Protein AF-A0A1D2A7A6-F1 (afdb_monomer)

Organism: Auxenochlorella protothecoides (NCBI:txid3075)

InterPro domains:
  IPR023485 Phosphotyrosine protein phosphatase I [PF01451] (83-245)

Structure (mmCIF, N/CA/C/O backbone):
data_AF-A0A1D2A7A6-F1
#
_entry.id   AF-A0A1D2A7A6-F1
#
loop_
_atom_site.group_PDB
_atom_site.id
_atom_site.type_symbol
_atom_site.label_atom_id
_atom_site.label_alt_id
_atom_site.label_comp_id
_atom_site.label_asym_id
_atom_site.label_entity_id
_atom_site.label_seq_id
_atom_site.pdbx_PDB_ins_code
_atom_site.Cartn_x
_atom_site.Cartn_y
_atom_site.Cartn_z
_atom_site.occupancy
_atom_site.B_iso_or_equiv
_atom_site.auth_seq_id
_atom_site.auth_comp_id
_atom_site.auth_asym_id
_atom_site.auth_atom_id
_atom_site.pdbx_PDB_model_num
ATOM 1 N N . MET A 1 1 ? -0.578 -55.576 3.540 1.00 43.22 1 MET A N 1
ATOM 2 C CA . MET A 1 1 ? 0.174 -56.609 2.805 1.00 43.22 1 MET A CA 1
ATOM 3 C C . MET A 1 1 ? -0.663 -57.017 1.601 1.00 43.22 1 MET A C 1
ATOM 5 O O . MET A 1 1 ? -1.584 -57.791 1.779 1.00 43.22 1 MET A O 1
ATOM 9 N N . GLN A 1 2 ? -0.431 -56.389 0.444 1.00 35.28 2 GLN A N 1
ATOM 10 C CA . GLN A 1 2 ? -0.647 -56.912 -0.917 1.00 35.28 2 GLN A CA 1
ATOM 11 C C . GLN A 1 2 ? -0.375 -55.776 -1.914 1.00 35.28 2 GLN A C 1
ATOM 13 O O . GLN A 1 2 ? -0.977 -54.708 -1.838 1.00 35.28 2 GLN A O 1
ATOM 18 N N . MET A 1 3 ? 0.606 -56.014 -2.784 1.00 39.59 3 MET A N 1
ATOM 19 C CA . MET A 1 3 ? 0.919 -55.226 -3.976 1.00 39.59 3 MET A CA 1
ATOM 20 C C . MET A 1 3 ? 0.077 -55.723 -5.160 1.00 39.59 3 MET A C 1
ATOM 22 O O . MET A 1 3 ? -0.233 -56.909 -5.183 1.00 39.59 3 MET A O 1
ATOM 26 N N . CYS A 1 4 ? -0.198 -54.847 -6.134 1.00 34.31 4 CYS A N 1
ATOM 27 C CA . CYS A 1 4 ? -0.398 -55.086 -7.585 1.00 34.31 4 CYS A CA 1
ATOM 28 C C . CYS A 1 4 ? -0.523 -53.676 -8.225 1.00 34.31 4 CYS A C 1
ATOM 30 O O . CYS A 1 4 ? -1.374 -52.916 -7.777 1.00 34.31 4 CYS A O 1
ATOM 32 N N . THR A 1 5 ? 0.372 -53.092 -9.038 1.00 42.06 5 THR A N 1
ATOM 33 C CA . THR A 1 5 ? 0.910 -53.375 -10.395 1.00 42.06 5 THR A CA 1
ATOM 34 C C . THR A 1 5 ? -0.118 -53.502 -11.529 1.00 42.06 5 THR A C 1
ATOM 36 O O . THR A 1 5 ? -0.937 -54.411 -11.504 1.00 42.06 5 THR A O 1
ATOM 39 N N . GLY A 1 6 ? 0.046 -52.660 -12.567 1.00 31.36 6 GLY A N 1
ATOM 40 C CA . GLY A 1 6 ? -0.352 -52.923 -13.967 1.00 31.36 6 GLY A CA 1
ATOM 41 C C . GLY A 1 6 ? -1.488 -52.051 -14.531 1.00 31.36 6 GLY A C 1
ATOM 42 O O . GLY A 1 6 ? -2.649 -52.345 -14.298 1.00 31.36 6 GLY A O 1
ATOM 43 N N . THR A 1 7 ? -1.198 -50.898 -15.155 1.00 34.34 7 THR A N 1
ATOM 44 C CA . THR A 1 7 ? -1.130 -50.658 -16.628 1.00 34.34 7 THR A CA 1
ATOM 45 C C . THR A 1 7 ? -2.443 -50.790 -17.409 1.00 34.34 7 THR A C 1
ATOM 47 O O . THR A 1 7 ? -2.910 -51.905 -17.589 1.00 34.34 7 THR A O 1
ATOM 50 N N . TRP A 1 8 ? -2.925 -49.692 -18.015 1.00 30.20 8 TRP A N 1
ATOM 51 C CA . TRP A 1 8 ? -3.738 -49.717 -19.244 1.00 30.20 8 TRP A CA 1
ATOM 52 C C . TRP A 1 8 ? -3.402 -48.526 -20.158 1.00 30.20 8 TRP A C 1
ATOM 54 O O . TRP A 1 8 ? -3.374 -47.371 -19.736 1.00 30.20 8 TRP A O 1
ATOM 64 N N . GLN A 1 9 ? -3.102 -48.861 -21.412 1.00 32.41 9 GLN A N 1
ATOM 65 C CA . GLN A 1 9 ? -2.752 -47.998 -22.537 1.00 32.41 9 GLN A CA 1
ATOM 66 C C . GLN A 1 9 ? -3.990 -47.623 -23.378 1.00 32.41 9 GLN A C 1
ATOM 68 O O . GLN A 1 9 ? -4.930 -48.397 -23.492 1.00 32.41 9 GLN A O 1
ATOM 73 N N . HIS A 1 10 ? -3.885 -46.460 -24.033 1.00 31.92 10 HIS A N 1
ATOM 74 C CA . HIS A 1 10 ? -4.465 -46.049 -25.324 1.00 31.92 10 HIS A CA 1
ATOM 75 C C . HIS A 1 10 ? -5.975 -46.189 -25.607 1.00 31.92 10 HIS A C 1
ATOM 77 O O . HIS A 1 10 ? -6.448 -47.243 -25.999 1.00 31.92 10 HIS A O 1
ATOM 83 N N . MET A 1 11 ? -6.648 -45.035 -25.731 1.00 26.58 11 MET A N 1
ATOM 84 C CA . MET A 1 11 ? -7.380 -44.676 -26.959 1.00 26.58 11 MET A CA 1
ATOM 85 C C . MET A 1 11 ? -7.316 -43.159 -27.189 1.00 26.58 11 MET A C 1
ATOM 87 O O . MET A 1 11 ? -7.808 -42.363 -26.395 1.00 26.58 11 MET A O 1
ATOM 91 N N . ARG A 1 12 ? -6.684 -42.767 -28.300 1.00 31.78 12 ARG A N 1
ATOM 92 C CA . ARG A 1 12 ? -6.767 -41.431 -28.902 1.00 31.78 12 ARG A CA 1
ATOM 93 C C . ARG A 1 12 ? -7.890 -41.442 -29.943 1.00 31.78 12 ARG A C 1
ATOM 95 O O . ARG A 1 12 ? -7.865 -42.291 -30.828 1.00 31.78 12 ARG A O 1
ATOM 102 N N . ARG A 1 13 ? -8.764 -40.434 -29.927 1.00 29.14 13 ARG A N 1
ATOM 103 C CA . ARG A 1 13 ? -9.334 -39.825 -31.143 1.00 29.14 13 ARG A CA 1
ATOM 104 C C . ARG A 1 13 ? -9.454 -38.308 -30.938 1.00 29.14 13 ARG A C 1
ATOM 106 O O . ARG A 1 13 ? -9.816 -37.895 -29.838 1.00 29.14 13 ARG A O 1
ATOM 113 N N . PRO A 1 14 ? -9.124 -37.490 -31.951 1.00 36.16 14 PRO A N 1
ATOM 114 C CA . PRO A 1 14 ? -9.168 -36.039 -31.856 1.00 36.16 14 PRO A CA 1
ATOM 115 C C . PRO A 1 14 ? -10.567 -35.526 -32.217 1.00 36.16 14 PRO A C 1
ATOM 117 O O . PRO A 1 14 ? -11.169 -35.997 -33.181 1.00 36.16 14 PRO A O 1
ATOM 120 N N . LEU A 1 15 ? -11.062 -34.532 -31.481 1.00 29.39 15 LEU A N 1
ATOM 121 C CA . LEU A 1 15 ? -12.162 -33.686 -31.937 1.00 29.39 15 LEU A CA 1
ATOM 122 C C . LEU A 1 15 ? -11.601 -32.303 -32.242 1.00 29.39 15 LEU A C 1
ATOM 124 O O . LEU A 1 15 ? -11.170 -31.559 -31.366 1.00 29.39 15 LEU A O 1
ATOM 128 N N . ASN A 1 16 ? -11.564 -32.045 -33.540 1.00 31.77 16 ASN A N 1
ATOM 129 C CA . ASN A 1 16 ? -11.259 -30.791 -34.188 1.00 31.77 16 ASN A CA 1
ATOM 130 C C . ASN A 1 16 ? -12.500 -29.894 -34.051 1.00 31.77 16 ASN A C 1
ATOM 132 O O . ASN A 1 16 ? -13.564 -30.269 -34.539 1.00 31.77 16 ASN A O 1
ATOM 136 N N . LEU A 1 17 ? -12.385 -28.751 -33.378 1.00 30.06 17 LEU A N 1
ATOM 137 C CA . LEU A 1 17 ? -13.427 -27.722 -33.336 1.00 30.06 17 LEU A CA 1
ATOM 138 C C . LEU A 1 17 ? -12.755 -26.353 -33.472 1.00 30.06 17 LEU A C 1
ATOM 140 O O . LEU A 1 17 ? -12.379 -25.710 -32.495 1.00 30.06 17 LEU A O 1
ATOM 144 N N . GLN A 1 18 ? -12.591 -25.939 -34.728 1.00 33.34 18 GLN A N 1
ATOM 145 C CA . GLN A 1 18 ? -12.656 -24.532 -35.103 1.00 33.34 18 GLN A CA 1
ATOM 146 C C . GLN A 1 18 ? -14.086 -24.043 -34.839 1.00 33.34 18 GLN A C 1
ATOM 148 O O . GLN A 1 18 ? -15.033 -24.647 -35.337 1.00 33.34 18 GLN A O 1
ATOM 153 N N . ALA A 1 19 ? -14.234 -22.963 -34.075 1.00 30.84 19 ALA A N 1
ATOM 154 C CA . ALA A 1 19 ? -15.444 -22.146 -34.061 1.00 30.84 19 ALA A CA 1
ATOM 155 C C . ALA A 1 19 ? -15.114 -20.736 -33.547 1.00 30.84 19 ALA A C 1
ATOM 157 O O . ALA A 1 19 ? -15.015 -20.485 -32.348 1.00 30.84 19 ALA A O 1
ATOM 158 N N . ASP A 1 20 ? -14.869 -19.858 -34.513 1.00 28.69 20 ASP A N 1
ATOM 159 C CA . ASP A 1 20 ? -15.406 -18.506 -34.647 1.00 28.69 20 ASP A CA 1
ATOM 160 C C . ASP A 1 20 ? -15.605 -17.646 -33.393 1.00 28.69 20 ASP A C 1
ATOM 162 O O . ASP A 1 20 ? -16.622 -17.636 -32.699 1.00 28.69 20 ASP A O 1
ATOM 166 N N . SER A 1 21 ? -14.634 -16.755 -33.231 1.00 33.28 21 SER A N 1
ATOM 167 C CA . SER A 1 21 ? -14.759 -15.462 -32.582 1.00 33.28 21 SER A CA 1
ATOM 168 C C . SER A 1 21 ? -15.718 -14.551 -33.356 1.00 33.28 21 SER A C 1
ATOM 170 O O . SER A 1 21 ? -15.288 -13.849 -34.264 1.00 33.28 21 SER A O 1
ATOM 172 N N . GLN A 1 22 ? -16.997 -14.525 -32.987 1.00 33.28 22 GLN A N 1
ATOM 173 C CA . GLN A 1 22 ? -17.914 -13.405 -33.237 1.00 33.28 22 GLN A CA 1
ATOM 174 C C . GLN A 1 22 ? -19.239 -13.689 -32.529 1.00 33.28 22 GLN A C 1
ATOM 176 O O . GLN A 1 22 ? -20.063 -14.408 -33.066 1.00 33.28 22 GLN A O 1
ATOM 181 N N . THR A 1 23 ? -19.443 -13.153 -31.323 1.00 30.31 23 THR A N 1
ATOM 182 C CA . THR A 1 23 ? -20.735 -12.660 -30.794 1.00 30.31 23 THR A CA 1
ATOM 183 C C . THR A 1 23 ? -20.476 -12.119 -29.387 1.00 30.31 23 THR A C 1
ATOM 185 O O . THR A 1 23 ? -20.159 -12.883 -28.489 1.00 30.31 23 THR A O 1
ATOM 188 N N . ILE A 1 24 ? -20.547 -10.797 -29.221 1.00 28.97 24 ILE A N 1
ATOM 189 C CA . ILE A 1 24 ? -21.134 -10.029 -28.099 1.00 28.97 24 ILE A CA 1
ATOM 190 C C . ILE A 1 24 ? -20.852 -8.554 -28.450 1.00 28.97 24 ILE A C 1
ATOM 192 O O . ILE A 1 24 ? -19.925 -7.901 -27.981 1.00 28.97 24 ILE A O 1
ATOM 196 N N . ARG A 1 25 ? -21.655 -8.036 -29.380 1.00 30.75 25 ARG A N 1
ATOM 197 C CA . ARG A 1 25 ? -21.920 -6.607 -29.575 1.00 30.75 25 ARG A CA 1
ATOM 198 C C . ARG A 1 25 ? -23.366 -6.507 -30.033 1.00 30.75 25 ARG A C 1
ATOM 200 O O . ARG A 1 25 ? -23.621 -6.725 -31.207 1.00 30.75 25 ARG A O 1
ATOM 207 N N . ALA A 1 26 ? -24.277 -6.222 -29.107 1.00 29.44 26 ALA A N 1
ATOM 208 C CA . ALA A 1 26 ? -25.510 -5.463 -29.345 1.00 29.44 26 ALA A CA 1
ATOM 209 C C . ALA A 1 26 ? -26.448 -5.593 -28.140 1.00 29.44 26 ALA A C 1
ATOM 211 O O . ALA A 1 26 ? -27.242 -6.521 -28.078 1.00 29.44 26 ALA A O 1
ATOM 212 N N . ILE A 1 27 ? -26.420 -4.623 -27.225 1.00 33.56 27 ILE A N 1
ATOM 213 C CA . ILE A 1 27 ? -27.647 -4.157 -26.569 1.00 33.56 27 ILE A CA 1
ATOM 214 C C . ILE A 1 27 ? -27.534 -2.636 -26.480 1.00 33.56 27 ILE A C 1
ATOM 216 O O . ILE A 1 27 ? -26.624 -2.122 -25.837 1.00 33.56 27 ILE A O 1
ATOM 220 N N . GLY A 1 28 ? -28.449 -1.930 -27.150 1.00 31.89 28 GLY A N 1
ATOM 221 C CA . GLY A 1 28 ? -28.668 -0.500 -26.925 1.00 31.89 28 GLY A CA 1
ATOM 222 C C . GLY A 1 28 ? -28.623 0.404 -28.156 1.00 31.89 28 GLY A C 1
ATOM 223 O O . GLY A 1 28 ? -27.900 1.394 -28.145 1.00 31.89 28 GLY A O 1
ATOM 224 N N . ARG A 1 29 ? -29.421 0.129 -29.194 1.00 35.25 29 ARG A N 1
ATOM 225 C CA . ARG A 1 29 ? -29.909 1.186 -30.100 1.00 35.25 29 ARG A CA 1
ATOM 226 C C . ARG A 1 29 ? -31.375 0.944 -30.438 1.00 35.25 29 ARG A C 1
ATOM 228 O O . ARG A 1 29 ? -31.692 0.174 -31.335 1.00 35.25 29 ARG A O 1
ATOM 235 N N . GLY A 1 30 ? -32.258 1.611 -29.699 1.00 34.78 30 GLY A N 1
ATOM 236 C CA . GLY A 1 30 ? -33.612 1.882 -30.163 1.00 34.78 30 GLY A CA 1
ATOM 237 C C . GLY A 1 30 ? -33.548 3.032 -31.161 1.00 34.78 30 GLY A C 1
ATOM 238 O O . GLY A 1 30 ? -33.259 4.159 -30.771 1.00 34.78 30 GLY A O 1
ATOM 239 N N . HIS A 1 31 ? -33.790 2.744 -32.438 1.00 32.25 31 HIS A N 1
ATOM 240 C CA . HIS A 1 31 ? -34.139 3.763 -33.418 1.00 32.25 31 HIS A CA 1
ATOM 241 C C . HIS A 1 31 ? -35.600 3.573 -33.808 1.00 32.25 31 HIS A C 1
ATOM 243 O O . HIS A 1 31 ? -35.998 2.534 -34.328 1.00 32.25 31 HIS A O 1
ATOM 249 N N . VAL A 1 32 ? -36.378 4.608 -33.508 1.00 32.41 32 VAL A N 1
ATOM 250 C CA . VAL A 1 32 ? -37.727 4.842 -34.011 1.00 32.41 32 VAL A CA 1
ATOM 251 C C . VAL A 1 32 ? -37.641 4.986 -35.528 1.00 32.41 32 VAL A C 1
ATOM 253 O O . VAL A 1 32 ? -36.897 5.824 -36.039 1.00 32.41 32 VAL A O 1
ATOM 256 N N . VAL A 1 33 ? -38.390 4.148 -36.237 1.00 35.66 33 VAL A N 1
ATOM 257 C CA . VAL A 1 33 ? -38.621 4.262 -37.676 1.00 35.66 33 VAL A CA 1
ATOM 258 C C . VAL A 1 33 ? -39.615 5.399 -37.895 1.00 35.66 33 VAL A C 1
ATOM 260 O O . VAL A 1 33 ? -40.754 5.318 -37.445 1.00 35.66 33 VAL A O 1
ATOM 263 N N . ALA A 1 34 ? -39.193 6.448 -38.595 1.00 32.41 34 ALA A N 1
ATOM 264 C CA . ALA A 1 34 ? -40.095 7.397 -39.233 1.00 32.41 34 ALA A CA 1
ATOM 265 C C . ALA A 1 34 ? -39.743 7.435 -40.722 1.00 32.41 34 ALA A C 1
ATOM 267 O O . ALA A 1 34 ? -38.692 7.943 -41.111 1.00 32.41 34 ALA A O 1
ATOM 268 N N . SER A 1 35 ? -40.606 6.838 -41.544 1.00 36.75 35 SER A N 1
ATOM 269 C CA . SER A 1 35 ? -40.555 6.973 -42.995 1.00 36.75 35 SER A CA 1
ATOM 270 C C . SER A 1 35 ? -41.123 8.334 -43.382 1.00 36.75 35 SER A C 1
ATOM 272 O O . SER A 1 35 ? -42.262 8.633 -43.023 1.00 36.75 35 SER A O 1
ATOM 274 N N . VAL A 1 36 ? -40.385 9.130 -44.151 1.00 34.62 36 VAL A N 1
ATOM 275 C CA . VAL A 1 36 ? -40.962 10.245 -44.910 1.00 34.62 36 VAL A CA 1
ATOM 276 C C . VAL A 1 36 ? -40.374 10.221 -46.315 1.00 34.62 36 VAL A C 1
ATOM 278 O O . VAL A 1 36 ? -39.173 10.041 -46.507 1.00 34.62 36 VAL A O 1
ATOM 281 N N . ALA A 1 37 ? -41.288 10.317 -47.275 1.00 35.94 37 ALA A N 1
ATOM 282 C CA . ALA A 1 37 ? -41.105 10.142 -48.701 1.00 35.94 37 ALA A CA 1
ATOM 283 C C . ALA A 1 37 ? -40.150 11.160 -49.345 1.00 35.94 37 ALA A C 1
ATOM 285 O O . ALA A 1 37 ? -39.983 12.289 -48.887 1.00 35.94 37 ALA A O 1
ATOM 286 N N . GLN A 1 38 ? -39.556 10.721 -50.454 1.00 41.91 38 GLN A N 1
ATOM 287 C CA . GLN A 1 38 ? -38.705 11.500 -51.345 1.00 41.91 38 GLN A CA 1
ATOM 288 C C . GLN A 1 38 ? -39.504 12.584 -52.087 1.00 41.91 38 GLN A C 1
ATOM 290 O O . GLN A 1 38 ? -40.564 12.311 -52.644 1.00 41.91 38 GLN A O 1
ATOM 295 N N . GLY A 1 39 ? -38.932 13.784 -52.174 1.00 38.34 39 GLY A N 1
ATOM 296 C CA . GLY A 1 39 ? -39.284 14.812 -53.154 1.00 38.34 39 GLY A CA 1
ATOM 297 C C . GLY A 1 39 ? -37.999 15.479 -53.665 1.00 38.34 39 GLY A C 1
ATOM 298 O O . GLY A 1 39 ? -37.083 15.686 -52.861 1.00 38.34 39 GLY A O 1
ATOM 299 N N . PRO A 1 40 ? -37.864 15.782 -54.970 1.00 54.84 40 PRO A N 1
ATOM 300 C CA . PRO A 1 40 ? -36.627 16.311 -55.520 1.00 54.84 40 PRO A CA 1
ATOM 301 C C . PRO A 1 40 ? -36.620 17.844 -55.491 1.00 54.84 40 PRO A C 1
ATOM 303 O O . PRO A 1 40 ? -37.589 18.496 -55.870 1.00 54.84 40 PRO A O 1
ATOM 306 N N . GLY A 1 41 ? -35.478 18.420 -55.117 1.00 50.16 41 GLY A N 1
ATOM 307 C CA . GLY A 1 41 ? -35.142 19.804 -55.450 1.00 50.16 41 GLY A CA 1
ATOM 308 C C . GLY A 1 41 ? -35.113 20.777 -54.275 1.00 50.16 41 GLY A C 1
ATOM 309 O O . GLY A 1 41 ? -36.128 21.357 -53.908 1.00 50.16 41 GLY A O 1
ATOM 310 N N . ARG A 1 42 ? -33.902 21.025 -53.763 1.00 43.84 42 ARG A N 1
ATOM 311 C CA . ARG A 1 42 ? -33.272 22.345 -53.517 1.00 43.84 42 ARG A CA 1
ATOM 312 C C . ARG A 1 42 ? -32.079 22.157 -52.577 1.00 43.84 42 ARG A C 1
ATOM 314 O O . ARG A 1 42 ? -32.129 21.354 -51.652 1.00 43.84 42 ARG A O 1
ATOM 321 N N . GLY A 1 43 ? -30.987 22.863 -52.872 1.00 54.19 43 GLY A N 1
ATOM 322 C CA . GLY A 1 43 ? -29.666 22.672 -52.271 1.00 54.19 43 GLY A CA 1
ATOM 323 C C . GLY A 1 43 ? -29.676 22.628 -50.743 1.00 54.19 43 GLY A C 1
ATOM 324 O O . GLY A 1 43 ? -29.938 23.629 -50.078 1.00 54.19 43 GLY A O 1
ATOM 325 N N . ALA A 1 44 ? -29.342 21.462 -50.191 1.00 38.91 44 ALA A N 1
ATOM 326 C CA . ALA A 1 44 ? -29.156 21.278 -48.763 1.00 38.91 44 ALA A CA 1
ATOM 327 C C . ALA A 1 44 ? -27.753 21.760 -48.375 1.00 38.91 44 ALA A C 1
ATOM 329 O O . ALA A 1 44 ? -26.747 21.084 -48.593 1.00 38.91 44 ALA A O 1
ATOM 330 N N . ARG A 1 45 ? -27.692 22.959 -47.794 1.00 47.06 45 ARG A N 1
ATOM 331 C CA . ARG A 1 45 ? -26.521 23.464 -47.076 1.00 47.06 45 ARG A CA 1
ATOM 332 C C . ARG A 1 45 ? -26.226 22.473 -45.945 1.00 47.06 45 ARG A C 1
ATOM 334 O O . ARG A 1 45 ? -27.030 22.322 -45.028 1.00 47.06 45 ARG A O 1
ATOM 341 N N . GLN A 1 46 ? -25.113 21.752 -46.052 1.00 38.34 46 GLN A N 1
ATOM 342 C CA . GLN A 1 46 ? -24.721 20.699 -45.120 1.00 38.34 46 GLN A CA 1
ATOM 343 C C . GLN A 1 46 ? -24.334 21.333 -43.774 1.00 38.34 46 GLN A C 1
ATOM 345 O O . GLN A 1 46 ? -23.182 21.688 -43.534 1.00 38.34 46 GLN A O 1
ATOM 350 N N . VAL A 1 47 ? -25.314 21.531 -42.892 1.00 43.53 47 VAL A N 1
ATOM 351 C CA . VAL A 1 47 ? -25.059 21.916 -41.503 1.00 43.53 47 VAL A CA 1
ATOM 352 C C . VAL A 1 47 ? -24.458 20.691 -40.820 1.00 43.53 47 VAL A C 1
ATOM 354 O O . VAL A 1 47 ? -25.163 19.747 -40.467 1.00 43.53 47 VAL A O 1
ATOM 357 N N . ARG A 1 48 ? -23.127 20.680 -40.677 1.00 42.03 48 ARG A N 1
ATOM 358 C CA . ARG A 1 48 ? -22.430 19.759 -39.775 1.00 42.03 48 ARG A CA 1
ATOM 359 C C . ARG A 1 48 ? -22.923 20.053 -38.362 1.00 42.03 48 ARG A C 1
ATOM 361 O O . ARG A 1 48 ? -22.422 20.962 -37.707 1.00 42.03 48 ARG A O 1
ATOM 368 N N . TYR A 1 49 ? -23.899 19.286 -37.891 1.00 40.03 49 TYR A N 1
ATOM 369 C CA . TYR A 1 49 ? -24.153 19.183 -36.464 1.00 40.03 49 TYR A CA 1
ATOM 370 C C . TYR A 1 49 ? -22.881 18.611 -35.838 1.00 40.03 49 TYR A C 1
ATOM 372 O O . TYR A 1 49 ? -22.568 17.434 -36.026 1.00 40.03 49 TYR A O 1
ATOM 380 N N . MET A 1 50 ? -22.110 19.460 -35.150 1.00 40.97 50 MET A N 1
ATOM 381 C CA . MET A 1 50 ? -21.101 18.986 -34.211 1.00 40.97 50 MET A CA 1
ATOM 382 C C . MET A 1 50 ? -21.835 18.047 -33.259 1.00 40.97 50 MET A C 1
ATOM 384 O O . MET A 1 50 ? -22.743 18.479 -32.547 1.00 40.97 50 MET A O 1
ATOM 388 N N . GLN A 1 51 ? -21.517 16.753 -33.313 1.00 41.75 51 GLN A N 1
ATOM 389 C CA . GLN A 1 51 ? -22.029 15.807 -32.335 1.00 41.75 51 GLN A CA 1
ATOM 390 C C . GLN A 1 51 ? -21.634 16.347 -30.966 1.00 41.75 51 GLN A C 1
ATOM 392 O O . GLN A 1 51 ? -20.445 16.469 -30.668 1.00 41.75 51 GLN A O 1
ATOM 397 N N . ALA A 1 52 ? -22.630 16.728 -30.164 1.00 42.66 52 ALA A N 1
ATOM 398 C CA . ALA A 1 52 ? -22.394 17.088 -28.780 1.00 42.66 52 ALA A CA 1
ATOM 399 C C . ALA A 1 52 ? -21.617 15.925 -28.138 1.00 42.66 52 ALA A C 1
ATOM 401 O O . ALA A 1 52 ? -22.032 14.773 -28.325 1.00 42.66 52 ALA A O 1
ATOM 402 N N . PRO A 1 53 ? -20.486 16.187 -27.455 1.00 44.12 53 PRO A N 1
ATOM 403 C CA . PRO A 1 53 ? -19.691 15.134 -26.848 1.00 44.12 53 PRO A CA 1
ATOM 404 C C . PRO A 1 53 ? -20.607 14.341 -25.926 1.00 44.12 53 PRO A C 1
ATOM 406 O O . PRO A 1 53 ? -21.127 14.870 -24.942 1.00 44.12 53 PRO A O 1
ATOM 409 N N . GLN A 1 54 ? -20.867 13.084 -26.283 1.00 35.66 54 GLN A N 1
ATOM 410 C CA . GLN A 1 54 ? -21.609 12.213 -25.393 1.00 35.66 54 GLN A CA 1
ATOM 411 C C . GLN A 1 54 ? -20.750 12.048 -24.141 1.00 35.66 54 GLN A C 1
ATOM 413 O O . GLN A 1 54 ? -19.584 11.663 -24.272 1.00 35.66 54 GLN A O 1
ATOM 418 N N . PRO A 1 55 ? -21.266 12.365 -22.941 1.00 42.25 55 PRO A N 1
ATOM 419 C CA . PRO A 1 55 ? -20.517 12.124 -21.725 1.00 42.25 55 PRO A CA 1
ATOM 420 C C . PRO A 1 55 ? -20.223 10.627 -21.663 1.00 42.25 55 PRO A C 1
ATOM 422 O O . PRO A 1 55 ? -21.125 9.806 -21.496 1.00 42.25 55 PRO A O 1
ATOM 425 N N . VAL A 1 56 ? -18.951 10.266 -21.838 1.00 45.81 56 VAL A N 1
ATOM 426 C CA . VAL A 1 56 ? -18.478 8.916 -21.557 1.00 45.81 56 VAL A CA 1
ATOM 427 C C . VAL A 1 56 ? -18.571 8.775 -20.047 1.00 45.81 56 VAL A C 1
ATOM 429 O O . VAL A 1 56 ? -17.671 9.172 -19.307 1.00 45.81 56 VAL A O 1
ATOM 432 N N . PHE A 1 57 ? -19.707 8.270 -19.573 1.00 45.19 57 PHE A N 1
ATOM 433 C CA . PHE A 1 57 ? -19.843 7.825 -18.200 1.00 45.19 57 PHE A CA 1
ATOM 434 C C . PHE A 1 57 ? -18.865 6.664 -18.029 1.00 45.19 57 PHE A C 1
ATOM 436 O O . PHE A 1 57 ? -19.192 5.520 -18.347 1.00 45.19 57 PHE A O 1
ATOM 443 N N . ARG A 1 58 ? -17.634 6.973 -17.589 1.00 54.19 58 ARG A N 1
ATOM 444 C CA . ARG A 1 58 ? -16.648 5.973 -17.170 1.00 54.19 58 ARG A CA 1
ATOM 445 C C . ARG A 1 58 ? -17.396 5.012 -16.249 1.00 54.19 58 ARG A C 1
ATOM 447 O O . ARG A 1 58 ? -18.007 5.466 -15.278 1.00 54.19 58 ARG A O 1
ATOM 454 N N . ALA A 1 59 ? -17.428 3.725 -16.597 1.00 57.81 59 ALA A N 1
ATOM 455 C CA . ALA A 1 59 ? -18.087 2.718 -15.778 1.00 57.81 59 ALA A CA 1
ATOM 456 C C . ALA A 1 59 ? -17.582 2.895 -14.345 1.00 57.81 59 ALA A C 1
ATOM 458 O O . ALA A 1 59 ? -16.379 2.854 -14.096 1.00 57.81 59 ALA A O 1
ATOM 459 N N . ALA A 1 60 ? -18.485 3.224 -13.423 1.00 66.94 60 ALA A N 1
ATOM 460 C CA . ALA A 1 60 ? -18.042 3.667 -12.116 1.00 66.94 60 ALA A CA 1
ATOM 461 C C . ALA A 1 60 ? -17.260 2.522 -11.440 1.00 66.94 60 ALA A C 1
ATOM 463 O O . ALA A 1 60 ? -17.721 1.373 -11.489 1.00 66.94 60 ALA A O 1
ATOM 464 N N . PRO A 1 61 ? -16.121 2.806 -10.777 1.00 74.62 61 PRO A N 1
ATOM 465 C CA . PRO A 1 61 ? -15.245 1.789 -10.182 1.00 74.62 61 PRO A CA 1
ATOM 466 C C . PRO A 1 61 ? -15.991 0.850 -9.221 1.00 74.62 61 PRO A C 1
ATOM 468 O O . PRO A 1 61 ? -15.565 -0.276 -8.992 1.00 74.62 61 PRO A O 1
ATOM 471 N N . TYR A 1 62 ? -17.154 1.273 -8.715 1.00 74.19 62 TYR A N 1
ATOM 472 C CA . TYR A 1 62 ? -18.091 0.461 -7.945 1.00 74.19 62 TYR A CA 1
ATOM 473 C C . TYR A 1 62 ? -18.477 -0.867 -8.599 1.00 74.19 62 TYR A C 1
ATOM 475 O O . TYR A 1 62 ? -18.469 -1.884 -7.914 1.00 74.19 62 TYR A O 1
ATOM 483 N N . LEU A 1 63 ? -18.836 -0.883 -9.888 1.00 77.44 63 LEU A N 1
ATOM 484 C CA . LEU A 1 63 ? -19.298 -2.115 -10.541 1.00 77.44 63 LEU A CA 1
ATOM 485 C C . LEU A 1 63 ? -18.154 -3.116 -10.694 1.00 77.44 63 LEU A C 1
ATOM 487 O O . LEU A 1 63 ? -18.340 -4.309 -10.455 1.00 77.44 63 LEU A O 1
ATOM 491 N N . MET A 1 64 ? -16.965 -2.619 -11.031 1.00 76.88 64 MET A N 1
ATOM 492 C CA . MET A 1 64 ? -15.766 -3.440 -11.167 1.00 76.88 64 MET A CA 1
ATOM 493 C C . MET A 1 64 ? -15.280 -3.950 -9.809 1.00 76.88 64 MET A C 1
ATOM 495 O O . MET A 1 64 ? -14.969 -5.130 -9.683 1.00 76.88 64 MET A O 1
ATOM 499 N N . GLU A 1 65 ? -15.282 -3.112 -8.770 1.00 78.94 65 GLU A N 1
ATOM 500 C CA . GLU A 1 65 ? -14.896 -3.523 -7.416 1.00 78.94 65 GLU A CA 1
ATOM 501 C C . GLU A 1 65 ? -15.913 -4.518 -6.836 1.00 78.94 65 GLU A C 1
ATOM 503 O O . GLU A 1 65 ? -15.526 -5.514 -6.232 1.00 78.94 65 GLU A O 1
ATOM 508 N N . LEU A 1 66 ? -17.213 -4.333 -7.090 1.00 75.00 66 LEU A N 1
ATOM 509 C CA . LEU A 1 66 ? -18.244 -5.308 -6.725 1.00 75.00 66 LEU A CA 1
ATOM 510 C C . LEU A 1 66 ? -18.035 -6.640 -7.458 1.00 75.00 66 LEU A C 1
ATOM 512 O O . LEU A 1 66 ? -18.166 -7.702 -6.852 1.00 75.00 66 LEU A O 1
ATOM 516 N N . HIS A 1 67 ? -17.699 -6.600 -8.749 1.00 76.75 67 HIS A N 1
ATOM 517 C CA . HIS A 1 67 ? -17.381 -7.800 -9.519 1.00 76.75 67 HIS A CA 1
ATOM 518 C C . HIS A 1 67 ? -16.148 -8.511 -8.952 1.00 76.75 67 HIS A C 1
ATOM 520 O O . HIS A 1 67 ? -16.192 -9.710 -8.694 1.00 76.75 67 HIS A O 1
ATOM 526 N N . ARG A 1 68 ? -15.091 -7.759 -8.645 1.00 78.62 68 ARG A N 1
ATOM 527 C CA . ARG A 1 68 ? -13.874 -8.249 -7.994 1.00 78.62 68 ARG A CA 1
ATOM 528 C C . ARG A 1 68 ? -14.127 -8.836 -6.601 1.00 78.62 68 ARG A C 1
ATOM 530 O O . ARG A 1 68 ? -13.454 -9.786 -6.219 1.00 78.62 68 ARG A O 1
ATOM 537 N N . GLN A 1 69 ? -15.047 -8.269 -5.823 1.00 74.12 69 GLN A N 1
ATOM 538 C CA . GLN A 1 69 ? -15.433 -8.799 -4.509 1.00 74.12 69 GLN A CA 1
ATOM 539 C C . GLN A 1 69 ? -16.262 -10.083 -4.627 1.00 74.12 69 GLN A C 1
ATOM 541 O O . GLN A 1 69 ? -16.230 -10.921 -3.730 1.00 74.12 69 GLN A O 1
ATOM 546 N N . ARG A 1 70 ? -17.013 -10.236 -5.725 1.00 74.94 70 ARG A N 1
ATOM 547 C CA . ARG A 1 70 ? -17.774 -11.454 -6.041 1.00 74.94 70 ARG A CA 1
ATOM 548 C C . ARG A 1 70 ? -16.891 -12.564 -6.594 1.00 74.94 70 ARG A C 1
ATOM 550 O O . ARG A 1 70 ? -17.164 -13.729 -6.326 1.00 74.94 70 ARG A O 1
ATOM 557 N N . GLN A 1 71 ? -15.851 -12.216 -7.349 1.00 68.62 71 GLN A N 1
ATOM 558 C CA . GLN A 1 71 ? -14.813 -13.153 -7.755 1.00 68.62 71 GLN A CA 1
ATOM 559 C C . GLN A 1 71 ? -14.017 -13.555 -6.505 1.00 68.62 71 GLN A C 1
ATOM 561 O O . GLN A 1 71 ? -13.145 -12.827 -6.033 1.00 68.62 71 GLN A O 1
ATOM 566 N N . GLN A 1 72 ? -14.363 -14.712 -5.941 1.00 59.59 72 GLN A N 1
ATOM 567 C CA . GLN A 1 72 ? -13.761 -15.311 -4.743 1.00 59.59 72 GLN A CA 1
ATOM 568 C C . GLN A 1 72 ? -12.314 -15.794 -4.978 1.00 59.59 72 GLN A C 1
ATOM 570 O O . GLN A 1 72 ? -11.921 -16.843 -4.477 1.00 59.59 72 GLN A O 1
ATOM 575 N N . SER A 1 73 ? -11.509 -15.082 -5.769 1.00 70.94 73 SER A N 1
ATOM 576 C CA . SER A 1 73 ? -10.105 -15.436 -5.940 1.00 70.94 73 SER A CA 1
ATOM 577 C C . SER A 1 73 ? -9.346 -15.169 -4.638 1.00 70.94 73 SER A C 1
ATOM 579 O O . SER A 1 73 ? -9.274 -14.032 -4.156 1.00 70.94 73 SER A O 1
ATOM 581 N N . SER A 1 74 ? -8.772 -16.229 -4.068 1.00 73.19 74 SER A N 1
ATOM 582 C CA . SER A 1 74 ? -7.836 -16.151 -2.940 1.00 73.19 74 SER A CA 1
ATOM 583 C C . SER A 1 74 ? -6.513 -15.490 -3.331 1.00 73.19 74 SER A C 1
ATOM 585 O O . SER A 1 74 ? -5.843 -14.911 -2.470 1.00 73.19 74 SER A O 1
ATOM 587 N N . GLY A 1 75 ? -6.177 -15.566 -4.622 1.00 89.44 75 GLY A N 1
ATOM 588 C CA . GLY A 1 75 ? -4.912 -15.112 -5.175 1.00 89.44 75 GLY A CA 1
ATOM 589 C C . GLY A 1 75 ? -4.724 -13.607 -5.064 1.00 89.44 75 GLY A C 1
ATOM 590 O O . GLY A 1 75 ? -5.614 -12.824 -5.399 1.00 89.44 75 GLY A O 1
ATOM 591 N N . CYS A 1 76 ? -3.547 -13.216 -4.589 1.00 94.25 76 CYS A N 1
ATOM 592 C CA . CYS A 1 76 ? -3.087 -11.838 -4.535 1.00 94.25 76 CYS A CA 1
ATOM 593 C C . CYS A 1 76 ? -2.484 -11.450 -5.890 1.00 94.25 76 CYS A C 1
ATOM 595 O O . CYS A 1 76 ? -1.638 -12.170 -6.410 1.00 94.25 76 CYS A O 1
ATOM 597 N N . VAL A 1 77 ? -2.867 -10.307 -6.454 1.00 95.88 77 VAL A N 1
ATOM 598 C CA . VAL A 1 77 ? -2.321 -9.827 -7.734 1.00 95.88 77 VAL A CA 1
ATOM 599 C C . VAL A 1 77 ? -1.432 -8.610 -7.507 1.00 95.88 77 VAL A C 1
ATOM 601 O O . VAL A 1 77 ? -1.888 -7.590 -6.984 1.00 95.88 77 VAL A O 1
ATOM 604 N N . ILE A 1 78 ? -0.171 -8.712 -7.920 1.00 97.50 78 ILE A N 1
ATOM 605 C CA . ILE A 1 78 ? 0.815 -7.630 -7.880 1.00 97.50 78 ILE A CA 1
ATOM 606 C C . ILE A 1 78 ? 1.110 -7.180 -9.309 1.00 97.50 78 ILE A C 1
ATOM 608 O O . ILE A 1 78 ? 1.417 -8.004 -10.167 1.00 97.50 78 ILE A O 1
ATOM 612 N N . MET A 1 79 ? 1.034 -5.878 -9.560 1.00 97.75 79 MET A N 1
ATOM 613 C CA . MET A 1 79 ? 1.422 -5.278 -10.834 1.00 97.75 79 MET A CA 1
ATOM 614 C C . MET A 1 79 ? 2.700 -4.466 -10.672 1.00 97.75 79 MET A C 1
ATOM 616 O O . MET A 1 79 ? 2.814 -3.704 -9.716 1.00 97.75 79 MET A O 1
ATOM 620 N N . CYS A 1 80 ? 3.638 -4.625 -11.599 1.00 97.81 80 CYS A N 1
ATOM 621 C CA . CYS A 1 80 ? 4.859 -3.830 -11.677 1.00 97.81 80 CYS A CA 1
ATOM 622 C C . CYS A 1 80 ? 4.731 -2.835 -12.832 1.00 97.81 80 CYS A C 1
ATOM 624 O O . CYS A 1 80 ? 4.400 -3.243 -13.942 1.00 97.81 80 CYS A O 1
ATOM 626 N N . LEU A 1 81 ? 4.990 -1.560 -12.563 1.00 96.81 81 LEU A N 1
ATOM 627 C CA . LEU A 1 81 ? 4.861 -0.457 -13.508 1.00 96.81 81 LEU A CA 1
ATOM 628 C C . LEU A 1 81 ? 6.202 0.246 -13.686 1.00 96.81 81 LEU A C 1
ATOM 630 O O . LEU A 1 81 ? 6.877 0.529 -12.697 1.00 96.81 81 LEU A O 1
ATOM 634 N N . ASP A 1 82 ? 6.544 0.546 -14.931 1.00 94.19 82 ASP A N 1
ATOM 635 C CA . ASP A 1 82 ? 7.593 1.486 -15.326 1.00 94.19 82 ASP A CA 1
ATOM 636 C C . ASP A 1 82 ? 7.179 2.222 -16.612 1.00 94.19 82 ASP A C 1
ATOM 638 O O . ASP A 1 82 ? 6.179 1.887 -17.263 1.00 94.19 82 ASP A O 1
ATOM 642 N N . GLU A 1 83 ? 7.940 3.248 -16.979 1.00 91.19 83 GLU A N 1
ATOM 643 C CA . GLU A 1 83 ? 7.806 3.899 -18.280 1.00 91.19 83 GLU A CA 1
ATOM 644 C C . GLU A 1 83 ? 8.186 2.907 -19.401 1.00 91.19 83 GLU A C 1
ATOM 646 O O . GLU A 1 83 ? 9.231 2.260 -19.361 1.00 91.19 83 GLU A O 1
ATOM 651 N N . GLY A 1 84 ? 7.313 2.739 -20.397 1.00 85.25 84 GLY A N 1
ATOM 652 C CA . GLY A 1 84 ? 7.570 1.916 -21.586 1.00 85.25 84 GLY A CA 1
ATOM 653 C C . GLY A 1 84 ? 7.419 0.391 -21.446 1.00 85.25 84 GLY A C 1
ATOM 654 O O . GLY A 1 84 ? 7.425 -0.280 -22.476 1.00 85.25 84 GLY A O 1
ATOM 655 N N . GLU A 1 85 ? 7.257 -0.172 -20.236 1.00 84.50 85 GLU A N 1
ATOM 656 C CA . GLU A 1 85 ? 7.227 -1.640 -20.008 1.00 84.50 85 GLU A CA 1
ATOM 657 C C . GLU A 1 85 ? 8.416 -2.367 -20.664 1.00 84.50 85 GLU A C 1
ATOM 659 O O . GLU A 1 85 ? 8.316 -3.478 -21.188 1.00 84.50 85 GLU A O 1
ATOM 664 N N . SER A 1 86 ? 9.570 -1.702 -20.674 1.00 87.31 86 SER A N 1
ATOM 665 C CA . SER A 1 86 ? 10.715 -2.094 -21.495 1.00 87.31 86 SER A CA 1
ATOM 666 C C . SER A 1 86 ? 11.905 -2.597 -20.694 1.00 87.31 86 SER A C 1
ATOM 668 O O . SER A 1 86 ? 12.845 -3.097 -21.306 1.00 87.31 86 SER A O 1
ATOM 670 N N . CYS A 1 87 ? 11.912 -2.466 -19.360 1.00 91.00 87 CYS A N 1
ATOM 671 C CA . CYS A 1 87 ? 13.088 -2.817 -18.557 1.00 91.00 87 CYS A CA 1
ATOM 672 C C . CYS A 1 87 ? 12.792 -3.182 -17.093 1.00 91.00 87 CYS A C 1
ATOM 674 O O . CYS A 1 87 ? 12.828 -4.359 -16.726 1.00 91.00 87 CYS A O 1
ATOM 676 N N . ARG A 1 88 ? 12.547 -2.193 -16.228 1.00 94.69 88 ARG A N 1
ATOM 677 C CA . ARG A 1 88 ? 12.532 -2.346 -14.762 1.00 94.69 88 ARG A CA 1
ATOM 678 C C . ARG A 1 88 ? 11.334 -3.165 -14.285 1.00 94.69 88 ARG A C 1
ATOM 680 O O . ARG A 1 88 ? 11.492 -4.026 -13.414 1.00 94.69 88 ARG A O 1
ATOM 687 N N . SER A 1 89 ? 10.154 -2.948 -14.867 1.00 95.38 89 SER A N 1
ATOM 688 C CA . SER A 1 89 ? 8.936 -3.700 -14.531 1.00 95.38 89 SER A CA 1
ATOM 689 C C . SER A 1 89 ? 9.048 -5.178 -14.905 1.00 95.38 89 SER A C 1
ATOM 691 O O . SER A 1 89 ? 8.712 -6.037 -14.087 1.00 95.38 89 SER A O 1
ATOM 693 N N . LEU A 1 90 ? 9.605 -5.486 -16.082 1.00 95.00 90 LEU A N 1
ATOM 694 C CA . LEU A 1 90 ? 9.835 -6.853 -16.559 1.00 95.00 90 LEU A CA 1
ATOM 695 C C . LEU A 1 90 ? 10.848 -7.604 -15.685 1.00 95.00 90 LEU A C 1
ATOM 697 O O . LEU A 1 90 ? 10.574 -8.734 -15.277 1.00 95.00 90 LEU A O 1
ATOM 701 N N . LEU A 1 91 ? 11.979 -6.971 -15.341 1.00 96.31 91 LEU A N 1
ATOM 702 C CA . LEU A 1 91 ? 12.973 -7.551 -14.424 1.00 96.31 91 LEU A CA 1
ATOM 703 C C . LEU A 1 91 ? 12.378 -7.800 -13.042 1.00 96.31 91 LEU A C 1
ATOM 705 O O . LEU A 1 91 ? 12.569 -8.870 -12.466 1.00 96.31 91 LEU A O 1
ATOM 709 N N . THR A 1 92 ? 11.627 -6.828 -12.522 1.00 97.69 92 THR A N 1
ATOM 710 C CA . THR A 1 92 ? 10.935 -6.955 -11.236 1.00 97.69 92 THR A CA 1
ATOM 711 C C . THR A 1 92 ? 9.959 -8.124 -11.260 1.00 97.69 92 THR A C 1
ATOM 713 O O . THR A 1 92 ? 9.961 -8.944 -10.342 1.00 97.69 92 THR A O 1
ATOM 716 N N . ALA A 1 93 ? 9.153 -8.245 -12.316 1.00 97.44 93 ALA A N 1
ATOM 717 C CA . ALA A 1 93 ? 8.185 -9.322 -12.440 1.00 97.44 93 ALA A CA 1
ATOM 718 C C . ALA A 1 93 ? 8.852 -10.698 -12.525 1.00 97.44 93 ALA A C 1
ATOM 720 O O . ALA A 1 93 ? 8.461 -11.593 -11.777 1.00 97.44 93 ALA A O 1
ATOM 721 N N . ALA A 1 94 ? 9.887 -10.853 -13.357 1.00 97.44 94 ALA A N 1
ATOM 722 C CA . ALA A 1 94 ? 10.652 -12.095 -13.460 1.00 97.44 94 ALA A CA 1
ATOM 723 C C . ALA A 1 94 ? 11.278 -12.486 -12.108 1.00 97.44 94 ALA A C 1
ATOM 725 O O . ALA A 1 94 ? 11.124 -13.613 -11.636 1.00 97.44 94 ALA A O 1
ATOM 726 N N . MET A 1 95 ? 11.911 -11.525 -11.429 1.00 97.62 95 MET A N 1
ATOM 727 C CA . MET A 1 95 ? 12.537 -11.729 -10.122 1.00 97.62 95 MET A CA 1
ATOM 728 C C . MET A 1 95 ? 11.516 -12.147 -9.055 1.00 97.62 95 MET A C 1
ATOM 730 O O . MET A 1 95 ? 11.742 -13.098 -8.301 1.00 97.62 95 MET A O 1
ATOM 734 N N . LEU A 1 96 ? 10.369 -11.462 -8.995 1.00 97.81 96 LEU A N 1
ATOM 735 C CA . LEU A 1 96 ? 9.290 -11.810 -8.075 1.00 97.81 96 LEU A CA 1
ATOM 736 C C . LEU A 1 96 ? 8.726 -13.195 -8.379 1.00 97.81 96 LEU A C 1
ATOM 738 O O . LEU A 1 96 ? 8.522 -13.959 -7.442 1.00 97.81 96 LEU A O 1
ATOM 742 N N . GLN A 1 97 ? 8.512 -13.546 -9.648 1.00 97.06 97 GLN A N 1
ATOM 743 C CA . GLN A 1 97 ? 8.018 -14.869 -10.036 1.00 97.06 97 GLN A CA 1
ATOM 744 C C . GLN A 1 97 ? 8.961 -15.983 -9.564 1.00 97.06 97 GLN A C 1
ATOM 746 O O . GLN A 1 97 ? 8.498 -16.932 -8.931 1.00 97.06 97 GLN A O 1
ATOM 751 N N . VAL A 1 98 ? 10.277 -15.837 -9.763 1.00 97.50 98 VAL A N 1
ATOM 752 C CA . VAL A 1 98 ? 11.281 -16.805 -9.280 1.00 97.50 98 VAL A CA 1
ATOM 753 C C . VAL A 1 98 ? 11.241 -16.943 -7.755 1.00 97.50 98 VAL A C 1
ATOM 755 O O . VAL A 1 98 ? 11.259 -18.056 -7.222 1.00 97.50 98 VAL A O 1
ATOM 758 N N . MET A 1 99 ? 11.164 -15.828 -7.022 1.00 97.75 99 MET A N 1
ATOM 759 C CA . MET A 1 99 ? 11.115 -15.855 -5.556 1.00 97.75 99 MET A CA 1
ATOM 760 C C . MET A 1 99 ? 9.801 -16.442 -5.023 1.00 97.75 99 MET A C 1
ATOM 762 O O . MET A 1 99 ? 9.814 -17.221 -4.069 1.00 97.75 99 MET A O 1
ATOM 766 N N . LEU A 1 100 ? 8.669 -16.091 -5.634 1.00 97.06 100 LEU A N 1
ATOM 767 C CA . LEU A 1 100 ? 7.334 -16.536 -5.233 1.00 97.06 100 LEU A CA 1
ATOM 768 C C . LEU A 1 100 ? 7.071 -18.000 -5.595 1.00 97.06 100 LEU A C 1
ATOM 770 O O . LEU A 1 100 ? 6.370 -18.678 -4.848 1.00 97.06 100 LEU A O 1
ATOM 774 N N . ALA A 1 101 ? 7.688 -18.528 -6.657 1.00 96.75 101 ALA A N 1
ATOM 775 C CA . ALA A 1 101 ? 7.623 -19.950 -6.997 1.00 96.75 101 ALA A CA 1
ATOM 776 C C . ALA A 1 101 ? 8.154 -20.850 -5.865 1.00 96.75 101 ALA A C 1
ATOM 778 O O . ALA A 1 101 ? 7.689 -21.975 -5.686 1.00 96.75 101 ALA A O 1
ATOM 779 N N . ARG A 1 102 ? 9.077 -20.338 -5.038 1.00 97.38 102 ARG A N 1
ATOM 780 C CA . ARG A 1 102 ? 9.588 -21.032 -3.840 1.00 97.38 102 ARG A CA 1
ATOM 781 C C . ARG A 1 102 ? 8.629 -20.964 -2.647 1.00 97.38 102 ARG A C 1
ATOM 783 O O . ARG A 1 102 ? 8.831 -21.658 -1.654 1.00 97.38 102 ARG A O 1
ATOM 790 N N . LEU A 1 103 ? 7.595 -20.126 -2.719 1.00 96.12 103 LEU A N 1
ATOM 791 C CA . LEU A 1 103 ? 6.621 -19.875 -1.658 1.00 96.12 103 LEU A CA 1
ATOM 792 C C . LEU A 1 103 ? 5.182 -19.990 -2.205 1.00 96.12 103 LEU A C 1
ATOM 794 O O . LEU A 1 103 ? 4.403 -19.040 -2.093 1.00 96.12 103 LEU A O 1
ATOM 798 N N . PRO A 1 104 ? 4.778 -21.158 -2.749 1.00 93.88 104 PRO A N 1
ATOM 799 C CA . PRO A 1 104 ? 3.485 -21.320 -3.428 1.00 93.88 104 PRO A CA 1
ATOM 800 C C . PRO A 1 104 ? 2.280 -21.058 -2.511 1.00 93.88 104 PRO A C 1
ATOM 802 O O . PRO A 1 104 ? 1.210 -20.675 -2.967 1.00 93.88 104 PRO A O 1
ATOM 805 N N . HIS A 1 105 ? 2.461 -21.193 -1.195 1.00 90.94 105 HIS A N 1
ATOM 806 C CA . HIS A 1 105 ? 1.442 -20.899 -0.188 1.00 90.94 105 HIS A CA 1
ATOM 807 C C . HIS A 1 105 ? 1.061 -19.409 -0.083 1.00 90.94 105 HIS A C 1
ATOM 809 O O . HIS A 1 105 ? 0.107 -19.081 0.627 1.00 90.94 105 HIS A O 1
ATOM 815 N N . LEU A 1 106 ? 1.816 -18.503 -0.719 1.00 93.56 106 LEU A N 1
ATOM 816 C CA . LEU A 1 106 ? 1.455 -17.087 -0.794 1.00 93.56 106 LEU A CA 1
ATOM 817 C C . LEU A 1 106 ? 0.375 -16.811 -1.844 1.00 93.56 106 LEU A C 1
ATOM 819 O O . L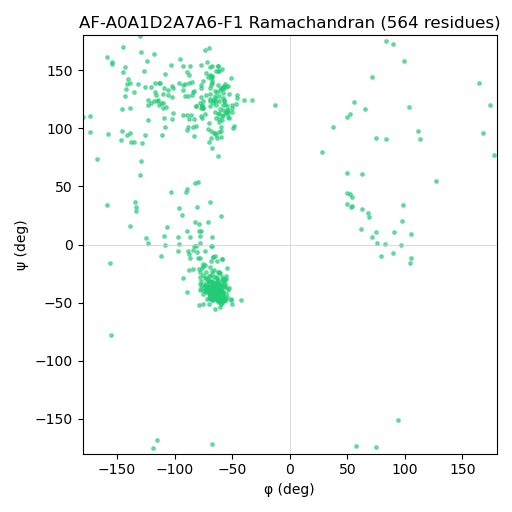EU A 1 106 ? -0.332 -15.820 -1.674 1.00 93.56 106 LEU A O 1
ATOM 823 N N . ASP A 1 107 ? 0.224 -17.679 -2.854 1.00 94.38 107 ASP A N 1
ATOM 824 C CA . ASP A 1 107 ? -0.773 -17.552 -3.930 1.00 94.38 107 ASP A CA 1
ATOM 825 C C . ASP A 1 107 ? -0.754 -16.143 -4.555 1.00 94.38 107 ASP A C 1
ATOM 827 O O . ASP A 1 107 ? -1.698 -15.362 -4.430 1.00 94.38 107 ASP A O 1
ATOM 831 N N . VAL A 1 108 ? 0.393 -15.766 -5.135 1.00 96.50 108 VAL A N 1
ATOM 832 C CA . VAL A 1 108 ? 0.619 -14.431 -5.709 1.00 96.50 108 VAL A CA 1
ATOM 833 C C . VAL A 1 108 ? 0.832 -14.535 -7.214 1.00 96.50 108 VAL A C 1
ATOM 835 O O . VAL A 1 108 ? 1.768 -15.191 -7.666 1.00 96.50 108 VAL A O 1
ATOM 838 N N . ALA A 1 109 ? 0.009 -13.827 -7.982 1.00 95.75 109 ALA A N 1
ATOM 839 C CA . ALA A 1 109 ? 0.209 -13.601 -9.405 1.00 95.75 109 ALA A CA 1
ATOM 840 C C . ALA A 1 109 ? 0.906 -12.254 -9.633 1.00 95.75 109 ALA A C 1
ATOM 842 O O . ALA A 1 109 ? 0.563 -11.255 -8.997 1.00 95.75 109 ALA A O 1
ATOM 843 N N . VAL A 1 110 ? 1.860 -12.224 -10.563 1.00 96.69 110 VAL A N 1
ATOM 844 C CA . VAL A 1 110 ? 2.611 -11.014 -10.919 1.00 96.69 110 VAL A CA 1
ATOM 845 C C . VAL A 1 110 ? 2.344 -10.659 -12.375 1.00 96.69 110 VAL A C 1
ATOM 847 O O . VAL A 1 110 ? 2.442 -11.522 -13.246 1.00 96.69 110 VAL A O 1
ATOM 850 N N . THR A 1 111 ? 2.012 -9.398 -12.626 1.00 96.00 111 THR A N 1
ATOM 851 C CA . THR A 1 111 ? 1.782 -8.827 -13.958 1.00 96.00 111 THR A CA 1
ATOM 852 C C . THR A 1 111 ? 2.598 -7.549 -14.131 1.00 96.00 111 THR A C 1
ATOM 854 O O . THR A 1 111 ? 3.088 -6.979 -13.153 1.00 96.00 111 THR A O 1
ATOM 857 N N . THR A 1 112 ? 2.728 -7.093 -15.367 1.00 96.19 112 THR A N 1
ATOM 858 C CA . THR A 1 112 ? 3.382 -5.836 -15.748 1.00 96.19 112 THR A CA 1
ATOM 859 C C . THR A 1 112 ? 2.422 -4.976 -16.561 1.00 96.19 112 THR A C 1
ATOM 861 O O . THR A 1 112 ? 1.434 -5.511 -17.066 1.00 96.19 112 THR A O 1
ATOM 864 N N . ALA A 1 113 ? 2.668 -3.669 -16.606 1.00 95.62 113 ALA A N 1
ATOM 865 C CA . ALA A 1 113 ? 2.041 -2.727 -17.532 1.00 95.62 113 ALA A CA 1
ATOM 866 C C . ALA A 1 113 ? 2.929 -1.476 -17.663 1.00 95.62 113 ALA A C 1
ATOM 868 O O . ALA A 1 113 ? 3.773 -1.216 -16.799 1.00 95.62 113 ALA A O 1
ATOM 869 N N . SER A 1 114 ? 2.728 -0.703 -18.726 1.00 94.69 114 SER A N 1
ATOM 870 C CA . SER A 1 114 ? 3.432 0.559 -18.963 1.00 94.69 114 SER A CA 1
ATOM 871 C C . SER A 1 114 ? 2.648 1.748 -18.416 1.00 94.69 114 SER A C 1
ATOM 873 O O . SER A 1 114 ? 1.444 1.821 -18.625 1.00 94.69 114 SER A O 1
ATOM 875 N N . ILE A 1 115 ? 3.304 2.709 -17.763 1.00 94.19 115 ILE A N 1
ATOM 876 C CA . ILE A 1 115 ? 2.642 3.965 -17.347 1.00 94.19 115 ILE A CA 1
ATOM 877 C C . ILE A 1 115 ? 2.254 4.818 -18.565 1.00 94.19 115 ILE A C 1
ATOM 879 O O . ILE A 1 115 ? 1.253 5.526 -18.526 1.00 94.19 115 ILE A O 1
ATOM 883 N N . GLY A 1 116 ? 3.034 4.724 -19.642 1.00 89.56 116 GLY A N 1
ATOM 884 C CA . GLY A 1 116 ? 2.804 5.439 -20.892 1.00 89.56 116 GLY A CA 1
ATOM 885 C C . GLY A 1 116 ? 2.496 4.497 -22.059 1.00 89.56 116 GLY A C 1
ATOM 886 O O . GLY A 1 116 ? 2.280 3.298 -21.867 1.00 89.56 116 GLY A O 1
ATOM 887 N N . PRO A 1 117 ? 2.511 5.012 -23.299 1.00 86.38 117 PRO A N 1
ATOM 888 C CA . PRO A 1 117 ? 2.279 4.190 -24.474 1.00 86.38 117 PRO A CA 1
ATOM 889 C C . PRO A 1 117 ? 3.363 3.115 -24.583 1.00 86.38 117 PRO A C 1
ATOM 891 O O . PRO A 1 117 ? 4.535 3.402 -24.838 1.00 86.38 117 PRO A O 1
ATOM 894 N N . ALA A 1 118 ? 2.956 1.858 -24.422 1.00 77.81 118 ALA A N 1
ATOM 895 C CA . ALA A 1 118 ? 3.833 0.726 -24.652 1.00 77.81 118 ALA A CA 1
ATOM 896 C C . ALA A 1 118 ? 4.191 0.666 -26.141 1.00 77.81 118 ALA A C 1
ATOM 898 O O . ALA A 1 118 ? 3.307 0.589 -26.996 1.00 77.81 118 ALA A O 1
ATOM 899 N N . ILE A 1 119 ? 5.484 0.685 -26.464 1.00 77.81 119 ILE A N 1
ATOM 900 C CA . ILE A 1 119 ? 5.946 0.558 -27.848 1.00 77.81 119 ILE A CA 1
ATOM 901 C C . ILE A 1 119 ? 6.219 -0.930 -28.120 1.00 77.81 119 ILE A C 1
ATOM 903 O O . ILE A 1 119 ? 7.161 -1.494 -27.554 1.00 77.81 119 ILE A O 1
ATOM 907 N N . PRO A 1 120 ? 5.428 -1.605 -28.976 1.00 75.25 120 PRO A N 1
ATOM 908 C CA . PRO A 1 120 ? 5.646 -3.014 -29.277 1.00 75.25 120 PRO A CA 1
ATOM 909 C C . PRO A 1 120 ? 7.045 -3.253 -29.855 1.00 75.25 120 PRO A C 1
ATOM 911 O O . PRO A 1 120 ? 7.486 -2.533 -30.747 1.00 75.25 120 PRO A O 1
ATOM 914 N N . GLY A 1 121 ? 7.740 -4.281 -29.362 1.00 73.12 121 GLY A N 1
ATOM 915 C CA . GLY A 1 121 ? 9.065 -4.668 -29.863 1.00 73.12 121 GLY A CA 1
ATOM 916 C C . GLY A 1 121 ? 10.249 -3.878 -29.292 1.00 73.12 121 GLY A C 1
ATOM 917 O O . GLY A 1 121 ? 11.384 -4.197 -29.622 1.00 73.12 121 GLY A O 1
ATOM 918 N N . MET A 1 122 ? 10.027 -2.914 -28.392 1.00 71.75 122 MET A N 1
ATOM 919 C CA . MET A 1 122 ? 11.087 -2.121 -27.742 1.00 71.75 122 MET A CA 1
ATOM 920 C C . MET A 1 122 ? 11.770 -2.833 -26.558 1.00 71.75 122 MET A C 1
ATOM 922 O O . MET A 1 122 ? 12.191 -2.193 -25.595 1.00 71.75 122 MET A O 1
ATOM 926 N N . ARG A 1 123 ? 11.900 -4.164 -26.595 1.00 84.19 123 ARG A N 1
ATOM 927 C CA . ARG A 1 123 ? 12.733 -4.859 -25.602 1.00 84.19 123 ARG A CA 1
ATOM 928 C C . ARG A 1 123 ? 14.194 -4.640 -25.975 1.00 84.19 123 ARG A C 1
ATOM 930 O O . ARG A 1 123 ? 14.616 -5.019 -27.064 1.00 84.19 123 ARG A O 1
ATOM 937 N N . SER A 1 124 ? 14.958 -4.012 -25.084 1.00 82.56 124 SER A N 1
ATOM 938 C CA . SER A 1 124 ? 16.394 -3.828 -25.306 1.00 82.56 124 SER A CA 1
ATOM 939 C C . SER A 1 124 ? 17.086 -5.199 -25.372 1.00 82.56 124 SER A C 1
ATOM 941 O O . SER A 1 124 ? 16.900 -6.004 -24.459 1.00 82.56 124 SER A O 1
ATOM 943 N N . PRO A 1 125 ? 17.931 -5.486 -26.378 1.00 88.19 125 PRO A N 1
ATOM 944 C CA . PRO A 1 125 ? 18.741 -6.708 -26.395 1.00 88.19 125 PRO A CA 1
ATOM 945 C C . PRO A 1 125 ? 19.619 -6.852 -25.142 1.00 88.19 125 PRO A C 1
ATOM 947 O O . PRO A 1 125 ? 19.885 -7.960 -24.681 1.00 88.19 125 PRO A O 1
ATOM 950 N N . ASN A 1 126 ? 20.029 -5.726 -24.546 1.00 91.12 126 ASN A N 1
ATOM 951 C CA . ASN A 1 126 ? 20.787 -5.718 -23.298 1.00 91.12 126 ASN A CA 1
ATOM 952 C C . ASN A 1 126 ? 19.951 -6.211 -22.109 1.00 91.12 126 ASN A C 1
ATOM 954 O O . ASN A 1 126 ? 20.499 -6.848 -21.211 1.00 91.12 126 ASN A O 1
ATOM 958 N N . LEU A 1 127 ? 18.636 -5.966 -22.106 1.00 92.50 127 LEU A N 1
ATOM 959 C CA . LEU A 1 127 ? 17.731 -6.512 -21.095 1.00 92.50 127 LEU A CA 1
ATOM 960 C C . LEU A 1 127 ? 17.712 -8.040 -21.157 1.00 92.50 127 LEU A C 1
ATOM 962 O O . LEU A 1 127 ? 17.818 -8.689 -20.121 1.00 92.50 127 LEU A O 1
ATOM 966 N N . GLU A 1 128 ? 17.570 -8.607 -22.357 1.00 92.75 128 GLU A N 1
ATOM 967 C CA . GLU A 1 128 ? 17.537 -10.060 -22.545 1.00 92.75 128 GLU A CA 1
ATOM 968 C C . GLU A 1 128 ? 18.869 -10.702 -22.155 1.00 92.75 128 GLU A C 1
ATOM 970 O O . GLU A 1 128 ? 18.874 -11.712 -21.455 1.00 92.75 128 GLU A O 1
ATOM 975 N N . ALA A 1 129 ? 19.990 -10.074 -22.524 1.00 94.50 129 ALA A N 1
ATOM 976 C CA . ALA A 1 129 ? 21.318 -10.519 -22.118 1.00 94.50 129 ALA A CA 1
ATOM 977 C C . ALA A 1 129 ? 21.471 -10.533 -20.588 1.00 94.50 129 ALA A C 1
ATOM 979 O O . ALA A 1 129 ? 21.841 -11.557 -20.019 1.00 94.50 129 ALA A O 1
ATOM 980 N N . VAL A 1 130 ? 21.125 -9.436 -19.904 1.00 95.50 130 VAL A N 1
ATOM 981 C CA . VAL A 1 130 ? 21.208 -9.357 -18.435 1.00 95.50 130 VAL A CA 1
ATOM 982 C C . VAL A 1 130 ? 20.226 -10.322 -17.761 1.00 95.50 130 VAL A C 1
ATOM 984 O O . VAL A 1 130 ? 20.560 -10.924 -16.743 1.00 95.50 130 VAL A O 1
ATOM 987 N N . ALA A 1 131 ? 19.025 -10.515 -18.311 1.00 95.81 131 ALA A N 1
ATOM 988 C CA . ALA A 1 131 ? 18.077 -11.495 -17.790 1.00 95.81 131 ALA A CA 1
ATOM 989 C C . ALA A 1 131 ? 18.629 -12.924 -17.906 1.00 95.81 131 ALA A C 1
ATOM 991 O O . ALA A 1 131 ? 18.576 -13.671 -16.931 1.00 95.81 131 ALA A O 1
ATOM 992 N N . ALA A 1 132 ? 19.225 -13.275 -19.049 1.00 96.25 132 ALA A N 1
ATOM 993 C CA . ALA A 1 132 ? 19.858 -14.573 -19.265 1.00 96.25 132 ALA A CA 1
ATOM 994 C C . ALA A 1 132 ? 21.056 -14.800 -18.329 1.00 96.25 132 ALA A C 1
ATOM 996 O O . ALA A 1 132 ? 21.177 -15.872 -17.742 1.00 96.25 132 ALA A O 1
ATOM 997 N N . GLU A 1 133 ? 21.903 -13.787 -18.119 1.00 96.31 133 GLU A N 1
ATOM 998 C CA . GLU A 1 133 ? 23.018 -13.847 -17.159 1.00 96.31 133 GLU A CA 1
ATOM 999 C C . GLU A 1 133 ? 22.562 -14.144 -15.725 1.00 96.31 133 GLU A C 1
ATOM 1001 O O . GLU A 1 133 ? 23.295 -14.753 -14.947 1.00 96.31 133 GLU A O 1
ATOM 1006 N N . MET A 1 134 ? 21.355 -13.700 -15.375 1.00 95.44 134 MET A N 1
ATOM 1007 C CA . MET A 1 134 ? 20.768 -13.842 -14.044 1.00 95.44 134 MET A CA 1
ATOM 1008 C C . MET A 1 134 ? 19.819 -15.044 -13.939 1.00 95.44 134 MET A C 1
ATOM 1010 O O . MET A 1 134 ? 19.165 -15.200 -12.907 1.00 95.44 134 MET A O 1
ATOM 1014 N N . ASP A 1 135 ? 19.738 -15.872 -14.987 1.00 96.38 135 ASP A N 1
ATOM 1015 C CA . ASP A 1 135 ? 18.822 -17.015 -15.101 1.00 96.38 135 ASP A CA 1
ATOM 1016 C C . ASP A 1 135 ? 17.347 -16.620 -14.866 1.00 96.38 135 ASP A C 1
ATOM 1018 O O . ASP A 1 135 ? 16.572 -17.288 -14.176 1.00 96.38 135 ASP A O 1
ATOM 1022 N N . LEU A 1 136 ? 16.958 -15.459 -15.405 1.00 96.38 136 LEU A N 1
ATOM 1023 C CA . LEU A 1 136 ? 15.609 -14.910 -15.310 1.00 96.38 136 LEU A CA 1
ATOM 1024 C C . LEU A 1 136 ? 14.849 -15.121 -16.617 1.00 96.38 136 LEU A C 1
ATOM 1026 O O . LEU A 1 136 ? 15.267 -14.679 -17.686 1.00 96.38 136 LEU A O 1
ATOM 1030 N N . VAL A 1 137 ? 13.659 -15.710 -16.511 1.00 96.00 137 VAL A N 1
ATOM 1031 C CA . VAL A 1 137 ? 12.712 -15.797 -17.626 1.00 96.00 137 VAL A CA 1
ATOM 1032 C C . VAL A 1 137 ? 11.823 -14.558 -17.612 1.00 96.00 137 VAL A C 1
ATOM 1034 O O . VAL A 1 137 ? 11.004 -14.379 -16.711 1.00 96.00 137 VAL A O 1
ATOM 1037 N N . LEU A 1 138 ? 11.986 -13.689 -18.611 1.00 94.12 138 LEU A N 1
ATOM 1038 C CA . LEU A 1 138 ? 11.155 -12.494 -18.749 1.00 94.12 138 LEU A CA 1
ATOM 1039 C C . LEU A 1 138 ? 9.706 -12.870 -19.118 1.00 94.12 138 LEU A C 1
ATOM 1041 O O . LEU A 1 138 ? 9.498 -13.783 -19.923 1.00 94.12 138 LEU A O 1
ATOM 1045 N N . PRO A 1 139 ? 8.685 -12.159 -18.600 1.00 91.19 139 PRO A N 1
ATOM 1046 C CA . PRO A 1 139 ? 7.290 -12.445 -18.925 1.00 91.19 139 PRO A CA 1
ATOM 1047 C C . PRO A 1 139 ? 7.014 -12.349 -20.434 1.00 91.19 139 PRO A C 1
ATOM 1049 O O . PRO A 1 139 ? 7.326 -11.345 -21.078 1.00 91.19 139 PRO A O 1
ATOM 1052 N N . ALA A 1 140 ? 6.365 -13.364 -21.008 1.00 82.56 140 ALA A N 1
ATOM 1053 C CA . ALA A 1 140 ? 5.971 -13.397 -22.424 1.00 82.56 140 ALA A CA 1
ATOM 1054 C C . ALA A 1 140 ? 4.657 -12.631 -22.721 1.00 82.56 140 ALA A C 1
ATOM 1056 O O . ALA A 1 140 ? 3.995 -12.887 -23.723 1.00 82.56 140 ALA A O 1
ATOM 1057 N N . GLY A 1 141 ? 4.243 -11.728 -21.827 1.00 75.62 141 GLY A N 1
ATOM 1058 C CA . GLY A 1 141 ? 2.970 -11.012 -21.918 1.00 75.62 141 GLY A CA 1
ATOM 1059 C C . GLY A 1 141 ? 2.920 -9.997 -23.060 1.00 75.62 141 GLY A C 1
ATOM 1060 O O . GLY A 1 141 ? 3.940 -9.441 -23.470 1.00 75.62 141 GLY A O 1
ATOM 1061 N N . THR A 1 142 ? 1.708 -9.746 -23.558 1.00 80.62 142 THR A N 1
ATOM 1062 C CA . THR A 1 142 ? 1.437 -8.618 -24.452 1.00 80.62 142 THR A CA 1
ATOM 1063 C C . THR A 1 142 ? 1.635 -7.329 -23.667 1.00 80.62 142 THR A C 1
ATOM 1065 O O . THR A 1 142 ? 0.982 -7.136 -22.638 1.00 80.62 142 THR A O 1
ATOM 1068 N N . LEU A 1 143 ? 2.536 -6.474 -24.152 1.00 84.69 143 LEU A N 1
ATOM 1069 C CA . LEU A 1 143 ? 2.740 -5.153 -23.572 1.00 84.69 143 LEU A CA 1
ATOM 1070 C C . LEU A 1 143 ? 1.418 -4.384 -23.619 1.00 84.69 143 LEU A C 1
ATOM 1072 O O . LEU A 1 143 ? 0.725 -4.411 -24.644 1.00 84.69 143 LEU A O 1
ATOM 1076 N N . HIS A 1 144 ? 1.055 -3.736 -22.520 1.00 90.50 144 HIS A N 1
ATOM 1077 C CA . HIS A 1 144 ? -0.137 -2.898 -22.476 1.00 90.50 144 HIS A CA 1
ATOM 1078 C C . HIS A 1 144 ? 0.074 -1.686 -21.583 1.00 90.50 144 HIS A C 1
ATOM 1080 O O . HIS A 1 144 ? 0.803 -1.721 -20.596 1.00 90.50 144 HIS A O 1
ATOM 1086 N N . GLU A 1 145 ? -0.592 -0.605 -21.958 1.00 94.75 145 GLU A N 1
ATOM 1087 C CA . GLU A 1 145 ? -0.665 0.605 -21.155 1.00 94.75 145 GLU A CA 1
ATOM 1088 C C . GLU A 1 145 ? -1.536 0.361 -19.918 1.00 94.75 145 GLU A C 1
ATOM 1090 O O . GLU A 1 145 ? -2.518 -0.389 -19.962 1.00 94.75 145 GLU A O 1
ATOM 1095 N N . PHE A 1 146 ? -1.144 0.983 -18.813 1.00 95.94 146 PHE A N 1
ATOM 1096 C CA . PHE A 1 146 ? -1.829 0.942 -17.537 1.00 95.94 146 PHE A CA 1
ATOM 1097 C C . PHE A 1 146 ? -3.198 1.608 -17.668 1.00 95.94 146 PHE A C 1
ATOM 1099 O O . PHE A 1 146 ? -3.307 2.813 -17.873 1.00 95.94 146 PHE A O 1
ATOM 1106 N N . ASP A 1 147 ? -4.261 0.821 -17.515 1.00 94.62 147 ASP A N 1
ATOM 1107 C CA . ASP A 1 147 ? -5.624 1.332 -17.438 1.00 94.62 147 ASP A CA 1
ATOM 1108 C C . ASP A 1 147 ? -5.917 1.650 -15.972 1.00 94.62 147 ASP A C 1
ATOM 1110 O O . ASP A 1 147 ? -6.222 0.754 -15.171 1.00 94.62 147 ASP A O 1
ATOM 1114 N N . GLU A 1 148 ? -5.843 2.935 -15.601 1.00 93.00 148 GLU A N 1
ATOM 1115 C CA . GLU A 1 148 ? -5.965 3.333 -14.200 1.00 93.00 148 GLU A CA 1
ATOM 1116 C C . GLU A 1 148 ? -7.253 2.828 -13.538 1.00 93.00 148 GLU A C 1
ATOM 1118 O O . GLU A 1 148 ? -7.253 2.548 -12.339 1.00 93.00 148 GLU A O 1
ATOM 1123 N N . LEU A 1 149 ? -8.348 2.660 -14.285 1.00 89.88 149 LEU A N 1
ATOM 1124 C CA . LEU A 1 149 ? -9.603 2.150 -13.745 1.00 89.88 149 LEU A CA 1
ATOM 1125 C C . LEU A 1 149 ? -9.554 0.628 -13.591 1.00 89.88 149 LEU A C 1
ATOM 1127 O O . LEU A 1 149 ? -9.883 0.098 -12.523 1.00 89.88 149 LEU A O 1
ATOM 1131 N N . ARG A 1 150 ? -9.184 -0.084 -14.656 1.00 91.00 150 ARG A N 1
ATOM 1132 C CA . ARG A 1 150 ? -9.242 -1.546 -14.692 1.00 91.00 150 ARG A CA 1
ATOM 1133 C C . ARG A 1 150 ? -8.176 -2.181 -13.820 1.00 91.00 150 ARG A C 1
ATOM 1135 O O . ARG A 1 150 ? -8.494 -3.085 -13.041 1.00 91.00 150 ARG A O 1
ATOM 1142 N N . ASP A 1 151 ? -6.947 -1.707 -13.922 1.00 94.38 151 ASP A N 1
ATOM 1143 C CA . ASP A 1 151 ? -5.799 -2.342 -13.292 1.00 94.38 151 ASP A CA 1
ATOM 1144 C C . ASP A 1 151 ? -5.736 -2.023 -11.805 1.00 94.38 151 ASP A C 1
ATOM 1146 O O . ASP A 1 151 ? -5.543 -2.923 -10.987 1.00 94.38 151 ASP A O 1
ATOM 1150 N N . THR A 1 152 ? -6.061 -0.791 -11.414 1.00 93.06 152 THR A N 1
ATOM 1151 C CA . THR A 1 152 ? -6.155 -0.425 -9.994 1.00 93.06 152 THR A CA 1
ATOM 1152 C C . THR A 1 152 ? -7.220 -1.213 -9.254 1.00 93.06 152 THR A C 1
ATOM 1154 O O . THR A 1 152 ? -7.005 -1.638 -8.114 1.00 93.06 152 THR A O 1
ATOM 1157 N N . VAL A 1 153 ? -8.375 -1.433 -9.889 1.00 89.62 153 VAL A N 1
ATOM 1158 C CA . VAL A 1 153 ? -9.408 -2.282 -9.302 1.00 89.62 153 VAL A CA 1
ATOM 1159 C C . VAL A 1 153 ? -8.919 -3.721 -9.263 1.00 89.62 153 VAL A C 1
ATOM 1161 O O . VAL A 1 153 ? -9.033 -4.343 -8.214 1.00 89.62 153 VAL A O 1
ATOM 1164 N N . ARG A 1 154 ? -8.346 -4.259 -10.342 1.00 90.75 154 ARG A N 1
ATOM 1165 C CA . ARG A 1 154 ? -7.917 -5.664 -10.426 1.00 90.75 154 ARG A CA 1
ATOM 1166 C C . ARG A 1 154 ? -6.787 -6.015 -9.456 1.00 90.75 154 ARG A C 1
ATOM 1168 O O . ARG A 1 154 ? -6.833 -7.092 -8.867 1.00 90.75 154 ARG A O 1
ATOM 1175 N N . CYS A 1 155 ? -5.821 -5.127 -9.255 1.00 93.44 155 CYS A N 1
ATOM 1176 C CA . CYS A 1 155 ? -4.607 -5.411 -8.498 1.00 93.44 155 CYS A CA 1
ATOM 1177 C C . CYS A 1 155 ? -4.750 -5.122 -7.000 1.00 93.44 155 CYS A C 1
ATOM 1179 O O . CYS A 1 155 ? -5.509 -4.253 -6.563 1.00 93.44 155 CYS A O 1
ATOM 1181 N N . ASP A 1 156 ? -4.035 -5.896 -6.186 1.00 93.69 156 ASP A N 1
ATOM 1182 C CA . ASP A 1 156 ? -3.974 -5.734 -4.729 1.00 93.69 156 ASP A CA 1
ATOM 1183 C C . ASP A 1 156 ? -2.797 -4.852 -4.302 1.00 93.69 156 ASP A C 1
ATOM 1185 O O . ASP A 1 156 ? -2.877 -4.163 -3.283 1.00 93.69 156 ASP A O 1
ATOM 1189 N N . LEU A 1 157 ? -1.731 -4.851 -5.104 1.00 95.81 157 LEU A N 1
ATOM 1190 C CA . LEU A 1 157 ? -0.554 -4.008 -4.948 1.00 95.81 157 LEU A CA 1
ATOM 1191 C C . LEU A 1 157 ? -0.055 -3.573 -6.325 1.00 95.81 157 LEU A C 1
ATOM 1193 O O . LEU A 1 157 ? 0.066 -4.395 -7.232 1.00 95.81 157 LEU A O 1
ATOM 1197 N N . ILE A 1 158 ? 0.249 -2.289 -6.455 1.00 97.25 158 ILE A N 1
ATOM 1198 C CA . ILE A 1 158 ? 0.870 -1.692 -7.633 1.00 97.25 158 ILE A CA 1
ATOM 1199 C C . ILE A 1 158 ? 2.246 -1.190 -7.213 1.00 97.25 158 ILE A C 1
ATOM 1201 O O . ILE A 1 158 ? 2.366 -0.429 -6.250 1.00 97.25 158 ILE A O 1
ATOM 1205 N N . LEU A 1 159 ? 3.271 -1.647 -7.920 1.00 97.69 159 LEU A N 1
ATOM 1206 C CA . LEU A 1 159 ? 4.671 -1.358 -7.667 1.00 97.69 159 LEU A CA 1
ATOM 1207 C C . LEU A 1 159 ? 5.203 -0.405 -8.729 1.00 97.69 159 LEU A C 1
ATOM 1209 O O . LEU A 1 159 ? 5.230 -0.765 -9.899 1.00 97.69 159 LEU A O 1
ATOM 1213 N N . THR A 1 160 ? 5.651 0.771 -8.310 1.00 97.44 160 THR A N 1
ATOM 1214 C CA . THR A 1 160 ? 6.354 1.743 -9.162 1.00 97.44 160 THR A CA 1
ATOM 1215 C C . THR A 1 160 ? 7.853 1.710 -8.867 1.00 97.44 160 THR A C 1
ATOM 1217 O O . THR A 1 160 ? 8.252 1.319 -7.763 1.00 97.44 160 THR A O 1
ATOM 1220 N N . MET A 1 161 ? 8.702 2.088 -9.821 1.00 96.50 161 MET A N 1
ATOM 1221 C CA . MET A 1 161 ? 10.155 1.906 -9.680 1.00 96.50 161 MET A CA 1
ATOM 1222 C C . MET A 1 161 ? 10.823 3.098 -9.005 1.00 96.50 161 MET A C 1
ATOM 1224 O O . MET A 1 161 ? 11.661 2.930 -8.112 1.00 96.50 161 MET A O 1
ATOM 1228 N N . ASP A 1 162 ? 10.392 4.300 -9.368 1.00 95.38 162 ASP A N 1
ATOM 1229 C CA . ASP A 1 162 ? 10.891 5.546 -8.806 1.00 95.38 162 ASP A CA 1
ATOM 1230 C C . ASP A 1 162 ? 9.761 6.483 -8.348 1.00 95.38 162 ASP A C 1
ATOM 1232 O O . ASP A 1 162 ? 8.564 6.167 -8.402 1.00 95.38 162 ASP A O 1
ATOM 1236 N N . ARG A 1 163 ? 10.161 7.637 -7.815 1.00 95.00 163 ARG A N 1
ATOM 1237 C CA . ARG A 1 163 ? 9.261 8.690 -7.345 1.00 95.00 163 ARG A CA 1
ATOM 1238 C C . ARG A 1 163 ? 8.444 9.363 -8.453 1.00 95.00 163 ARG A C 1
ATOM 1240 O O . ARG A 1 163 ? 7.382 9.899 -8.140 1.00 95.00 163 ARG A O 1
ATOM 1247 N N . PHE A 1 164 ? 8.938 9.401 -9.691 1.00 94.81 164 PHE A N 1
ATOM 1248 C CA . PHE A 1 164 ? 8.246 10.035 -10.813 1.00 94.81 164 PHE A CA 1
ATOM 1249 C C . PHE A 1 164 ? 7.104 9.136 -11.273 1.00 94.81 164 PHE A C 1
ATOM 1251 O O . PHE A 1 164 ? 5.954 9.575 -11.231 1.00 94.81 164 PHE A O 1
ATOM 1258 N N . ASP A 1 165 ? 7.407 7.859 -11.518 1.00 95.38 165 ASP A N 1
ATOM 1259 C CA . ASP A 1 165 ? 6.422 6.807 -11.777 1.00 95.38 165 ASP A CA 1
ATOM 1260 C C . ASP A 1 165 ? 5.343 6.800 -10.682 1.00 95.38 165 ASP A C 1
ATOM 1262 O O . ASP A 1 165 ? 4.138 6.764 -10.939 1.00 95.38 165 ASP A O 1
ATOM 1266 N N . HIS A 1 166 ? 5.778 6.869 -9.417 1.00 95.56 166 HIS A N 1
ATOM 1267 C CA . HIS A 1 166 ? 4.872 6.891 -8.274 1.00 95.56 166 HIS A CA 1
ATOM 1268 C C . HIS A 1 166 ? 3.921 8.085 -8.311 1.00 95.56 166 HIS A C 1
ATOM 1270 O O . HIS A 1 166 ? 2.719 7.915 -8.111 1.00 95.56 166 HIS A O 1
ATOM 1276 N N . ALA A 1 167 ? 4.450 9.289 -8.533 1.00 95.06 167 ALA A N 1
ATOM 1277 C CA . ALA A 1 167 ? 3.665 10.515 -8.532 1.00 95.06 167 ALA A CA 1
ATOM 1278 C C . ALA A 1 167 ? 2.646 10.541 -9.679 1.00 95.06 167 ALA A C 1
ATOM 1280 O O . ALA A 1 167 ? 1.509 10.968 -9.464 1.00 95.06 167 ALA A O 1
ATOM 1281 N N . GLU A 1 168 ? 3.030 10.060 -10.861 1.00 95.31 168 GLU A N 1
ATOM 1282 C CA . GLU A 1 168 ? 2.161 9.981 -12.033 1.00 95.31 168 GLU A CA 1
ATOM 1283 C C . GLU A 1 168 ? 1.000 9.008 -11.807 1.00 95.31 168 GLU A C 1
ATOM 1285 O O . GLU A 1 168 ? -0.164 9.415 -11.823 1.00 95.31 168 GLU A O 1
ATOM 1290 N N . VAL A 1 169 ? 1.299 7.758 -11.444 1.00 95.94 169 VAL A N 1
ATOM 1291 C CA . VAL A 1 169 ? 0.269 6.744 -11.164 1.00 95.94 169 VAL A CA 1
ATOM 1292 C C . VAL A 1 169 ? -0.618 7.181 -9.994 1.00 95.94 169 VAL A C 1
ATOM 1294 O O . VAL A 1 169 ? -1.843 7.039 -10.031 1.00 95.94 169 VAL A O 1
ATOM 1297 N N . GLN A 1 170 ? -0.033 7.763 -8.943 1.00 95.19 170 GLN A N 1
ATOM 1298 C CA . GLN A 1 170 ? -0.791 8.249 -7.792 1.00 95.19 170 GLN A CA 1
ATOM 1299 C C . GLN A 1 170 ? -1.745 9.385 -8.165 1.00 95.19 170 GLN A C 1
ATOM 1301 O O . GLN A 1 170 ? -2.866 9.421 -7.647 1.00 95.19 170 GLN A O 1
ATOM 1306 N N . LYS A 1 171 ? -1.331 10.306 -9.040 1.00 94.50 171 LYS A N 1
ATOM 1307 C CA . LYS A 1 171 ? -2.174 11.404 -9.523 1.00 94.50 171 LYS A CA 1
ATOM 1308 C C . LYS A 1 171 ? -3.413 10.856 -10.228 1.00 94.50 171 LYS A C 1
ATOM 1310 O O . LYS A 1 171 ? -4.520 11.229 -9.829 1.00 94.50 171 LYS A O 1
ATOM 1315 N N . GLU A 1 172 ? -3.244 9.943 -11.180 1.00 92.50 172 GLU A N 1
ATOM 1316 C CA . GLU A 1 172 ? -4.357 9.385 -11.960 1.00 92.50 172 GLU A CA 1
ATOM 1317 C C . GLU A 1 172 ? -5.302 8.543 -11.081 1.00 92.50 172 GLU A C 1
ATOM 1319 O O . GLU A 1 172 ? -6.521 8.743 -11.064 1.00 92.50 172 GLU A O 1
ATOM 1324 N N . VAL A 1 173 ? -4.750 7.700 -10.204 1.00 93.69 173 VAL A N 1
ATOM 1325 C CA . VAL A 1 173 ? -5.543 6.862 -9.289 1.00 93.69 173 VAL A CA 1
ATOM 1326 C C . VAL A 1 173 ? -6.243 7.668 -8.188 1.00 93.69 173 VAL A C 1
ATOM 1328 O O . VAL A 1 173 ? -7.307 7.268 -7.705 1.00 93.69 173 VAL A O 1
ATOM 1331 N N . SER A 1 174 ? -5.718 8.831 -7.792 1.00 92.06 174 SER A N 1
ATOM 1332 C CA . SER A 1 174 ? -6.347 9.671 -6.758 1.00 92.06 174 SER A CA 1
ATOM 1333 C C . SER A 1 174 ? -7.758 10.137 -7.129 1.00 92.06 174 SER A C 1
ATOM 1335 O O . SER A 1 174 ? -8.585 10.394 -6.246 1.00 92.06 174 SER A O 1
ATOM 1337 N N . VAL A 1 175 ? -8.071 10.203 -8.427 1.00 88.94 175 VAL A N 1
ATOM 1338 C CA . VAL A 1 175 ? -9.416 10.512 -8.922 1.00 88.94 175 VAL A CA 1
ATOM 1339 C C . VAL A 1 175 ? -10.402 9.416 -8.510 1.00 88.94 175 VAL A C 1
ATOM 1341 O O . VAL A 1 175 ? -11.526 9.718 -8.101 1.00 88.94 175 VAL A O 1
ATOM 1344 N N . LEU A 1 176 ? -9.975 8.150 -8.515 1.00 86.31 176 LEU A N 1
ATOM 1345 C CA . LEU A 1 176 ? -10.810 7.014 -8.122 1.00 86.31 176 LEU A CA 1
ATOM 1346 C C . LEU A 1 176 ? -11.169 7.042 -6.637 1.00 86.31 176 LEU A C 1
ATOM 1348 O O . LEU A 1 176 ? -12.281 6.656 -6.285 1.00 86.31 176 LEU A O 1
ATOM 1352 N N . ASP A 1 177 ? -10.287 7.547 -5.773 1.00 85.00 177 ASP A N 1
ATOM 1353 C CA . ASP A 1 177 ? -10.587 7.731 -4.346 1.00 85.00 177 ASP A CA 1
ATOM 1354 C C . ASP A 1 177 ? -11.614 8.844 -4.107 1.00 85.00 177 ASP A C 1
ATOM 1356 O O . ASP A 1 177 ? -12.371 8.800 -3.136 1.00 85.00 177 ASP A O 1
ATOM 1360 N N . ARG A 1 178 ? -11.697 9.841 -4.997 1.00 83.12 178 ARG A N 1
ATOM 1361 C CA . ARG A 1 178 ? -12.774 10.843 -4.937 1.00 83.12 178 ARG A CA 1
ATOM 1362 C C . ARG A 1 178 ? -14.109 10.248 -5.364 1.00 83.12 178 ARG A C 1
ATOM 1364 O O . ARG A 1 178 ? -15.127 10.574 -4.760 1.00 83.12 178 ARG A O 1
ATOM 1371 N N . ILE A 1 179 ? -14.094 9.374 -6.373 1.00 80.44 179 ILE A N 1
ATOM 1372 C CA . ILE A 1 179 ? -15.295 8.688 -6.859 1.00 80.44 179 ILE A CA 1
ATOM 1373 C C . ILE A 1 179 ? -15.767 7.662 -5.825 1.00 80.44 179 ILE A C 1
ATOM 1375 O O . ILE A 1 179 ? -16.920 7.706 -5.424 1.00 80.44 179 ILE A O 1
ATOM 1379 N N . ASN A 1 180 ? -14.884 6.782 -5.344 1.00 79.38 180 ASN A N 1
ATOM 1380 C CA . ASN A 1 180 ? -15.161 5.790 -4.308 1.00 79.38 180 ASN A CA 1
ATOM 1381 C C . ASN A 1 180 ? -14.117 5.852 -3.181 1.00 79.38 180 ASN A C 1
ATOM 1383 O O . ASN A 1 180 ? -13.165 5.073 -3.137 1.00 79.38 180 ASN A O 1
ATOM 1387 N N . SER A 1 181 ? -14.374 6.712 -2.197 1.00 75.75 181 SER A N 1
ATOM 1388 C CA . SER A 1 181 ? -13.494 6.922 -1.035 1.00 75.75 181 SER A CA 1
ATOM 1389 C C . SER A 1 181 ? -13.313 5.707 -0.125 1.00 75.75 181 SER A C 1
ATOM 1391 O O . SER A 1 181 ? -12.401 5.688 0.699 1.00 75.75 181 SER A O 1
ATOM 1393 N N . SER A 1 182 ? -14.156 4.680 -0.266 1.00 73.44 182 SER A N 1
ATOM 1394 C CA . SER A 1 182 ? -14.023 3.423 0.478 1.00 73.44 182 SER A CA 1
ATOM 1395 C C . SER A 1 182 ? -13.093 2.404 -0.189 1.00 73.44 182 SER A C 1
ATOM 1397 O O . SER A 1 182 ? -12.745 1.407 0.441 1.00 73.44 182 SER A O 1
ATOM 1399 N N . GLY A 1 183 ? -12.696 2.637 -1.447 1.00 74.06 183 GLY A N 1
ATOM 1400 C CA . GLY A 1 183 ? -11.827 1.735 -2.208 1.00 74.06 183 GLY A CA 1
ATOM 1401 C C . GLY A 1 183 ? -10.355 1.795 -1.793 1.00 74.06 183 GLY A C 1
ATOM 1402 O O . GLY A 1 183 ? -9.653 0.787 -1.916 1.00 74.06 183 GLY A O 1
ATOM 1403 N N . PHE A 1 184 ? -9.919 2.941 -1.249 1.00 83.62 184 PHE A N 1
ATOM 1404 C CA . PHE A 1 184 ? -8.543 3.214 -0.815 1.00 83.62 184 PHE A CA 1
ATOM 1405 C C . PHE A 1 184 ? -7.498 2.860 -1.886 1.00 83.62 184 PHE A C 1
ATOM 1407 O O . PHE A 1 184 ? -6.481 2.224 -1.607 1.00 83.62 184 PHE A O 1
ATOM 1414 N N . TYR A 1 185 ? -7.763 3.239 -3.129 1.00 90.19 185 TYR A N 1
ATOM 1415 C CA . TYR A 1 185 ? -6.995 2.823 -4.293 1.00 90.19 185 TYR A CA 1
ATOM 1416 C C . TYR A 1 185 ? -5.566 3.359 -4.270 1.00 90.19 185 TYR A C 1
ATOM 1418 O O . TYR A 1 185 ? -4.630 2.599 -4.505 1.00 90.19 185 TYR A O 1
ATOM 1426 N N . THR A 1 186 ? -5.365 4.619 -3.870 1.00 92.19 186 THR A N 1
ATOM 1427 C CA . THR A 1 186 ? -4.011 5.193 -3.757 1.00 92.19 186 THR A CA 1
ATOM 1428 C C . THR A 1 186 ? -3.136 4.464 -2.741 1.00 92.19 186 THR A C 1
ATOM 1430 O O . THR A 1 186 ? -1.913 4.466 -2.852 1.00 92.19 186 THR A O 1
ATOM 1433 N N . GLN A 1 187 ? -3.732 3.786 -1.756 1.00 90.81 187 GLN A N 1
ATOM 1434 C CA . GLN A 1 187 ? -2.972 3.019 -0.771 1.00 90.81 187 GLN A CA 1
ATOM 1435 C C . GLN A 1 187 ? -2.401 1.720 -1.344 1.00 90.81 187 GLN A C 1
ATOM 1437 O O . GLN A 1 187 ? -1.480 1.175 -0.739 1.00 90.81 187 GLN A O 1
ATOM 1442 N N . ARG A 1 188 ? -2.913 1.246 -2.488 1.00 92.56 188 ARG A N 1
ATOM 1443 C CA . ARG A 1 188 ? -2.390 0.081 -3.218 1.00 92.56 188 ARG A CA 1
ATOM 1444 C C . ARG A 1 188 ? -1.106 0.395 -3.976 1.00 92.56 188 ARG A C 1
ATOM 1446 O O . ARG A 1 188 ? -0.393 -0.533 -4.330 1.00 92.56 188 ARG A O 1
ATOM 1453 N N . ILE A 1 189 ? -0.794 1.670 -4.191 1.00 94.94 189 ILE A N 1
ATOM 1454 C CA . ILE A 1 189 ? 0.400 2.089 -4.921 1.00 94.94 189 ILE A CA 1
ATOM 1455 C C . ILE A 1 189 ? 1.562 2.220 -3.938 1.00 94.94 189 ILE A C 1
ATOM 1457 O O . ILE A 1 189 ? 1.467 2.894 -2.902 1.00 94.94 189 ILE A O 1
ATOM 1461 N N . ARG A 1 190 ? 2.676 1.564 -4.250 1.00 94.31 190 ARG A N 1
ATOM 1462 C CA . ARG A 1 190 ? 3.916 1.612 -3.477 1.00 94.31 190 ARG A CA 1
ATOM 1463 C C . ARG A 1 190 ? 5.103 1.654 -4.417 1.00 94.31 190 ARG A C 1
ATOM 1465 O O . ARG A 1 190 ? 5.124 0.965 -5.424 1.00 94.31 190 ARG A O 1
ATOM 1472 N N . GLN A 1 191 ? 6.117 2.415 -4.041 1.00 94.88 191 GLN A N 1
ATOM 1473 C CA . GLN A 1 191 ? 7.399 2.342 -4.719 1.00 94.88 191 GLN A CA 1
ATOM 1474 C C . GLN A 1 191 ? 8.147 1.087 -4.257 1.00 94.88 191 GLN A C 1
ATOM 1476 O O . GLN A 1 191 ? 8.196 0.807 -3.056 1.00 94.88 191 GLN A O 1
ATOM 1481 N N . LEU A 1 192 ? 8.737 0.331 -5.181 1.00 95.19 192 LEU A N 1
ATOM 1482 C CA . LEU A 1 192 ? 9.431 -0.925 -4.890 1.00 95.19 192 LEU A CA 1
ATOM 1483 C C . LEU A 1 192 ? 10.579 -0.714 -3.889 1.00 95.19 192 LEU A C 1
ATOM 1485 O O . LEU A 1 192 ? 10.673 -1.429 -2.891 1.00 95.19 192 LEU A O 1
ATOM 1489 N N . GLY A 1 193 ? 11.380 0.338 -4.066 1.00 92.19 193 GLY A N 1
ATOM 1490 C CA . GLY A 1 193 ? 12.465 0.681 -3.140 1.00 92.19 193 GLY A CA 1
ATOM 1491 C C . GLY A 1 193 ? 12.019 1.153 -1.749 1.00 92.19 193 GLY A C 1
ATOM 1492 O O . GLY A 1 193 ? 12.864 1.425 -0.899 1.00 92.19 193 GLY A O 1
ATOM 1493 N N . SER A 1 194 ? 10.712 1.244 -1.470 1.00 90.12 194 SER A N 1
ATOM 1494 C CA . SER A 1 194 ? 10.213 1.477 -0.105 1.00 90.12 194 SER A CA 1
ATOM 1495 C C . SER A 1 194 ? 10.292 0.232 0.790 1.00 90.12 194 SER A C 1
ATOM 1497 O O . SER A 1 194 ? 10.284 0.359 2.017 1.00 90.12 194 SER A O 1
ATOM 1499 N N . PHE A 1 195 ? 10.419 -0.966 0.204 1.00 88.31 195 PHE A N 1
ATOM 1500 C CA . PHE A 1 195 ? 10.511 -2.222 0.949 1.00 88.31 195 PHE A CA 1
ATOM 1501 C C . PHE A 1 195 ? 11.945 -2.483 1.413 1.00 88.31 195 PHE A C 1
ATOM 1503 O O . PHE A 1 195 ? 12.836 -2.828 0.638 1.00 88.31 195 PHE A O 1
ATOM 1510 N N . GLY A 1 196 ? 12.163 -2.335 2.720 1.00 80.56 196 GLY A N 1
ATOM 1511 C CA . GLY A 1 196 ? 13.444 -2.606 3.369 1.00 80.56 196 GLY A CA 1
ATOM 1512 C C . GLY A 1 196 ? 13.349 -3.706 4.430 1.00 80.56 196 GLY A C 1
ATOM 1513 O O . GLY A 1 196 ? 12.270 -4.244 4.678 1.00 80.56 196 GLY A O 1
ATOM 1514 N N . PRO A 1 197 ? 14.442 -3.978 5.164 1.00 70.62 197 PRO A N 1
ATOM 1515 C CA . PRO A 1 197 ? 14.454 -4.947 6.268 1.00 70.62 197 PRO A CA 1
ATOM 1516 C C . PRO A 1 197 ? 13.457 -4.631 7.402 1.00 70.62 197 PRO A C 1
ATOM 1518 O O . PRO A 1 197 ? 13.191 -5.482 8.243 1.00 70.62 197 PRO A O 1
ATOM 1521 N N . GLY A 1 198 ? 12.882 -3.420 7.427 1.00 63.59 198 GLY A N 1
ATOM 1522 C CA . GLY A 1 198 ? 11.810 -3.020 8.346 1.00 63.59 198 GLY A CA 1
ATOM 1523 C C . GLY A 1 198 ? 10.396 -3.459 7.937 1.00 63.59 198 GLY A C 1
ATOM 1524 O O . GLY A 1 198 ? 9.457 -3.188 8.681 1.00 63.59 198 GLY A O 1
ATOM 1525 N N . GLY A 1 199 ? 10.227 -4.126 6.791 1.00 67.56 199 GLY A N 1
ATOM 1526 C CA . GLY A 1 199 ? 8.937 -4.612 6.303 1.00 67.56 199 GLY A CA 1
ATOM 1527 C C . GLY A 1 199 ? 8.224 -3.643 5.348 1.00 67.56 199 GLY A C 1
ATOM 1528 O O . GLY A 1 199 ? 8.857 -2.841 4.667 1.00 67.56 199 GLY A O 1
ATOM 1529 N N . LEU A 1 200 ? 6.886 -3.700 5.332 1.00 65.50 200 LEU A N 1
ATOM 1530 C CA . LEU A 1 200 ? 5.983 -2.850 4.524 1.00 65.50 200 LEU A CA 1
ATOM 1531 C C . LEU A 1 200 ? 5.817 -1.418 5.098 1.00 65.50 200 LEU A C 1
ATOM 1533 O O . LEU A 1 200 ? 4.914 -0.686 4.686 1.00 65.50 200 LEU A O 1
ATOM 1537 N N . ALA A 1 201 ? 6.653 -1.036 6.070 1.00 57.59 201 ALA A N 1
ATOM 1538 C CA . ALA A 1 201 ? 6.643 0.270 6.719 1.00 57.59 201 ALA A CA 1
ATOM 1539 C C . ALA A 1 201 ? 7.112 1.371 5.763 1.00 57.59 201 ALA A C 1
ATOM 1541 O O . ALA A 1 201 ? 8.026 1.166 4.967 1.00 57.59 201 ALA A O 1
ATOM 1542 N N . ALA A 1 202 ? 6.544 2.572 5.899 1.00 54.66 202 ALA A N 1
ATOM 1543 C CA . ALA A 1 202 ? 6.965 3.744 5.138 1.00 54.66 202 ALA A CA 1
ATOM 1544 C C . ALA A 1 202 ? 8.407 4.141 5.505 1.00 54.66 202 ALA A C 1
ATOM 1546 O O . ALA A 1 202 ? 8.645 4.838 6.493 1.00 54.66 202 ALA A O 1
ATOM 1547 N N . ARG A 1 203 ? 9.373 3.683 4.708 1.00 65.44 203 ARG A N 1
ATOM 1548 C CA . ARG A 1 203 ? 10.733 4.228 4.664 1.00 65.44 203 ARG A CA 1
ATOM 1549 C C . ARG A 1 203 ? 10.817 5.257 3.534 1.00 65.44 203 ARG A C 1
ATOM 1551 O O . ARG A 1 203 ? 9.975 5.218 2.634 1.00 65.44 203 ARG A O 1
ATOM 1558 N N . PRO A 1 204 ? 11.805 6.169 3.562 1.00 67.38 204 PRO A N 1
ATOM 1559 C CA . PRO A 1 204 ? 12.161 6.923 2.369 1.00 67.38 204 PRO A CA 1
ATOM 1560 C C . PRO A 1 204 ? 12.427 5.904 1.264 1.00 67.38 204 PRO A C 1
ATOM 1562 O O . PRO A 1 204 ? 13.284 5.034 1.428 1.00 67.38 204 PRO A O 1
ATOM 1565 N N . ALA A 1 205 ? 11.608 5.938 0.222 1.00 75.62 205 ALA A N 1
ATOM 1566 C CA . ALA A 1 205 ? 11.745 5.011 -0.878 1.00 75.62 205 ALA A CA 1
ATOM 1567 C C . ALA A 1 205 ? 13.027 5.343 -1.642 1.00 75.62 205 ALA A C 1
ATOM 1569 O O . ALA A 1 205 ? 13.325 6.515 -1.877 1.00 75.62 205 ALA A O 1
ATOM 1570 N N . LEU A 1 206 ? 13.801 4.312 -1.964 1.00 86.25 206 LEU A N 1
ATOM 1571 C CA . LEU A 1 206 ? 14.948 4.451 -2.849 1.00 86.25 206 LEU A CA 1
ATOM 1572 C C . LEU A 1 206 ? 14.459 4.354 -4.294 1.00 86.25 206 LEU A C 1
ATOM 1574 O O . LEU A 1 206 ? 13.730 3.424 -4.644 1.00 86.25 206 LEU A O 1
ATOM 1578 N N . ASP A 1 207 ? 14.841 5.329 -5.113 1.00 93.81 207 ASP A N 1
ATOM 1579 C CA . ASP A 1 207 ? 14.574 5.299 -6.547 1.00 93.81 207 ASP A CA 1
ATOM 1580 C C . ASP A 1 207 ? 15.426 4.208 -7.194 1.00 93.81 207 ASP A C 1
ATOM 1582 O O . ASP A 1 207 ? 16.639 4.153 -6.989 1.00 93.81 207 ASP A O 1
ATOM 1586 N N . ILE A 1 208 ? 14.784 3.343 -7.978 1.00 93.88 208 ILE A N 1
ATOM 1587 C CA . ILE A 1 208 ? 15.487 2.410 -8.854 1.00 93.88 208 ILE A CA 1
ATOM 1588 C C . ILE A 1 208 ? 15.726 3.150 -10.163 1.00 93.88 208 ILE A C 1
ATOM 1590 O O . ILE A 1 208 ? 14.783 3.411 -10.918 1.00 93.88 208 ILE A O 1
ATOM 1594 N N . ALA A 1 209 ? 16.987 3.514 -10.392 1.00 92.81 209 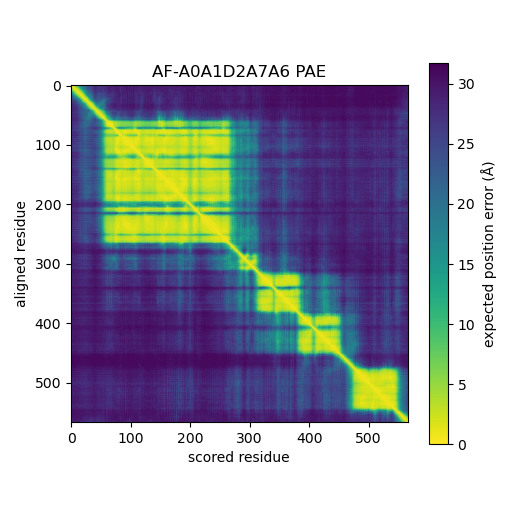ALA A N 1
ATOM 1595 C CA . ALA A 1 209 ? 17.391 4.304 -11.544 1.00 92.81 209 ALA A CA 1
ATOM 1596 C C . ALA A 1 209 ? 16.957 3.637 -12.854 1.00 92.81 209 ALA A C 1
ATOM 1598 O O . ALA A 1 209 ? 17.077 2.421 -13.019 1.00 92.81 209 ALA A O 1
ATOM 1599 N N . ASP A 1 210 ? 16.456 4.446 -13.782 1.00 91.25 210 ASP A N 1
ATOM 1600 C CA . ASP A 1 210 ? 16.077 3.969 -15.100 1.00 91.25 210 ASP A CA 1
ATOM 1601 C C . ASP A 1 210 ? 17.328 3.725 -15.968 1.00 91.25 210 ASP A C 1
ATOM 1603 O O . ASP A 1 210 ? 18.073 4.670 -16.260 1.00 91.25 210 ASP A O 1
ATOM 1607 N N . PRO A 1 211 ? 17.577 2.474 -16.394 1.00 90.19 211 PRO A N 1
ATOM 1608 C CA . PRO A 1 211 ? 18.749 2.140 -17.191 1.00 90.19 211 PRO A CA 1
ATOM 1609 C C . PRO A 1 211 ? 18.724 2.746 -18.604 1.00 90.19 211 PRO A C 1
ATOM 1611 O O . PRO A 1 211 ? 19.790 2.938 -19.189 1.00 90.19 211 PRO A O 1
ATOM 1614 N N . LEU A 1 212 ? 17.554 3.094 -19.154 1.00 82.62 212 LEU A N 1
ATOM 1615 C CA . LEU A 1 212 ? 17.428 3.644 -20.509 1.00 82.62 212 LEU A CA 1
ATOM 1616 C C . LEU A 1 212 ? 17.920 5.087 -20.617 1.00 82.62 212 LEU A C 1
ATOM 1618 O O . LEU A 1 212 ? 18.311 5.526 -21.701 1.00 82.62 212 LEU A O 1
ATOM 1622 N N . TYR A 1 213 ? 17.940 5.829 -19.508 1.00 80.88 213 TYR A N 1
ATOM 1623 C CA . TYR A 1 213 ? 18.455 7.199 -19.482 1.00 80.88 213 TYR A CA 1
ATOM 1624 C C . TYR A 1 213 ? 19.978 7.265 -19.320 1.00 80.88 213 TYR A C 1
ATOM 1626 O O . TYR A 1 213 ? 20.553 8.339 -19.485 1.00 80.88 213 TYR A O 1
ATOM 1634 N N . ALA A 1 214 ? 20.668 6.135 -19.120 1.00 70.62 214 ALA A N 1
ATOM 1635 C CA . ALA A 1 214 ? 22.133 6.062 -19.094 1.00 70.62 214 ALA A CA 1
ATOM 1636 C C . ALA A 1 214 ? 22.793 6.259 -20.483 1.00 70.62 214 ALA A C 1
ATOM 1638 O O . ALA A 1 214 ? 23.949 5.878 -20.683 1.00 70.62 214 ALA A O 1
ATOM 1639 N N . LYS A 1 215 ? 22.068 6.844 -21.452 1.00 59.75 215 LYS A N 1
ATOM 1640 C CA . LYS A 1 215 ? 22.494 7.102 -22.834 1.00 59.75 215 LYS A CA 1
ATOM 1641 C C . LYS A 1 215 ? 23.868 7.762 -22.867 1.00 59.75 215 LYS A C 1
ATOM 1643 O O . LYS A 1 215 ? 23.933 8.971 -22.701 1.00 59.75 215 LYS A O 1
ATOM 1648 N N . MET A 1 216 ? 24.915 6.984 -23.159 1.00 58.06 216 MET A N 1
ATOM 1649 C CA . MET A 1 216 ? 26.034 7.392 -24.027 1.00 58.06 216 MET A CA 1
ATOM 1650 C C . MET A 1 216 ? 26.781 6.208 -24.679 1.00 58.06 216 MET A C 1
ATOM 1652 O O . MET A 1 216 ? 27.449 6.433 -25.680 1.00 58.06 216 MET A O 1
ATOM 1656 N N . THR A 1 217 ? 26.645 4.949 -24.224 1.00 73.00 217 THR A N 1
ATOM 1657 C CA . THR A 1 217 ? 27.201 3.759 -24.923 1.00 73.00 217 THR A CA 1
ATOM 1658 C C . THR A 1 217 ? 26.428 2.468 -24.588 1.00 73.00 217 THR A C 1
ATOM 1660 O O . THR A 1 217 ? 25.858 2.368 -23.503 1.00 73.00 217 THR A O 1
ATOM 1663 N N . HIS A 1 218 ? 26.452 1.449 -25.465 1.00 72.06 218 HIS A N 1
ATOM 1664 C CA . HIS A 1 218 ? 25.860 0.121 -25.187 1.00 72.06 218 HIS A CA 1
ATOM 1665 C C . HIS A 1 218 ? 26.403 -0.523 -23.896 1.00 72.06 218 HIS A C 1
ATOM 1667 O O . HIS A 1 218 ? 25.653 -1.153 -23.154 1.00 72.06 218 HIS A O 1
ATOM 1673 N N . GLY A 1 219 ? 27.696 -0.341 -23.601 1.00 77.75 219 GLY A N 1
ATOM 1674 C CA . GLY A 1 219 ? 28.307 -0.854 -22.371 1.00 77.75 219 GLY A CA 1
ATOM 1675 C C . GLY A 1 219 ? 27.780 -0.170 -21.106 1.00 77.75 219 GLY A C 1
ATOM 1676 O O . GLY A 1 219 ? 27.609 -0.828 -20.081 1.00 77.75 219 GLY A O 1
ATOM 1677 N N . ALA A 1 220 ? 27.468 1.128 -21.181 1.00 85.88 220 ALA A N 1
ATOM 1678 C CA . ALA A 1 220 ? 26.894 1.868 -20.061 1.00 85.88 220 ALA A CA 1
ATOM 1679 C C . ALA A 1 220 ? 25.463 1.409 -19.738 1.00 85.88 220 ALA A C 1
ATOM 1681 O O . ALA A 1 220 ? 25.140 1.239 -18.565 1.00 85.88 220 ALA A O 1
ATOM 1682 N N . GLU A 1 221 ? 24.635 1.144 -20.754 1.00 88.94 221 GLU A N 1
ATOM 1683 C CA . GLU A 1 221 ? 23.276 0.614 -20.562 1.00 88.94 221 GLU A CA 1
ATOM 1684 C C . GLU A 1 221 ? 23.305 -0.766 -19.891 1.00 88.94 221 GLU A C 1
ATOM 1686 O O . GLU A 1 221 ? 22.613 -0.988 -18.901 1.00 88.94 221 GLU A O 1
ATOM 1691 N N . HIS A 1 222 ? 24.147 -1.683 -20.377 1.00 90.69 222 HIS A N 1
ATOM 1692 C CA . HIS A 1 222 ? 24.279 -3.019 -19.792 1.00 90.69 222 HIS A CA 1
ATOM 1693 C C . HIS A 1 222 ? 24.748 -2.955 -18.325 1.00 90.69 222 HIS A C 1
ATOM 1695 O O . HIS A 1 222 ? 24.204 -3.642 -17.457 1.00 90.69 222 HIS A O 1
ATOM 1701 N N . ALA A 1 223 ? 25.730 -2.101 -18.017 1.00 91.00 223 ALA A N 1
ATOM 1702 C CA . ALA A 1 223 ? 26.185 -1.889 -16.644 1.00 91.00 223 ALA A CA 1
ATOM 1703 C C . ALA A 1 223 ? 25.083 -1.288 -15.750 1.00 91.00 223 ALA A C 1
ATOM 1705 O O . ALA A 1 223 ? 24.904 -1.735 -14.615 1.00 91.00 223 ALA A O 1
ATOM 1706 N N . ALA A 1 224 ? 24.315 -0.323 -16.265 1.00 92.19 224 ALA A N 1
ATOM 1707 C CA . ALA A 1 224 ? 23.181 0.271 -15.560 1.00 92.19 224 ALA A CA 1
ATOM 1708 C C . ALA A 1 224 ? 22.061 -0.752 -15.308 1.00 92.19 224 ALA A C 1
ATOM 1710 O O . ALA A 1 224 ? 21.518 -0.800 -14.206 1.00 92.19 224 ALA A O 1
ATOM 1711 N N . LEU A 1 225 ? 21.765 -1.622 -16.280 1.00 93.44 225 LEU A N 1
ATOM 1712 C CA . LEU A 1 225 ? 20.825 -2.734 -16.120 1.00 93.44 225 LEU A CA 1
ATOM 1713 C C . LEU A 1 225 ? 21.275 -3.691 -15.014 1.00 93.44 225 LEU A C 1
ATOM 1715 O O . LEU A 1 225 ? 20.471 -4.029 -14.149 1.00 93.44 225 LEU A O 1
ATOM 1719 N N . ARG A 1 226 ? 22.555 -4.089 -14.982 1.00 94.06 226 ARG A N 1
ATOM 1720 C CA . ARG A 1 226 ? 23.087 -4.931 -13.895 1.00 94.06 226 ARG A CA 1
ATOM 1721 C C . ARG A 1 226 ? 22.953 -4.260 -12.528 1.00 94.06 226 ARG A C 1
ATOM 1723 O O . ARG A 1 226 ? 22.533 -4.911 -11.572 1.00 94.06 226 ARG A O 1
ATOM 1730 N N . ALA A 1 227 ? 23.265 -2.968 -12.429 1.00 93.31 227 ALA A N 1
ATOM 1731 C CA . ALA A 1 227 ? 23.078 -2.214 -11.191 1.00 93.31 227 ALA A CA 1
ATOM 1732 C C . ALA A 1 227 ? 21.600 -2.207 -10.756 1.00 93.31 227 ALA A C 1
ATOM 1734 O O . ALA A 1 227 ? 21.291 -2.585 -9.625 1.00 93.31 227 ALA A O 1
ATOM 1735 N N . ALA A 1 228 ? 20.684 -1.900 -11.680 1.00 94.25 228 ALA A N 1
ATOM 1736 C CA . ALA A 1 228 ? 19.247 -1.921 -11.421 1.00 94.25 228 ALA A CA 1
ATOM 1737 C C . ALA A 1 228 ? 18.755 -3.311 -10.986 1.00 94.25 228 ALA A C 1
ATOM 1739 O O . ALA A 1 228 ? 17.943 -3.409 -10.068 1.00 94.25 228 ALA A O 1
ATOM 1740 N N . VAL A 1 229 ? 19.271 -4.400 -11.571 1.00 95.69 229 VAL A N 1
ATOM 1741 C CA . VAL A 1 229 ? 18.944 -5.772 -11.145 1.00 95.69 229 VAL A CA 1
ATOM 1742 C C . VAL A 1 229 ? 19.319 -6.013 -9.686 1.00 95.69 229 VAL A C 1
ATOM 1744 O O . VAL A 1 229 ? 18.538 -6.631 -8.962 1.00 95.69 229 VAL A O 1
ATOM 1747 N N . HIS A 1 230 ? 20.474 -5.533 -9.220 1.00 94.50 230 HIS A N 1
ATOM 1748 C CA . HIS A 1 230 ? 20.866 -5.696 -7.819 1.00 94.50 230 HIS A CA 1
ATOM 1749 C C . HIS A 1 230 ? 19.908 -4.974 -6.864 1.00 94.50 230 HIS A C 1
ATOM 1751 O O . HIS A 1 230 ? 19.485 -5.569 -5.862 1.00 94.50 230 HIS A O 1
ATOM 1757 N N . ASP A 1 231 ? 19.516 -3.746 -7.202 1.00 94.38 231 ASP A N 1
ATOM 1758 C CA . ASP A 1 231 ? 18.568 -2.953 -6.415 1.00 94.38 231 ASP A CA 1
ATOM 1759 C C . ASP A 1 231 ? 17.165 -3.578 -6.422 1.00 94.38 231 ASP A C 1
ATOM 1761 O O . ASP A 1 231 ? 16.563 -3.785 -5.361 1.00 94.38 231 ASP A O 1
ATOM 1765 N N . ILE A 1 232 ? 16.680 -3.988 -7.600 1.00 96.31 232 ILE A N 1
ATOM 1766 C CA . ILE A 1 232 ? 15.416 -4.717 -7.776 1.00 96.31 232 ILE A CA 1
ATOM 1767 C C . ILE A 1 232 ? 15.437 -6.006 -6.956 1.00 96.31 232 ILE A C 1
ATOM 1769 O O . ILE A 1 232 ? 14.492 -6.279 -6.217 1.00 96.31 232 ILE A O 1
ATOM 1773 N N . ALA A 1 233 ? 16.510 -6.796 -7.029 1.00 95.69 233 ALA A N 1
ATOM 1774 C CA . ALA A 1 233 ? 16.625 -8.050 -6.294 1.00 95.69 233 ALA A CA 1
ATOM 1775 C C . ALA A 1 233 ? 16.593 -7.818 -4.778 1.00 95.69 233 ALA A C 1
ATOM 1777 O O . ALA A 1 233 ? 15.937 -8.569 -4.051 1.00 95.69 233 ALA A O 1
ATOM 1778 N N . ALA A 1 234 ? 17.277 -6.781 -4.286 1.00 93.44 234 ALA A N 1
ATOM 1779 C CA . ALA A 1 234 ? 17.247 -6.414 -2.875 1.00 93.44 234 ALA A CA 1
ATOM 1780 C C . ALA A 1 234 ? 15.835 -6.018 -2.422 1.00 93.44 234 ALA A C 1
ATOM 1782 O O . ALA A 1 234 ? 15.345 -6.546 -1.419 1.00 93.44 234 ALA A O 1
ATOM 1783 N N . ALA A 1 235 ? 15.155 -5.157 -3.178 1.00 94.69 235 ALA A N 1
ATOM 1784 C CA . ALA A 1 235 ? 13.798 -4.723 -2.869 1.00 94.69 235 ALA A CA 1
ATOM 1785 C C . ALA A 1 235 ? 12.777 -5.874 -2.957 1.00 94.69 235 ALA A C 1
ATOM 1787 O O . ALA A 1 235 ? 11.957 -6.043 -2.052 1.00 94.69 235 ALA A O 1
ATOM 1788 N N . CYS A 1 236 ? 12.876 -6.734 -3.977 1.00 96.69 236 CYS A N 1
ATOM 1789 C CA . CYS A 1 236 ? 12.027 -7.917 -4.139 1.00 96.69 236 CYS A CA 1
ATOM 1790 C C . CYS A 1 236 ? 12.183 -8.893 -2.969 1.00 96.69 236 CYS A C 1
ATOM 1792 O O . CYS A 1 236 ? 11.179 -9.362 -2.434 1.00 96.69 236 CYS A O 1
ATOM 1794 N N . ARG A 1 237 ? 13.416 -9.152 -2.501 1.00 95.88 237 ARG A N 1
ATOM 1795 C CA . ARG A 1 237 ? 13.650 -9.994 -1.313 1.00 95.88 237 ARG A CA 1
ATOM 1796 C C . ARG A 1 237 ? 12.939 -9.440 -0.081 1.00 95.88 237 ARG A C 1
ATOM 1798 O O . ARG A 1 237 ? 12.300 -10.199 0.649 1.00 95.88 237 ARG A O 1
ATOM 1805 N N . HIS A 1 238 ? 13.017 -8.129 0.147 1.00 93.88 238 HIS A N 1
ATOM 1806 C CA . HIS A 1 238 ? 12.331 -7.497 1.275 1.00 93.88 238 HIS A CA 1
ATOM 1807 C C . HIS A 1 238 ? 10.808 -7.536 1.126 1.00 93.88 238 HIS A C 1
ATOM 1809 O O . HIS A 1 238 ? 10.112 -7.831 2.101 1.00 93.88 238 HIS A O 1
ATOM 1815 N N . LEU A 1 239 ? 10.282 -7.289 -0.076 1.00 94.88 239 LEU A N 1
ATOM 1816 C CA . LEU A 1 239 ? 8.852 -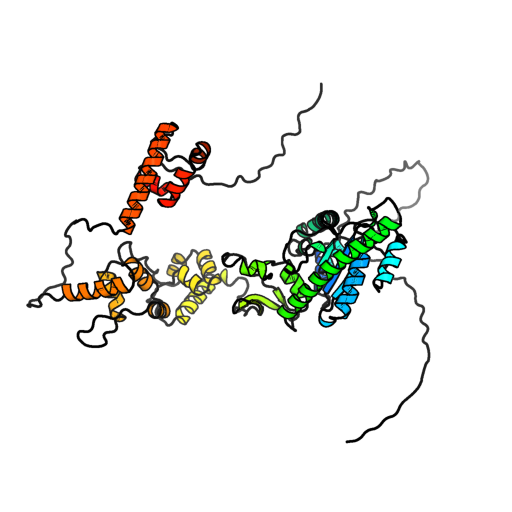7.386 -0.354 1.00 94.88 239 LEU A CA 1
ATOM 1817 C C . LEU A 1 239 ? 8.342 -8.808 -0.095 1.00 94.88 239 LEU A C 1
ATOM 1819 O O . LEU A 1 239 ? 7.429 -8.988 0.709 1.00 94.88 239 LEU A O 1
ATOM 1823 N N . VAL A 1 240 ? 8.963 -9.823 -0.700 1.00 96.25 240 VAL A N 1
ATOM 1824 C CA . VAL A 1 240 ? 8.575 -11.234 -0.538 1.00 96.25 240 VAL A CA 1
ATOM 1825 C C . VAL A 1 240 ? 8.676 -11.666 0.924 1.00 96.25 240 VAL A C 1
ATOM 1827 O O . VAL A 1 240 ? 7.735 -12.260 1.453 1.00 96.25 240 VAL A O 1
ATOM 1830 N N . GLY A 1 241 ? 9.759 -11.299 1.617 1.00 94.19 241 GLY A N 1
ATOM 1831 C CA . GLY A 1 241 ? 9.899 -11.544 3.052 1.00 94.19 241 GLY A CA 1
ATOM 1832 C C . GLY A 1 241 ? 8.767 -10.908 3.864 1.00 94.19 241 GLY A C 1
ATOM 1833 O O . GLY A 1 241 ? 8.202 -11.541 4.758 1.00 94.19 241 GLY A O 1
ATOM 1834 N N . SER A 1 242 ? 8.363 -9.689 3.511 1.00 91.56 242 SER A N 1
ATOM 1835 C CA . SER A 1 242 ? 7.259 -8.998 4.177 1.00 91.56 242 SER A CA 1
ATOM 1836 C C . SER A 1 242 ? 5.899 -9.640 3.904 1.00 91.56 242 SER A C 1
ATOM 1838 O O . SER A 1 242 ? 5.079 -9.742 4.820 1.00 91.56 242 SER A O 1
ATOM 1840 N N . LEU A 1 243 ? 5.654 -10.099 2.673 1.00 93.50 243 LEU A N 1
ATOM 1841 C CA . LEU A 1 243 ? 4.437 -10.825 2.301 1.00 93.50 243 LEU A CA 1
ATOM 1842 C C . LEU A 1 243 ? 4.353 -12.166 3.037 1.00 93.50 243 LEU A C 1
ATOM 1844 O O . LEU A 1 243 ? 3.304 -12.488 3.596 1.00 93.50 243 LEU A O 1
ATOM 1848 N N . ALA A 1 244 ? 5.463 -12.902 3.132 1.00 93.31 244 ALA A N 1
ATOM 1849 C CA . ALA A 1 244 ? 5.536 -14.149 3.889 1.00 93.31 244 ALA A CA 1
ATOM 1850 C C . ALA A 1 244 ? 5.250 -13.932 5.381 1.00 93.31 244 ALA A C 1
ATOM 1852 O O . ALA A 1 244 ? 4.411 -14.617 5.969 1.00 93.31 244 ALA A O 1
ATOM 1853 N N . GLN A 1 245 ? 5.866 -12.915 5.988 1.00 90.06 245 GLN A N 1
ATOM 1854 C CA . GLN A 1 245 ? 5.586 -12.537 7.375 1.00 90.06 245 GLN A CA 1
ATOM 1855 C C . GLN A 1 245 ? 4.136 -12.083 7.574 1.00 90.06 245 GLN A C 1
ATOM 1857 O O . GLN A 1 245 ? 3.532 -12.341 8.617 1.00 90.06 245 GLN A O 1
ATOM 1862 N N . LEU A 1 246 ? 3.557 -11.370 6.607 1.00 89.44 246 LEU A N 1
ATOM 1863 C CA . LEU A 1 246 ? 2.157 -10.964 6.653 1.00 89.44 246 LEU A CA 1
ATOM 1864 C C . LEU A 1 246 ? 1.225 -12.182 6.589 1.00 89.44 246 LEU A C 1
ATOM 1866 O O . LEU A 1 246 ? 0.336 -12.294 7.434 1.00 89.44 246 LEU A O 1
ATOM 1870 N N . LYS A 1 247 ? 1.465 -13.120 5.664 1.00 90.75 247 LYS A N 1
ATOM 1871 C CA . LYS A 1 247 ? 0.690 -14.363 5.543 1.00 90.75 247 LYS A CA 1
ATOM 1872 C C . LYS A 1 247 ? 0.793 -15.219 6.805 1.00 90.75 247 LYS A C 1
ATOM 1874 O O . LYS A 1 247 ? -0.234 -15.652 7.325 1.00 90.75 247 LYS A O 1
ATOM 1879 N N . ALA A 1 248 ? 1.998 -15.397 7.345 1.00 88.50 248 ALA A N 1
ATOM 1880 C CA . ALA A 1 248 ? 2.215 -16.147 8.581 1.00 88.50 248 ALA A CA 1
ATOM 1881 C C . ALA A 1 248 ? 1.423 -15.553 9.762 1.00 88.50 248 ALA A C 1
ATOM 1883 O O . ALA A 1 248 ? 0.782 -16.285 10.515 1.00 88.50 248 ALA A O 1
ATOM 1884 N N . ARG A 1 249 ? 1.391 -14.218 9.889 1.00 82.31 249 ARG A N 1
ATOM 1885 C CA . ARG A 1 249 ? 0.634 -13.515 10.943 1.00 82.31 249 ARG A CA 1
ATOM 1886 C C . ARG A 1 249 ? -0.879 -13.566 10.751 1.00 82.31 249 ARG A C 1
ATOM 1888 O O . ARG A 1 249 ? -1.615 -13.622 11.735 1.00 82.31 249 ARG A O 1
ATOM 1895 N N . ALA A 1 250 ? -1.349 -13.513 9.507 1.00 84.62 250 ALA A N 1
ATOM 1896 C CA . ALA A 1 250 ? -2.774 -13.573 9.186 1.00 84.62 250 ALA A CA 1
ATOM 1897 C C . ALA A 1 250 ? -3.385 -14.962 9.461 1.00 84.62 250 ALA A C 1
ATOM 1899 O O . ALA A 1 250 ? -4.603 -15.084 9.627 1.00 84.62 250 ALA A O 1
ATOM 1900 N N . GLY A 1 251 ? -2.537 -15.991 9.553 1.00 81.31 251 GLY A N 1
ATOM 1901 C CA . GLY A 1 251 ? -2.921 -17.372 9.815 1.00 81.31 251 GLY A CA 1
ATOM 1902 C C . GLY A 1 251 ? -3.365 -18.124 8.558 1.00 81.31 251 GLY A C 1
ATOM 1903 O O . GLY A 1 251 ? -3.463 -17.575 7.456 1.00 81.31 251 GLY A O 1
ATOM 1904 N N . ALA A 1 252 ? -3.638 -19.420 8.722 1.00 81.31 252 ALA A N 1
ATOM 1905 C CA . ALA A 1 252 ? -4.001 -20.301 7.612 1.00 81.31 252 ALA A CA 1
ATOM 1906 C C . ALA A 1 252 ? -5.322 -19.888 6.935 1.00 81.31 252 ALA A C 1
ATOM 1908 O O . ALA A 1 252 ? -5.411 -19.917 5.713 1.00 81.31 252 ALA A O 1
ATOM 1909 N N . SER A 1 253 ? -6.304 -19.427 7.716 1.00 82.69 253 SER A N 1
ATOM 1910 C CA . SER A 1 253 ? -7.667 -19.121 7.259 1.00 82.69 253 SER A CA 1
ATOM 1911 C C . SER A 1 253 ? -7.846 -17.768 6.564 1.00 82.69 253 SER A C 1
ATOM 1913 O O . SER A 1 253 ? -8.942 -17.485 6.087 1.00 82.69 253 SER A O 1
ATOM 1915 N N . THR A 1 254 ? -6.817 -16.918 6.528 1.00 85.38 254 THR A N 1
ATOM 1916 C CA . THR A 1 254 ? -6.889 -15.597 5.886 1.00 85.38 254 THR A CA 1
ATOM 1917 C C . THR A 1 254 ? -6.006 -15.590 4.643 1.00 85.38 254 THR A C 1
ATOM 1919 O O . THR A 1 254 ? -4.802 -15.837 4.747 1.00 85.38 254 THR A O 1
ATOM 1922 N N . SER A 1 255 ? -6.569 -15.302 3.470 1.00 89.88 255 SER A N 1
ATOM 1923 C CA . SER A 1 255 ? -5.796 -15.143 2.232 1.00 89.88 255 SER A CA 1
ATOM 1924 C C . SER A 1 255 ? -4.835 -13.949 2.323 1.00 89.88 255 SER A C 1
ATOM 1926 O O . SER A 1 255 ? -5.097 -12.966 3.027 1.00 89.88 255 SER A O 1
ATOM 1928 N N . LEU A 1 256 ? -3.694 -14.031 1.626 1.00 91.25 256 LEU A N 1
ATOM 1929 C CA . LEU A 1 256 ? -2.706 -12.945 1.612 1.00 91.25 256 LEU A CA 1
ATOM 1930 C C . LEU A 1 256 ? -3.325 -11.654 1.065 1.00 91.25 256 LEU A C 1
ATOM 1932 O O . LEU A 1 256 ? -3.096 -10.588 1.629 1.00 91.25 256 LEU A O 1
ATOM 1936 N N . ARG A 1 257 ? -4.185 -11.767 0.048 1.00 89.88 257 ARG A N 1
ATOM 1937 C CA . ARG A 1 257 ? -4.980 -10.669 -0.509 1.00 89.88 257 ARG A CA 1
ATOM 1938 C C . ARG A 1 257 ? -5.732 -9.877 0.565 1.00 89.88 257 ARG A C 1
ATOM 1940 O O . ARG A 1 257 ? -5.601 -8.656 0.650 1.00 89.88 257 ARG A O 1
ATOM 1947 N N . ILE A 1 258 ? -6.476 -10.565 1.437 1.00 85.81 258 ILE A N 1
ATOM 1948 C CA . ILE A 1 258 ? -7.222 -9.924 2.532 1.00 85.81 258 ILE A CA 1
ATOM 1949 C C . ILE A 1 258 ? -6.263 -9.314 3.555 1.00 85.81 258 ILE A C 1
ATOM 1951 O O . ILE A 1 258 ? -6.488 -8.193 4.016 1.00 85.81 258 ILE A O 1
ATOM 1955 N N . ALA A 1 259 ? -5.189 -10.023 3.908 1.00 87.56 259 ALA A N 1
ATOM 1956 C CA . ALA A 1 259 ? -4.204 -9.531 4.867 1.00 87.56 259 ALA A CA 1
ATOM 1957 C C . ALA A 1 259 ? -3.511 -8.248 4.373 1.00 87.56 259 ALA A C 1
ATOM 1959 O O . ALA A 1 259 ? -3.326 -7.305 5.146 1.00 87.56 259 ALA A O 1
ATOM 1960 N N . LEU A 1 260 ? -3.179 -8.194 3.082 1.00 89.00 260 LEU A N 1
ATOM 1961 C CA . LEU A 1 260 ? -2.561 -7.049 2.426 1.00 89.00 260 LEU A CA 1
ATOM 1962 C C . LEU A 1 260 ? -3.518 -5.862 2.353 1.00 89.00 260 LEU A C 1
ATOM 1964 O O . LEU A 1 260 ? -3.160 -4.773 2.799 1.00 89.00 260 LEU A O 1
ATOM 1968 N N . ALA A 1 261 ? -4.760 -6.079 1.913 1.00 84.56 261 ALA A N 1
ATOM 1969 C CA . ALA A 1 261 ? -5.787 -5.039 1.918 1.00 84.56 261 ALA A CA 1
ATOM 1970 C C . ALA A 1 261 ? -5.981 -4.437 3.323 1.00 84.56 261 ALA A C 1
ATOM 1972 O O . ALA A 1 261 ? -6.040 -3.216 3.478 1.00 84.56 261 ALA A O 1
ATOM 1973 N N . CYS A 1 262 ? -6.006 -5.281 4.363 1.00 77.81 262 CYS A N 1
ATOM 1974 C CA . CYS A 1 262 ? -6.095 -4.825 5.752 1.00 77.81 262 CYS A CA 1
ATOM 1975 C C . CYS A 1 262 ? -4.915 -3.925 6.143 1.00 77.81 262 CYS A C 1
ATOM 1977 O O . CYS A 1 262 ? -5.119 -2.874 6.755 1.00 77.81 262 CYS A O 1
ATOM 1979 N N . LEU A 1 263 ? -3.689 -4.336 5.811 1.00 82.69 263 LEU A N 1
ATOM 1980 C CA . LEU A 1 263 ? -2.479 -3.592 6.150 1.00 82.69 263 LEU A CA 1
ATOM 1981 C C . LEU A 1 263 ? -2.439 -2.225 5.462 1.00 82.69 263 LEU A C 1
ATOM 1983 O O . LEU A 1 263 ? -2.130 -1.225 6.110 1.00 82.69 263 LEU A O 1
ATOM 1987 N N . LEU A 1 264 ? -2.770 -2.177 4.171 1.00 81.50 264 LEU A N 1
ATOM 1988 C CA . LEU A 1 264 ? -2.739 -0.942 3.390 1.00 81.50 264 LEU A CA 1
ATOM 1989 C C . LEU A 1 264 ? -3.780 0.071 3.896 1.00 81.50 264 LEU A C 1
ATOM 1991 O O . LEU A 1 264 ? -3.447 1.246 4.049 1.00 81.50 264 LEU A O 1
ATOM 1995 N N . GLN A 1 265 ? -4.979 -0.401 4.269 1.00 73.62 265 GLN A N 1
ATOM 1996 C CA . GLN A 1 265 ? -6.062 0.407 4.856 1.00 73.62 265 GLN A CA 1
ATOM 1997 C C . GLN A 1 265 ? -5.792 0.884 6.281 1.00 73.62 265 GLN A C 1
ATOM 1999 O O . GLN A 1 265 ? -6.285 1.931 6.710 1.00 73.62 265 GLN A O 1
ATOM 2004 N N . CYS A 1 266 ? -5.034 0.110 7.050 1.00 58.22 266 CYS A N 1
ATOM 2005 C CA . CYS A 1 266 ? -4.719 0.431 8.428 1.00 58.22 266 CYS A CA 1
ATOM 2006 C C . CYS A 1 266 ? -3.230 0.188 8.692 1.00 58.22 266 CYS A C 1
ATOM 2008 O O . CYS A 1 266 ? -2.872 -0.865 9.216 1.00 58.22 266 CYS A O 1
ATOM 2010 N N . PRO A 1 267 ? -2.358 1.191 8.462 1.00 53.34 267 PRO A N 1
ATOM 2011 C CA . PRO A 1 267 ? -0.923 1.071 8.733 1.00 53.34 267 PRO A CA 1
ATOM 2012 C C . PRO A 1 267 ? -0.597 0.752 10.201 1.00 53.34 267 PRO A C 1
ATOM 2014 O O . PRO A 1 267 ? 0.518 0.375 10.525 1.00 53.34 267 PRO A O 1
ATOM 2017 N N . ALA A 1 268 ? -1.566 0.871 11.119 1.00 40.16 268 ALA A N 1
ATOM 2018 C CA . ALA A 1 268 ? -1.442 0.394 12.496 1.00 40.16 268 ALA A CA 1
ATOM 2019 C C . ALA A 1 268 ? -1.384 -1.145 12.621 1.00 40.16 268 ALA A C 1
ATOM 2021 O O . ALA A 1 268 ? -1.292 -1.648 13.730 1.00 40.16 268 ALA A O 1
ATOM 2022 N N . LEU A 1 269 ? -1.467 -1.901 11.526 1.00 41.94 269 LEU A N 1
ATOM 2023 C CA . LEU A 1 269 ? -1.116 -3.324 11.458 1.00 41.94 269 LEU A CA 1
ATOM 2024 C C . LEU A 1 269 ? 0.398 -3.566 11.348 1.00 41.94 269 LEU A C 1
ATOM 2026 O O . LEU A 1 269 ? 0.865 -4.697 11.512 1.00 41.94 269 LEU A O 1
ATOM 2030 N N . ASP A 1 270 ? 1.161 -2.509 11.086 1.00 47.53 270 ASP A N 1
ATOM 2031 C CA . ASP A 1 270 ? 2.611 -2.535 11.072 1.00 47.53 270 ASP A CA 1
ATOM 2032 C C . ASP A 1 270 ? 3.165 -2.583 12.514 1.00 47.53 270 ASP A C 1
ATOM 2034 O O . ASP A 1 270 ? 2.857 -1.697 13.325 1.00 47.53 270 ASP A O 1
ATOM 2038 N N . PRO A 1 271 ? 3.983 -3.592 12.872 1.00 43.25 271 PRO A N 1
ATOM 2039 C CA . PRO A 1 271 ? 4.592 -3.703 14.194 1.00 43.25 271 PRO A CA 1
ATOM 2040 C C . PRO A 1 271 ? 5.423 -2.479 14.590 1.00 43.25 271 PRO A C 1
ATOM 2042 O O . PRO A 1 271 ? 5.407 -2.114 15.764 1.00 43.25 271 PRO A O 1
ATOM 2045 N N . GLN A 1 272 ? 6.102 -1.815 13.647 1.00 48.94 272 GLN A N 1
ATOM 2046 C CA . GLN A 1 272 ? 6.905 -0.621 13.933 1.00 48.94 272 GLN A CA 1
ATOM 2047 C C . GLN A 1 272 ? 6.023 0.587 14.277 1.00 48.94 272 GLN A C 1
ATOM 2049 O O . GLN A 1 272 ? 6.366 1.418 15.120 1.00 48.94 272 GLN A O 1
ATOM 2054 N N . VAL A 1 273 ? 4.826 0.654 13.688 1.00 44.34 273 VAL A N 1
ATOM 2055 C CA . VAL A 1 273 ? 3.821 1.672 14.019 1.00 44.34 273 VAL A CA 1
ATOM 2056 C C . VAL A 1 273 ? 3.126 1.342 15.346 1.00 44.34 273 VAL A C 1
ATOM 2058 O O . VAL A 1 273 ? 2.817 2.253 16.117 1.00 44.34 273 VAL A O 1
ATOM 2061 N N . LEU A 1 274 ? 2.909 0.058 15.660 1.00 39.53 274 LEU A N 1
ATOM 2062 C CA . LEU A 1 274 ? 2.313 -0.397 16.925 1.00 39.53 274 LEU A CA 1
ATOM 2063 C C . LEU A 1 274 ? 3.235 -0.218 18.135 1.00 39.53 274 LEU A C 1
ATOM 2065 O O . LEU A 1 274 ? 2.751 0.128 19.216 1.00 39.53 274 LEU A O 1
ATOM 2069 N N . THR A 1 275 ? 4.546 -0.407 17.976 1.00 43.69 275 THR A N 1
ATOM 2070 C CA . THR A 1 275 ? 5.523 -0.104 19.033 1.00 43.69 275 THR A CA 1
ATO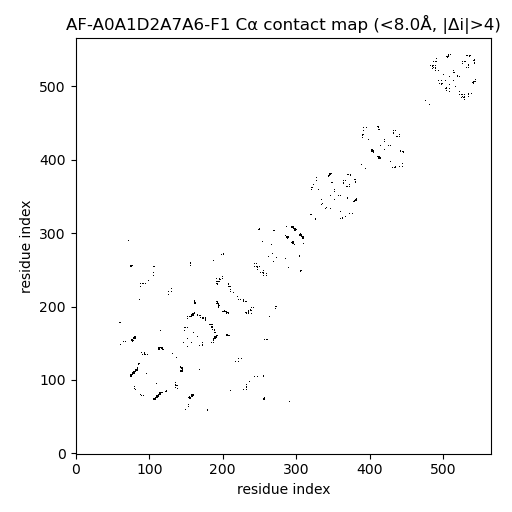M 2071 C C . THR A 1 275 ? 5.608 1.402 19.294 1.00 43.69 275 THR A C 1
ATOM 2073 O O . THR A 1 275 ? 5.666 1.808 20.455 1.00 43.69 275 THR A O 1
ATOM 2076 N N . ALA A 1 276 ? 5.486 2.238 18.256 1.00 40.91 276 ALA A N 1
ATOM 2077 C CA . ALA A 1 276 ? 5.487 3.697 18.381 1.00 40.91 276 ALA A CA 1
ATOM 2078 C C . ALA A 1 276 ? 4.156 4.297 18.903 1.00 40.91 276 ALA A C 1
ATOM 2080 O O . ALA A 1 276 ? 4.161 5.313 19.602 1.00 40.91 276 ALA A O 1
ATOM 2081 N N . ARG A 1 277 ? 2.991 3.693 18.613 1.00 40.38 277 ARG A N 1
ATOM 2082 C CA . ARG A 1 277 ? 1.653 4.262 18.911 1.00 40.38 277 ARG A CA 1
ATOM 2083 C C . ARG A 1 277 ? 0.928 3.654 20.119 1.00 40.38 277 ARG A C 1
ATOM 2085 O O . ARG A 1 277 ? -0.290 3.488 20.099 1.00 40.38 277 ARG A O 1
ATOM 2092 N N . ARG A 1 278 ? 1.604 3.458 21.254 1.00 38.81 278 ARG A N 1
ATOM 2093 C CA . ARG A 1 278 ? 0.926 3.110 22.530 1.00 38.81 278 ARG A CA 1
ATOM 2094 C C . ARG A 1 278 ? 0.030 4.220 23.133 1.00 38.81 278 ARG A C 1
ATOM 2096 O O . ARG A 1 278 ? -0.458 4.048 24.246 1.00 38.81 278 ARG A O 1
ATOM 2103 N N . ARG A 1 279 ? -0.214 5.358 22.459 1.00 35.03 279 ARG A N 1
ATOM 2104 C CA . ARG A 1 279 ? -0.889 6.536 23.064 1.00 35.03 279 ARG A CA 1
ATOM 2105 C C . ARG A 1 279 ? -2.164 7.070 22.390 1.00 35.03 279 ARG A C 1
ATOM 2107 O O . ARG A 1 279 ? -2.733 8.020 22.916 1.00 35.03 279 ARG A O 1
ATOM 2114 N N . ALA A 1 280 ? -2.677 6.494 21.301 1.00 36.44 280 ALA A N 1
ATOM 2115 C CA . ALA A 1 280 ? -3.867 7.048 20.631 1.00 36.44 280 ALA A CA 1
ATOM 2116 C C . ALA A 1 280 ? -5.107 6.146 20.774 1.00 36.44 280 ALA A C 1
ATOM 2118 O O . ALA A 1 280 ? -5.337 5.240 19.980 1.00 36.44 280 ALA A O 1
ATOM 2119 N N . ALA A 1 281 ? -5.935 6.422 21.785 1.00 34.38 281 ALA A N 1
ATOM 2120 C CA . ALA A 1 281 ? -7.155 5.675 22.111 1.00 34.38 281 ALA A CA 1
ATOM 2121 C C . ALA A 1 281 ? -8.385 5.998 21.225 1.00 34.38 281 ALA A C 1
ATOM 2123 O O . ALA A 1 281 ? -9.499 5.613 21.574 1.00 34.38 281 ALA A O 1
ATOM 2124 N N . SER A 1 282 ? -8.230 6.714 20.104 1.00 37.00 282 SER A N 1
ATOM 2125 C CA . SER A 1 282 ? -9.363 7.312 19.371 1.00 37.00 282 SER A CA 1
ATOM 2126 C C . SER A 1 282 ? -9.493 6.940 17.890 1.00 37.00 282 SER A C 1
ATOM 2128 O O . SER A 1 282 ? -10.389 7.453 17.221 1.00 37.00 282 SER A O 1
ATOM 2130 N N . LEU A 1 283 ? -8.673 6.032 17.353 1.00 40.34 283 LEU A N 1
ATOM 2131 C CA . LEU A 1 283 ? -8.892 5.540 15.990 1.00 40.34 283 LEU A CA 1
ATOM 2132 C C . LEU A 1 283 ? -10.034 4.517 16.000 1.00 40.34 283 LEU A C 1
ATOM 2134 O O . LEU A 1 283 ? -9.983 3.519 16.724 1.00 40.34 283 LEU A O 1
ATOM 2138 N N . ARG A 1 284 ? -11.091 4.790 15.221 1.00 41.84 284 ARG A N 1
ATOM 2139 C CA . ARG A 1 284 ? -12.196 3.849 14.993 1.00 41.84 284 ARG A CA 1
ATOM 2140 C C . ARG A 1 284 ? -11.588 2.507 14.588 1.00 41.84 284 ARG A C 1
ATOM 2142 O O . ARG A 1 284 ? -10.856 2.437 13.606 1.00 41.84 284 ARG A O 1
ATOM 2149 N N . ARG A 1 285 ? -11.854 1.466 15.379 1.00 50.75 285 ARG A N 1
ATOM 2150 C CA . ARG A 1 285 ? -11.357 0.116 15.100 1.00 50.75 285 ARG A CA 1
ATOM 2151 C C . ARG A 1 285 ? -11.989 -0.340 13.790 1.00 50.75 285 ARG A C 1
ATOM 2153 O O . ARG A 1 285 ? -13.221 -0.376 13.738 1.00 50.75 285 ARG A O 1
ATOM 2160 N N . PRO A 1 286 ? -11.206 -0.655 12.753 1.00 45.88 286 PRO A N 1
ATOM 2161 C CA . PRO A 1 286 ? -11.809 -1.110 11.523 1.00 45.88 286 PRO A CA 1
ATOM 2162 C C . PRO A 1 286 ? -12.447 -2.490 11.754 1.00 45.88 286 PRO A C 1
ATOM 2164 O O . PRO A 1 286 ? -11.991 -3.290 12.583 1.00 45.88 286 PRO A O 1
ATOM 2167 N N . LEU A 1 287 ? -13.569 -2.708 11.073 1.00 44.69 287 LEU A N 1
ATOM 2168 C CA . LEU A 1 287 ? -14.351 -3.938 11.080 1.00 44.69 287 LEU A CA 1
ATOM 2169 C C . LEU A 1 287 ? -14.402 -4.433 9.635 1.00 44.69 287 LEU A C 1
ATOM 2171 O O . LEU A 1 287 ? -14.870 -3.705 8.764 1.00 44.69 287 LEU A O 1
ATOM 2175 N N . TRP A 1 288 ? -13.934 -5.652 9.387 1.00 52.84 288 TRP A N 1
ATOM 2176 C CA . TRP A 1 288 ? -1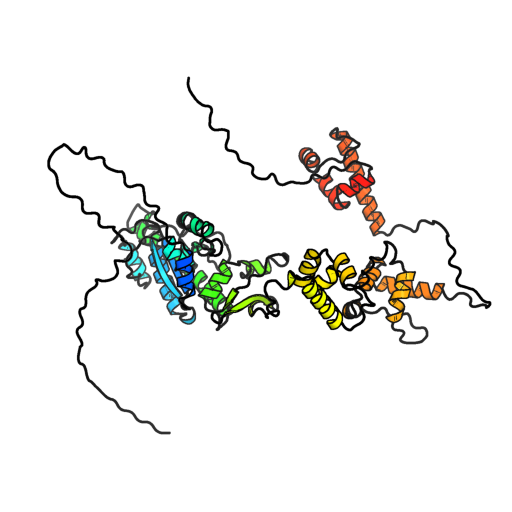3.868 -6.250 8.044 1.00 52.84 288 TRP A CA 1
ATOM 2177 C C . TRP A 1 288 ? -14.727 -7.498 7.966 1.00 52.84 288 TRP A C 1
ATOM 2179 O O . TRP A 1 288 ? -15.062 -8.033 9.009 1.00 52.84 288 TRP A O 1
ATOM 2189 N N . ARG A 1 289 ? -15.061 -8.003 6.776 1.00 50.62 289 ARG A N 1
ATOM 2190 C CA . ARG A 1 289 ? -15.701 -9.321 6.618 1.00 50.62 289 ARG A CA 1
ATOM 2191 C C . ARG A 1 289 ? -14.698 -10.344 6.082 1.00 50.62 289 ARG A C 1
ATOM 2193 O O . ARG A 1 289 ? -13.986 -10.051 5.134 1.00 50.62 289 ARG A O 1
ATOM 2200 N N . SER A 1 290 ? -14.650 -11.528 6.689 1.00 58.62 290 SER A N 1
ATOM 2201 C CA . SER A 1 290 ? -13.948 -12.705 6.161 1.00 58.62 290 SER A CA 1
ATOM 2202 C C . SER A 1 290 ? -14.665 -13.266 4.927 1.00 58.62 290 SER A C 1
ATOM 2204 O O . SER A 1 290 ? -15.845 -12.977 4.734 1.00 58.62 290 SER A O 1
ATOM 2206 N N . GLU A 1 291 ? -14.028 -14.196 4.209 1.00 45.41 291 GLU A N 1
ATOM 2207 C CA . GLU A 1 291 ? -14.648 -14.974 3.115 1.00 45.41 291 GLU A CA 1
ATOM 2208 C C . GLU A 1 291 ? -15.944 -15.681 3.561 1.00 45.41 291 GLU A C 1
ATOM 2210 O O . GLU A 1 291 ? -16.957 -15.618 2.877 1.00 45.41 291 GLU A O 1
ATOM 2215 N N . GLY A 1 292 ? -15.988 -16.216 4.789 1.00 56.44 292 GLY A N 1
ATOM 2216 C CA . GLY A 1 292 ? -17.214 -16.766 5.398 1.00 56.44 292 GLY A CA 1
ATOM 2217 C C . GLY A 1 292 ? -18.199 -15.734 5.984 1.00 56.44 292 GLY A C 1
ATOM 2218 O O . GLY A 1 292 ? -18.995 -16.073 6.857 1.00 56.44 292 GLY A O 1
ATOM 2219 N N . GLY A 1 293 ? -18.097 -14.451 5.621 1.00 56.56 293 GLY A N 1
ATOM 2220 C CA . GLY A 1 293 ? -18.994 -13.378 6.073 1.00 56.56 293 GLY A CA 1
ATOM 2221 C C . GLY A 1 293 ? -18.859 -12.939 7.542 1.00 56.56 293 GLY A C 1
ATOM 2222 O O . GLY A 1 293 ? -19.654 -12.117 8.010 1.00 56.56 293 GLY A O 1
ATOM 2223 N N . ARG A 1 294 ? -17.872 -13.446 8.293 1.00 59.53 294 ARG A N 1
ATOM 2224 C CA . ARG A 1 294 ? -17.640 -13.088 9.703 1.00 59.53 294 ARG A CA 1
ATOM 2225 C C . ARG A 1 294 ? -16.973 -11.729 9.818 1.00 59.53 294 ARG A C 1
ATOM 2227 O O . ARG A 1 294 ? -16.021 -11.450 9.101 1.00 59.53 294 ARG A O 1
ATOM 2234 N N . LEU A 1 295 ? -17.423 -10.907 10.765 1.00 55.25 295 LEU A N 1
ATOM 2235 C CA . LEU A 1 295 ? -16.747 -9.644 11.039 1.00 55.25 295 LEU A CA 1
ATOM 2236 C C . LEU A 1 295 ? -15.414 -9.901 11.762 1.00 55.25 295 LEU A C 1
ATOM 2238 O O . LEU A 1 295 ? -15.389 -10.600 12.771 1.00 55.25 295 LEU A O 1
ATOM 2242 N N . LEU A 1 296 ? -14.320 -9.341 11.264 1.00 65.25 296 LEU A N 1
ATOM 2243 C CA . LEU A 1 296 ? -12.972 -9.402 11.818 1.00 65.25 296 LEU A CA 1
ATOM 2244 C C . LEU A 1 296 ? -12.604 -8.030 12.392 1.00 65.25 296 LEU A C 1
ATOM 2246 O O . LEU A 1 296 ? -13.034 -6.995 11.886 1.00 65.25 296 LEU A O 1
ATOM 2250 N N . THR A 1 297 ? -11.816 -8.008 13.461 1.00 61.56 297 THR A N 1
ATOM 2251 C CA . THR A 1 297 ? -11.266 -6.787 14.053 1.00 61.56 297 THR A CA 1
ATOM 2252 C C . THR A 1 297 ? -9.850 -7.039 14.547 1.00 61.56 297 THR A C 1
ATOM 2254 O O . THR A 1 297 ? -9.504 -8.160 14.921 1.00 61.56 297 THR A O 1
ATOM 2257 N N . LEU A 1 298 ? -9.027 -5.995 14.580 1.00 56.41 298 LEU A N 1
ATOM 2258 C CA . LEU A 1 298 ? -7.675 -6.104 15.101 1.00 56.41 298 LEU A CA 1
ATOM 2259 C C . LEU A 1 298 ? -7.663 -5.968 16.622 1.00 56.41 298 LEU A C 1
ATOM 2261 O O . LEU A 1 298 ? -8.243 -5.029 17.179 1.00 56.41 298 LEU A O 1
ATOM 2265 N N . ARG A 1 299 ? -6.973 -6.878 17.309 1.00 52.59 299 ARG A N 1
ATOM 2266 C CA . ARG A 1 299 ? -6.720 -6.765 18.748 1.00 52.59 299 ARG A CA 1
ATOM 2267 C C . ARG A 1 299 ? -5.256 -7.008 19.057 1.00 52.59 299 ARG A C 1
ATOM 2269 O O . ARG A 1 299 ? -4.657 -7.947 18.552 1.00 52.59 299 ARG A O 1
ATOM 2276 N N . THR A 1 300 ? -4.711 -6.191 19.950 1.00 50.91 300 THR A N 1
ATOM 2277 C CA . THR A 1 300 ? -3.432 -6.483 20.591 1.00 50.91 300 THR A CA 1
ATOM 2278 C C . THR A 1 300 ? -3.670 -7.545 21.659 1.00 50.91 300 THR A C 1
ATOM 2280 O O . THR A 1 300 ? -4.309 -7.271 22.675 1.00 50.91 300 THR A O 1
ATOM 2283 N N . LEU A 1 301 ? -3.195 -8.762 21.419 1.00 45.97 301 LEU A N 1
ATOM 2284 C CA . LEU A 1 301 ? -3.238 -9.865 22.374 1.00 45.97 301 LEU A CA 1
ATOM 2285 C C . LEU A 1 301 ? -1.800 -10.186 22.770 1.00 45.97 301 LEU A C 1
ATOM 2287 O O . LEU A 1 301 ? -0.984 -10.491 21.910 1.00 45.97 301 LEU A O 1
ATOM 2291 N N . ARG A 1 302 ? -1.480 -10.072 24.066 1.00 53.50 302 ARG A N 1
ATOM 2292 C CA . ARG A 1 302 ? -0.122 -10.306 24.602 1.00 53.50 302 ARG A CA 1
ATOM 2293 C C . ARG A 1 302 ? 0.987 -9.495 23.900 1.00 53.50 302 ARG A C 1
ATOM 2295 O O . ARG A 1 302 ? 2.113 -9.947 23.793 1.00 53.50 302 ARG A O 1
ATOM 2302 N N . GLY A 1 303 ? 0.672 -8.284 23.434 1.00 43.06 303 GLY A N 1
ATOM 2303 C CA . GLY A 1 303 ? 1.634 -7.404 22.754 1.00 43.06 303 GLY A CA 1
ATOM 2304 C C . GLY A 1 303 ? 1.718 -7.583 21.235 1.00 43.06 303 GLY A C 1
ATOM 2305 O O . GLY A 1 303 ? 2.308 -6.736 20.575 1.00 43.06 303 GLY A O 1
ATOM 2306 N N . GLU A 1 304 ? 1.057 -8.593 20.669 1.00 43.97 304 GLU A N 1
ATOM 2307 C CA . GLU A 1 304 ? 1.013 -8.844 19.226 1.00 43.97 304 GLU A CA 1
ATOM 2308 C C . GLU A 1 304 ? -0.319 -8.380 18.627 1.00 43.97 304 GLU A C 1
ATOM 2310 O O . GLU A 1 304 ? -1.390 -8.636 19.187 1.00 43.97 304 GLU A O 1
ATOM 2315 N N . GLY A 1 305 ? -0.278 -7.707 17.475 1.00 49.47 305 GLY A N 1
ATOM 2316 C CA . GLY A 1 305 ? -1.478 -7.398 16.698 1.00 49.47 305 GLY A CA 1
ATOM 2317 C C . GLY A 1 305 ? -2.005 -8.657 16.015 1.00 49.47 305 GLY A C 1
ATOM 2318 O O . GLY A 1 305 ? -1.358 -9.179 15.114 1.00 49.47 305 GLY A O 1
ATOM 2319 N N . ARG A 1 306 ? -3.176 -9.146 16.431 1.00 57.47 306 ARG A N 1
ATOM 2320 C CA . ARG A 1 306 ? -3.843 -10.309 15.833 1.00 57.47 306 ARG A CA 1
ATOM 2321 C C . ARG A 1 306 ? -5.184 -9.911 15.229 1.00 57.47 306 ARG A C 1
ATOM 2323 O O . ARG A 1 306 ? -5.949 -9.150 15.830 1.00 57.47 306 ARG A O 1
ATOM 2330 N N . VAL A 1 307 ? -5.483 -10.456 14.053 1.00 61.69 307 VAL A N 1
ATOM 2331 C CA . VAL A 1 307 ? -6.821 -10.396 13.455 1.00 61.69 307 VAL A CA 1
ATOM 2332 C C . VAL A 1 307 ? -7.688 -11.414 14.187 1.00 61.69 307 VAL A C 1
ATOM 2334 O O . VAL A 1 307 ? -7.368 -12.598 14.227 1.00 61.69 307 VAL A O 1
ATOM 2337 N N . VAL A 1 308 ? -8.771 -10.964 14.812 1.00 65.56 308 VAL A N 1
ATOM 2338 C CA . VAL A 1 308 ? -9.696 -11.844 15.533 1.00 65.56 308 VAL A CA 1
ATOM 2339 C C . VAL A 1 308 ? -11.116 -11.628 15.051 1.00 65.56 308 VAL A C 1
ATOM 2341 O O . VAL A 1 308 ? -11.496 -10.515 14.687 1.00 65.56 308 VAL A O 1
ATOM 2344 N N . ALA A 1 309 ? -11.934 -12.678 15.099 1.00 60.62 309 ALA A N 1
ATOM 2345 C CA . ALA A 1 309 ? -13.364 -12.534 14.885 1.00 60.62 309 ALA A CA 1
ATOM 2346 C C . ALA A 1 309 ? -13.929 -11.531 15.902 1.00 60.62 309 ALA A C 1
ATOM 2348 O O . ALA A 1 309 ? -13.773 -11.679 17.120 1.00 60.62 309 ALA A O 1
ATOM 2349 N N . ALA A 1 310 ? -14.571 -10.480 15.401 1.00 58.19 310 ALA A N 1
ATOM 2350 C CA . ALA A 1 310 ? -15.337 -9.573 16.224 1.00 58.19 310 ALA A CA 1
ATOM 2351 C C . ALA A 1 310 ? -16.469 -10.391 16.856 1.00 58.19 310 ALA A C 1
ATOM 2353 O O . ALA A 1 310 ? -17.363 -10.871 16.159 1.00 58.19 310 ALA A O 1
ATOM 2354 N N . ARG A 1 311 ? -16.423 -10.580 18.183 1.00 49.38 311 ARG A N 1
ATOM 2355 C CA . ARG A 1 311 ? -17.569 -11.122 18.922 1.00 49.38 311 ARG A CA 1
ATOM 2356 C C . ARG A 1 311 ? -18.758 -10.221 18.595 1.00 49.38 311 ARG A C 1
ATOM 2358 O O . ARG A 1 311 ? -18.699 -9.029 18.899 1.00 49.38 311 ARG A O 1
ATOM 2365 N N . ARG A 1 312 ? -19.787 -10.769 17.937 1.00 42.84 312 ARG A N 1
ATOM 2366 C CA . ARG A 1 312 ? -21.068 -10.082 17.761 1.00 42.84 312 ARG A CA 1
ATOM 2367 C C . ARG A 1 312 ? -21.530 -9.677 19.160 1.00 42.84 312 ARG A C 1
ATOM 2369 O O . ARG A 1 312 ? -21.902 -10.538 19.949 1.00 42.84 312 ARG A O 1
ATOM 2376 N N . ALA A 1 313 ? -21.510 -8.381 19.467 1.00 45.88 313 ALA A N 1
ATOM 2377 C CA . ALA A 1 313 ? -22.601 -7.874 20.283 1.00 45.88 313 ALA A CA 1
ATOM 2378 C C . ALA A 1 313 ? -23.877 -8.214 19.492 1.00 45.88 313 ALA A C 1
ATOM 2380 O O . ALA A 1 313 ? -23.832 -8.093 18.257 1.00 45.88 313 ALA A O 1
ATOM 2381 N N . PRO A 1 314 ? -24.941 -8.723 20.135 1.00 41.94 314 PRO A N 1
ATOM 2382 C CA . PRO A 1 314 ? -26.180 -9.050 19.439 1.00 41.94 314 PRO A CA 1
ATOM 2383 C C . PRO A 1 314 ? -26.535 -7.886 18.514 1.00 41.94 314 PRO A C 1
ATOM 2385 O O . PRO A 1 314 ? -26.433 -6.724 18.912 1.00 41.94 314 PRO A O 1
ATOM 2388 N N . VAL A 1 315 ? -26.796 -8.199 17.241 1.00 46.72 315 VAL A N 1
ATOM 2389 C CA . VAL A 1 315 ? -27.098 -7.189 16.224 1.00 46.72 315 VAL A CA 1
ATOM 2390 C C . VAL A 1 315 ? -28.414 -6.563 16.637 1.00 46.72 315 VAL A C 1
ATOM 2392 O O . VAL A 1 315 ? -29.482 -7.117 16.406 1.00 46.72 315 VAL A O 1
ATOM 2395 N N . VAL A 1 316 ? -28.308 -5.435 17.322 1.00 56.62 316 VAL A N 1
ATOM 2396 C CA . VAL A 1 316 ? -29.456 -4.662 17.741 1.00 56.62 316 VAL A CA 1
ATOM 2397 C C . VAL A 1 316 ? -30.109 -4.112 16.462 1.00 56.62 316 VAL A C 1
ATOM 2399 O O . VAL A 1 316 ? -29.398 -3.474 15.675 1.00 56.62 316 VAL A O 1
ATOM 2402 N N . PRO A 1 317 ? -31.407 -4.369 16.211 1.00 57.66 317 PRO A N 1
ATOM 2403 C CA . PRO A 1 317 ? -32.088 -3.921 15.002 1.00 57.66 317 PRO A CA 1
ATOM 2404 C C . PRO A 1 317 ? -31.892 -2.423 14.750 1.00 57.66 317 PRO A C 1
ATOM 2406 O O . PRO A 1 317 ? -31.859 -1.606 15.678 1.00 57.66 317 PRO A O 1
ATOM 2409 N N . CYS A 1 318 ? -31.764 -2.045 13.477 1.00 49.56 318 CYS A N 1
ATOM 2410 C CA . CYS A 1 318 ? -31.714 -0.643 13.084 1.00 49.56 318 CYS A CA 1
ATOM 2411 C C . CYS A 1 318 ? -32.975 0.075 13.592 1.00 49.56 318 CYS A C 1
ATOM 2413 O O . CYS A 1 318 ? -34.088 -0.307 13.257 1.00 49.56 318 CYS A O 1
ATOM 2415 N N . GLY A 1 319 ? -32.799 1.109 14.417 1.00 68.62 319 GLY A N 1
ATOM 2416 C CA . GLY A 1 319 ? -33.918 1.829 15.031 1.00 68.62 319 GLY A CA 1
ATOM 2417 C C . GLY A 1 319 ? -34.159 1.520 16.509 1.00 68.62 319 GLY A C 1
ATOM 2418 O O . GLY A 1 319 ? -34.761 2.355 17.166 1.00 68.62 319 GLY A O 1
ATOM 2419 N N . HIS A 1 320 ? -33.602 0.444 17.073 1.00 78.12 320 HIS A N 1
ATOM 2420 C CA . HIS A 1 320 ? -33.760 0.133 18.504 1.00 78.12 320 HIS A CA 1
ATOM 2421 C C . HIS A 1 320 ? -33.338 1.298 19.412 1.00 78.12 320 HIS A C 1
ATOM 2423 O O . HIS A 1 320 ? -34.079 1.719 20.283 1.00 78.12 320 HIS A O 1
ATOM 2429 N N . TRP A 1 321 ? -32.192 1.929 19.139 1.00 84.06 321 TRP A N 1
ATOM 2430 C CA . TRP A 1 321 ? -31.740 3.094 19.915 1.00 84.06 321 TRP A CA 1
ATOM 2431 C C . TRP A 1 321 ? -32.516 4.393 19.619 1.00 84.06 321 TRP A C 1
ATOM 2433 O O . TRP A 1 321 ? -32.247 5.417 20.246 1.00 84.06 321 TRP A O 1
ATOM 2443 N N . ARG A 1 322 ? -33.432 4.400 18.636 1.00 83.38 322 ARG A N 1
ATOM 2444 C CA . ARG A 1 322 ? -34.317 5.547 18.359 1.00 83.38 322 ARG A CA 1
ATOM 2445 C C . ARG A 1 322 ? -35.560 5.540 19.240 1.00 83.38 322 ARG A C 1
ATOM 2447 O O . ARG A 1 322 ? -36.148 6.601 19.394 1.00 83.38 322 ARG A O 1
ATOM 2454 N N . ASP A 1 323 ? -35.933 4.398 19.802 1.00 87.12 323 ASP A N 1
ATOM 2455 C CA . ASP A 1 323 ? -37.054 4.283 20.725 1.00 87.12 323 ASP A CA 1
ATOM 2456 C C . ASP A 1 323 ? -36.572 4.471 22.169 1.00 87.12 323 ASP A C 1
ATOM 2458 O O . ASP A 1 323 ? -35.618 3.827 22.605 1.00 87.12 323 ASP A O 1
ATOM 2462 N N . ALA A 1 324 ? -37.217 5.376 22.904 1.00 85.19 324 ALA A N 1
ATOM 2463 C CA . ALA A 1 324 ? -36.873 5.657 24.293 1.00 85.19 324 ALA A CA 1
ATOM 2464 C C . ALA A 1 324 ? -37.134 4.445 25.202 1.00 85.19 324 ALA A C 1
ATOM 2466 O O . ALA A 1 324 ? -36.336 4.204 26.104 1.00 85.19 324 ALA A O 1
ATOM 2467 N N . ARG A 1 325 ? -38.172 3.638 24.923 1.00 86.75 325 ARG A N 1
ATOM 2468 C CA . ARG A 1 325 ? -38.493 2.441 25.725 1.00 86.75 325 ARG A CA 1
ATOM 2469 C C . ARG A 1 325 ? -37.387 1.397 25.637 1.00 86.75 325 ARG A C 1
ATOM 2471 O O . ARG A 1 325 ? -36.907 0.925 26.658 1.00 86.75 325 ARG A O 1
ATOM 2478 N N . SER A 1 326 ? -36.896 1.144 24.427 1.00 87.12 326 SER A N 1
ATOM 2479 C CA . SER A 1 326 ? -35.746 0.265 24.182 1.00 87.12 326 SER A CA 1
ATOM 2480 C C . SER A 1 326 ? -34.475 0.706 24.935 1.00 87.12 326 SER A C 1
ATOM 2482 O O . SER A 1 326 ? -33.706 -0.125 25.420 1.00 87.12 326 SER A O 1
ATOM 2484 N N . VAL A 1 327 ? -34.234 2.020 25.063 1.00 88.69 327 VAL A N 1
ATOM 2485 C CA . VAL A 1 327 ? -33.107 2.549 25.859 1.00 88.69 327 VAL A CA 1
ATOM 2486 C C . VAL A 1 327 ? -33.318 2.312 27.351 1.00 88.69 327 VAL A C 1
ATOM 2488 O O . VAL A 1 327 ? -32.375 1.941 28.049 1.00 88.69 327 VAL A O 1
ATOM 2491 N N . ASP A 1 328 ? -34.540 2.529 27.823 1.00 88.75 328 ASP A N 1
ATOM 2492 C CA . ASP A 1 328 ? -34.922 2.404 29.225 1.00 88.75 328 ASP A CA 1
ATOM 2493 C C . ASP A 1 328 ? -34.859 0.925 29.682 1.00 88.75 328 ASP A C 1
ATOM 2495 O O . ASP A 1 328 ? -34.245 0.630 30.709 1.00 88.75 328 ASP A O 1
ATOM 2499 N N . GLU A 1 329 ? -35.338 -0.019 28.863 1.00 86.69 329 GLU A N 1
ATOM 2500 C CA . GLU A 1 329 ? -35.193 -1.473 29.064 1.00 86.69 329 GLU A CA 1
ATOM 2501 C C . GLU A 1 329 ? -33.722 -1.906 29.112 1.00 86.69 329 GLU A C 1
ATOM 2503 O O . GLU A 1 329 ? -33.299 -2.631 30.015 1.00 86.69 329 GLU A O 1
ATOM 2508 N N . ALA A 1 330 ? -32.903 -1.425 28.171 1.00 87.38 330 ALA A N 1
ATOM 2509 C CA . ALA A 1 330 ? -31.474 -1.725 28.153 1.00 87.38 330 ALA A CA 1
ATOM 2510 C C . ALA A 1 330 ? -30.745 -1.163 29.387 1.00 87.38 330 ALA A C 1
ATOM 2512 O O . ALA A 1 330 ? -29.774 -1.761 29.858 1.00 87.38 330 ALA A O 1
ATOM 2513 N N . LEU A 1 331 ? -31.204 -0.029 29.927 1.00 87.50 331 LEU A N 1
ATOM 2514 C CA . LEU A 1 331 ? -30.652 0.577 31.136 1.00 87.50 331 LEU A CA 1
ATOM 2515 C C . LEU A 1 331 ? -31.055 -0.198 32.399 1.00 87.50 331 LEU A C 1
ATOM 2517 O O . LEU A 1 331 ? -30.203 -0.422 33.260 1.00 87.50 331 LEU A O 1
ATOM 2521 N N . GLN A 1 332 ? -32.303 -0.668 32.484 1.00 85.69 332 GLN A N 1
ATOM 2522 C CA . GLN A 1 332 ? -32.757 -1.557 33.557 1.00 85.69 332 GLN A CA 1
ATOM 2523 C C . GLN A 1 332 ? -32.051 -2.916 33.518 1.00 85.69 332 GLN A C 1
ATOM 2525 O O . GLN A 1 332 ? -31.564 -3.383 34.545 1.00 85.69 332 GLN A O 1
ATOM 2530 N N . ALA A 1 333 ? -31.898 -3.521 32.338 1.00 83.19 333 ALA A N 1
ATOM 2531 C CA . ALA A 1 333 ? -31.153 -4.768 32.178 1.00 83.19 333 ALA A CA 1
ATOM 2532 C C . ALA A 1 333 ? -29.675 -4.607 32.576 1.00 83.19 333 ALA A C 1
ATOM 2534 O O . ALA A 1 333 ? -29.094 -5.480 33.223 1.00 83.19 333 ALA A O 1
ATOM 2535 N N . TRP A 1 334 ? -29.063 -3.466 32.234 1.00 86.31 334 TRP A N 1
ATOM 2536 C CA . TRP A 1 334 ? -27.698 -3.143 32.652 1.00 86.31 334 TRP A CA 1
ATOM 2537 C C . TRP A 1 334 ? -27.568 -3.010 34.177 1.00 86.31 334 TRP A C 1
ATOM 2539 O O . TRP A 1 334 ? -26.555 -3.435 34.736 1.00 86.31 334 TRP A O 1
ATOM 2549 N N . LEU A 1 335 ? -28.576 -2.433 34.840 1.00 83.38 335 LEU A N 1
ATOM 2550 C CA . LEU A 1 335 ? -28.654 -2.322 36.300 1.00 83.38 335 LEU A CA 1
ATOM 2551 C C . LEU A 1 335 ? -28.831 -3.696 36.962 1.00 83.38 335 LEU A C 1
ATOM 2553 O O . LEU A 1 335 ? -28.073 -4.034 37.869 1.00 83.38 335 LEU A O 1
ATOM 2557 N N . ALA A 1 336 ? -29.766 -4.511 36.468 1.00 78.38 336 ALA A N 1
ATOM 2558 C CA . ALA A 1 336 ? -30.051 -5.846 36.994 1.00 78.38 336 ALA A CA 1
ATOM 2559 C C . ALA A 1 336 ? -28.826 -6.775 36.924 1.00 78.38 336 ALA A C 1
ATOM 2561 O O . ALA A 1 336 ? -28.501 -7.463 37.889 1.00 78.38 336 ALA A O 1
ATOM 2562 N N . ALA A 1 337 ? -28.075 -6.725 35.818 1.00 74.25 337 ALA A N 1
ATOM 2563 C CA . ALA A 1 337 ? -26.876 -7.539 35.612 1.00 74.25 337 ALA A CA 1
ATOM 2564 C C . ALA A 1 337 ? -25.715 -7.234 36.582 1.00 74.25 337 ALA A C 1
ATOM 2566 O O . ALA A 1 337 ? -24.718 -7.955 36.586 1.00 74.25 337 ALA A O 1
ATOM 2567 N N . ARG A 1 338 ? -25.800 -6.157 37.374 1.00 74.44 338 ARG A N 1
ATOM 2568 C CA . ARG A 1 338 ? -24.758 -5.730 38.319 1.00 74.44 338 ARG A CA 1
ATOM 2569 C C . ARG A 1 338 ? -25.097 -5.988 39.788 1.00 74.44 338 ARG A C 1
ATOM 2571 O O . ARG A 1 338 ? -24.376 -5.493 40.646 1.00 74.44 338 ARG A O 1
ATOM 2578 N N . GLY A 1 339 ? -26.107 -6.818 40.056 1.00 55.62 339 GLY A N 1
ATOM 2579 C CA . GLY A 1 339 ? -26.328 -7.385 41.388 1.00 55.62 339 GLY A CA 1
ATOM 2580 C C . GLY A 1 339 ? -27.376 -6.680 42.239 1.00 55.62 339 GLY A C 1
ATOM 2581 O O . GLY A 1 339 ? -27.225 -6.686 43.451 1.00 55.62 339 GLY A O 1
ATOM 2582 N N . GLY A 1 340 ? -28.431 -6.144 41.615 1.00 47.97 340 GLY A N 1
ATOM 2583 C CA . GLY A 1 340 ? -29.619 -5.667 42.327 1.00 47.97 340 GLY A CA 1
ATOM 2584 C C . GLY A 1 340 ? -29.384 -4.380 43.116 1.00 47.97 340 GLY A C 1
ATOM 2585 O O . GLY A 1 340 ? -28.315 -4.123 43.649 1.00 47.97 340 GLY A O 1
ATOM 2586 N N . ASP A 1 341 ? -30.408 -3.539 43.151 1.00 44.75 341 ASP A N 1
ATOM 2587 C CA . ASP A 1 341 ? -30.533 -2.488 44.154 1.00 44.75 341 ASP A CA 1
ATOM 2588 C C . ASP A 1 341 ? -29.420 -1.440 44.093 1.00 44.75 341 ASP A C 1
ATOM 2590 O O . ASP A 1 341 ? -28.758 -1.113 45.077 1.00 44.75 341 ASP A O 1
ATOM 2594 N N . GLY A 1 342 ? -29.311 -0.747 42.961 1.00 48.47 342 GLY A N 1
ATOM 2595 C CA . GLY A 1 342 ? -28.698 0.582 42.946 1.00 48.47 342 GLY A CA 1
ATOM 2596 C C . GLY A 1 342 ? -29.422 1.599 43.851 1.00 48.47 342 GLY A C 1
ATOM 2597 O O . GLY A 1 342 ? -29.381 2.779 43.541 1.00 48.47 342 GLY A O 1
ATOM 2598 N N . GLY A 1 343 ? -30.151 1.194 44.901 1.00 54.91 343 GLY A N 1
ATOM 2599 C CA . GLY A 1 343 ? -30.910 2.044 45.818 1.00 54.91 343 GLY A CA 1
ATOM 2600 C C . GLY A 1 343 ? -31.895 2.973 45.111 1.00 54.91 343 GLY A C 1
ATOM 2601 O O . GLY A 1 343 ? -32.036 4.124 45.522 1.00 54.91 343 GLY A O 1
ATOM 2602 N N . GLY A 1 344 ? -32.474 2.530 43.988 1.00 63.72 344 GLY A N 1
ATOM 2603 C CA . GLY A 1 344 ? -33.292 3.382 43.121 1.00 63.72 344 GLY A CA 1
ATOM 2604 C C . GLY A 1 344 ? -32.497 4.480 42.401 1.00 63.72 344 GLY A C 1
ATOM 2605 O O . GLY A 1 344 ? -33.051 5.535 42.115 1.00 63.72 344 GLY A O 1
ATOM 2606 N N . ARG A 1 345 ? -31.194 4.290 42.139 1.00 69.00 345 ARG A N 1
ATOM 2607 C CA . ARG A 1 345 ? -30.310 5.301 41.535 1.00 69.00 345 ARG A CA 1
ATOM 2608 C C . ARG A 1 345 ? -29.824 4.929 40.140 1.00 69.00 345 ARG A C 1
ATOM 2610 O O . ARG A 1 345 ? -29.396 3.808 39.874 1.00 69.00 345 ARG A O 1
ATOM 2617 N N . LEU A 1 346 ? -29.808 5.929 39.265 1.00 79.00 346 LEU A N 1
ATOM 2618 C CA . LEU A 1 346 ? -29.333 5.814 37.888 1.00 79.00 346 LEU A CA 1
ATOM 2619 C C . LEU A 1 346 ? -27.787 5.765 37.824 1.00 79.00 346 LEU A C 1
ATOM 2621 O O . LEU A 1 346 ? -27.127 6.535 38.537 1.00 79.00 346 LEU A O 1
ATOM 2625 N N . PRO A 1 347 ? -27.169 4.942 36.950 1.00 80.62 347 PRO A N 1
ATOM 2626 C CA . PRO A 1 347 ? -25.724 4.977 36.739 1.00 80.62 347 PRO A CA 1
ATOM 2627 C C . PRO A 1 347 ? -25.254 6.326 36.189 1.00 80.62 347 PRO A C 1
ATOM 2629 O O . PRO A 1 347 ? -25.963 7.030 35.474 1.00 80.62 347 PRO A O 1
ATOM 2632 N N . THR A 1 348 ? -23.996 6.674 36.460 1.00 81.06 348 THR A N 1
ATOM 2633 C CA . THR A 1 348 ? -23.375 7.832 35.804 1.00 81.06 348 THR A CA 1
ATOM 2634 C C . THR A 1 348 ? -22.971 7.499 34.364 1.00 81.06 348 THR A C 1
ATOM 2636 O O . THR A 1 348 ? -22.630 6.360 34.039 1.00 81.06 348 THR A O 1
ATOM 2639 N N . GLN A 1 349 ? -22.900 8.519 33.499 1.00 78.81 349 GLN A N 1
ATOM 2640 C CA . GLN A 1 349 ? -22.398 8.387 32.119 1.00 78.81 349 GLN A CA 1
ATOM 2641 C C . GLN A 1 349 ? -21.005 7.729 32.077 1.00 78.81 349 GLN A C 1
ATOM 2643 O O . GLN A 1 349 ? -20.690 6.935 31.191 1.00 78.81 349 GLN A O 1
ATOM 2648 N N . ALA A 1 350 ? -20.161 8.056 33.060 1.00 70.31 350 ALA A N 1
ATOM 2649 C CA . ALA A 1 350 ? -18.827 7.490 33.202 1.00 70.31 350 ALA A CA 1
ATOM 2650 C C . ALA A 1 350 ? -18.865 5.993 33.542 1.00 70.31 350 ALA A C 1
ATOM 2652 O O . ALA A 1 350 ? -18.063 5.242 32.994 1.00 70.31 350 ALA A O 1
ATOM 2653 N N . ALA A 1 351 ? -19.811 5.553 34.377 1.00 75.19 351 ALA A N 1
ATOM 2654 C CA . ALA A 1 351 ? -19.987 4.142 34.716 1.00 75.19 351 ALA A CA 1
ATOM 2655 C C . ALA A 1 351 ? -20.409 3.309 33.494 1.00 75.19 351 ALA A C 1
ATOM 2657 O O . ALA A 1 351 ? -19.825 2.251 33.246 1.00 75.19 351 ALA A O 1
ATOM 2658 N N . LEU A 1 352 ? -21.330 3.820 32.663 1.00 80.81 352 LEU A N 1
ATOM 2659 C CA . LEU A 1 352 ? -21.694 3.156 31.405 1.00 80.81 352 LEU A CA 1
ATOM 2660 C C . LEU A 1 352 ? -20.476 2.987 30.486 1.00 80.81 352 LEU A C 1
ATOM 2662 O O . LEU A 1 352 ? -20.207 1.884 30.009 1.00 80.81 352 LEU A O 1
ATOM 2666 N N . ARG A 1 353 ? -19.680 4.046 30.298 1.00 77.00 353 ARG A N 1
ATOM 2667 C CA . ARG A 1 353 ? -18.469 3.997 29.458 1.00 77.00 353 ARG A CA 1
ATOM 2668 C C . ARG A 1 353 ? -17.396 3.067 30.024 1.00 77.00 353 ARG A C 1
ATOM 2670 O O . ARG A 1 353 ? -16.800 2.302 29.270 1.00 77.00 353 ARG A O 1
ATOM 2677 N N . ALA A 1 354 ? -17.179 3.089 31.339 1.00 66.56 354 ALA A N 1
ATOM 2678 C CA . ALA A 1 354 ? -16.237 2.197 32.016 1.00 66.56 354 ALA A CA 1
ATOM 2679 C C . ALA A 1 354 ? -16.635 0.721 31.858 1.00 66.56 354 ALA A C 1
ATOM 2681 O O . ALA A 1 354 ? -15.777 -0.137 31.676 1.00 66.56 354 ALA A O 1
ATOM 2682 N N . SER A 1 355 ? -17.939 0.433 31.826 1.00 69.50 355 SER A N 1
ATOM 2683 C CA . SER A 1 355 ? -18.472 -0.907 31.559 1.00 69.50 355 SER A CA 1
ATOM 2684 C C . SER A 1 355 ? -18.472 -1.316 30.079 1.00 69.50 355 SER A C 1
ATOM 2686 O O . SER A 1 355 ? -19.022 -2.356 29.732 1.00 69.50 355 SER A O 1
ATOM 2688 N N . SER A 1 356 ? -17.873 -0.514 29.192 1.00 73.88 356 SER A N 1
ATOM 2689 C CA . SER A 1 356 ? -17.915 -0.693 27.732 1.00 73.88 356 SER A CA 1
ATOM 2690 C C . SER A 1 356 ? -19.319 -0.613 27.103 1.00 73.88 356 SER A C 1
ATOM 2692 O O . SER A 1 356 ? -19.475 -0.913 25.919 1.00 73.88 356 SER A O 1
ATOM 2694 N N . ALA A 1 357 ? -20.331 -0.125 27.830 1.00 80.38 357 ALA A N 1
ATOM 2695 C CA . ALA A 1 357 ? -21.691 0.112 27.336 1.00 80.38 357 ALA A CA 1
ATOM 2696 C C . ALA A 1 357 ? -21.802 1.460 26.587 1.00 80.38 357 ALA A C 1
ATOM 2698 O O . ALA A 1 357 ? -22.635 2.316 26.888 1.00 80.38 357 ALA A O 1
ATOM 2699 N N . ASN A 1 358 ? -20.925 1.675 25.600 1.00 79.44 358 ASN A N 1
ATOM 2700 C CA . ASN A 1 358 ? -20.796 2.960 24.903 1.00 79.44 358 ASN A CA 1
ATOM 2701 C C . ASN A 1 358 ? -22.015 3.299 24.033 1.00 79.44 358 ASN A C 1
ATOM 2703 O O . ASN A 1 358 ? -22.411 4.462 23.971 1.00 79.44 358 ASN A O 1
ATOM 2707 N N . SER A 1 359 ? -22.626 2.298 23.392 1.00 83.25 359 SER A N 1
ATOM 2708 C CA . SER A 1 359 ? -23.834 2.491 22.579 1.00 83.25 359 SER A CA 1
ATOM 2709 C C . SER A 1 359 ? -25.021 2.934 23.435 1.00 83.25 359 SER A C 1
ATOM 2711 O O . SER A 1 359 ? -25.725 3.862 23.052 1.00 83.25 359 SER A O 1
ATOM 2713 N N . LEU A 1 360 ? -25.177 2.338 24.623 1.00 86.75 360 LEU A N 1
ATOM 2714 C CA . LEU A 1 360 ? -26.196 2.723 25.601 1.00 86.75 360 LEU A CA 1
ATOM 2715 C C . LEU A 1 360 ? -25.939 4.136 26.142 1.00 86.75 360 LEU A C 1
ATOM 2717 O O . LEU A 1 360 ? -26.855 4.945 26.177 1.00 86.75 360 LEU A O 1
ATOM 2721 N N . SER A 1 361 ? -24.685 4.475 26.477 1.00 86.38 361 SER A N 1
ATOM 2722 C CA . SER A 1 361 ? -24.314 5.843 26.881 1.00 86.38 361 SER A CA 1
ATOM 2723 C C . SER A 1 361 ? -24.721 6.870 25.822 1.00 86.38 361 SER A C 1
ATOM 2725 O O . SER A 1 361 ? -25.345 7.877 26.147 1.00 86.38 361 SER A O 1
ATOM 2727 N N . TRP A 1 362 ? -24.406 6.606 24.554 1.00 85.94 362 TRP A N 1
ATOM 2728 C CA . TRP A 1 362 ? -24.764 7.509 23.465 1.00 85.94 362 TRP A CA 1
ATOM 2729 C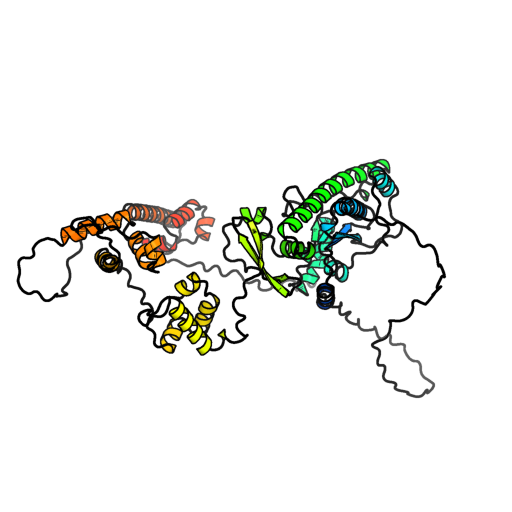 C . TRP A 1 362 ? -26.279 7.588 23.237 1.00 85.94 362 TRP A C 1
ATOM 2731 O O . TRP A 1 362 ? -26.806 8.674 23.002 1.00 85.94 362 TRP A O 1
ATOM 2741 N N . ALA A 1 363 ? -26.986 6.461 23.336 1.00 88.75 363 ALA A N 1
ATOM 2742 C CA . ALA A 1 363 ? -28.438 6.427 23.205 1.00 88.75 363 ALA A CA 1
ATOM 2743 C C . ALA A 1 363 ? -29.124 7.237 24.316 1.00 88.75 363 ALA A C 1
ATOM 2745 O O . ALA A 1 363 ? -30.015 8.030 24.028 1.00 88.75 363 ALA A O 1
ATOM 2746 N N . VAL A 1 364 ? -28.652 7.130 25.561 1.00 88.06 364 VAL A N 1
ATOM 2747 C CA . VAL A 1 364 ? -29.142 7.952 26.676 1.00 88.06 364 VAL A CA 1
ATOM 2748 C C . VAL A 1 364 ? -28.926 9.445 26.405 1.00 88.06 364 VAL A C 1
ATOM 2750 O O . VAL A 1 364 ? -29.862 10.223 26.571 1.00 88.06 364 VAL A O 1
ATOM 2753 N N . ASP A 1 365 ? -27.743 9.855 25.926 1.00 86.75 365 ASP A N 1
ATOM 2754 C CA . ASP A 1 365 ? -27.467 11.263 25.577 1.00 86.75 365 ASP A CA 1
ATOM 2755 C C . ASP A 1 365 ? -28.429 11.782 24.496 1.00 86.75 365 ASP A C 1
ATOM 2757 O O . ASP A 1 365 ? -28.939 12.898 24.596 1.00 86.75 365 ASP A O 1
ATOM 2761 N N . ARG A 1 366 ? -28.733 10.954 23.490 1.00 87.19 366 ARG A N 1
ATOM 2762 C CA . ARG A 1 366 ? -29.675 11.293 22.414 1.00 87.19 366 ARG A CA 1
ATOM 2763 C C . ARG A 1 366 ? -31.104 11.515 22.920 1.00 87.19 366 ARG A C 1
ATOM 2765 O O . ARG A 1 366 ? -31.815 12.340 22.356 1.00 87.19 366 ARG A O 1
ATOM 2772 N N . HIS A 1 367 ? -31.505 10.815 23.978 1.00 88.12 367 HIS A N 1
ATOM 2773 C CA . HIS A 1 367 ? -32.843 10.887 24.580 1.00 88.12 367 HIS A CA 1
ATOM 2774 C C . HIS A 1 367 ? -32.918 11.835 25.787 1.00 88.12 367 HIS A C 1
ATOM 2776 O O . HIS A 1 367 ? -33.692 11.604 26.717 1.00 88.12 367 HIS A O 1
ATOM 2782 N N . GLY A 1 368 ? -32.109 12.900 25.786 1.00 83.62 368 GLY A N 1
ATOM 2783 C CA . GLY A 1 368 ? -32.124 13.946 26.818 1.00 83.62 368 GLY A CA 1
ATOM 2784 C C . GLY A 1 368 ? -31.183 13.700 28.003 1.00 83.62 368 GLY A C 1
ATOM 2785 O O . GLY A 1 368 ? -31.258 14.409 29.008 1.00 83.62 368 GLY A O 1
ATOM 2786 N N . GLY A 1 369 ? -30.290 12.713 27.897 1.00 87.38 369 GLY A N 1
ATOM 2787 C CA . GLY A 1 369 ? -29.269 12.405 28.893 1.00 87.38 369 GLY A CA 1
ATOM 2788 C C . GLY A 1 369 ? -29.799 11.701 30.143 1.00 87.38 369 GLY A C 1
ATOM 2789 O O . GLY A 1 369 ? -30.974 11.352 30.263 1.00 87.38 369 GLY A O 1
ATOM 2790 N N . MET A 1 370 ? -28.904 11.514 31.117 1.00 85.06 370 MET A N 1
ATOM 2791 C CA . MET A 1 370 ? -29.198 10.796 32.365 1.00 85.06 370 MET A CA 1
ATOM 2792 C C . MET A 1 370 ? -30.337 11.424 33.177 1.00 85.06 370 MET A C 1
ATOM 2794 O O . MET A 1 370 ? -31.102 10.708 33.805 1.00 85.06 370 MET A O 1
ATOM 2798 N N . ALA A 1 371 ? -30.512 12.746 33.131 1.00 80.94 371 ALA A N 1
ATOM 2799 C CA . ALA A 1 371 ? -31.611 13.411 33.834 1.00 80.94 371 ALA A CA 1
ATOM 2800 C C . ALA A 1 371 ? -32.988 13.123 33.208 1.00 80.94 371 ALA A C 1
ATOM 2802 O O . ALA A 1 371 ? -33.999 13.085 33.908 1.00 80.94 371 ALA A O 1
ATOM 2803 N N . ALA A 1 372 ? -33.054 12.930 31.888 1.00 84.62 372 ALA A N 1
ATOM 2804 C CA . ALA A 1 372 ? -34.286 12.525 31.220 1.00 84.62 372 ALA A CA 1
ATOM 2805 C C . ALA A 1 372 ? -34.586 11.042 31.470 1.00 84.62 372 ALA A C 1
ATOM 2807 O O . ALA A 1 372 ? -35.718 10.710 31.801 1.00 84.62 372 ALA A O 1
ATOM 2808 N N . ALA A 1 373 ? -33.568 10.179 31.400 1.00 85.69 373 ALA A N 1
ATOM 2809 C CA . ALA A 1 373 ? -33.707 8.758 31.724 1.00 85.69 373 ALA A CA 1
ATOM 2810 C C . ALA A 1 373 ? -34.131 8.531 33.189 1.00 85.69 373 ALA A C 1
ATOM 2812 O O . ALA A 1 373 ? -35.018 7.727 33.445 1.00 85.69 373 ALA A O 1
ATOM 2813 N N . ALA A 1 374 ? -33.577 9.300 34.136 1.00 84.62 374 ALA A N 1
ATOM 2814 C CA . ALA A 1 374 ? -33.975 9.290 35.547 1.00 84.62 374 ALA A CA 1
ATOM 2815 C C . ALA A 1 374 ? -35.473 9.567 35.736 1.00 84.62 374 ALA A C 1
ATOM 2817 O O . ALA A 1 374 ? -36.148 8.836 36.449 1.00 84.62 374 ALA A O 1
ATOM 2818 N N . ARG A 1 375 ? -36.002 10.585 35.045 1.00 84.69 375 ARG A N 1
ATOM 2819 C CA . ARG A 1 375 ? -37.431 10.926 35.096 1.00 84.69 375 ARG A CA 1
ATOM 2820 C C . ARG A 1 375 ? -38.322 9.860 34.462 1.00 84.69 375 ARG A C 1
ATOM 2822 O O . ARG A 1 375 ? -39.415 9.637 34.958 1.00 84.69 375 ARG A O 1
ATOM 2829 N N . ARG A 1 376 ? -37.881 9.224 33.371 1.00 87.88 376 ARG A N 1
ATOM 2830 C CA . ARG A 1 376 ? -38.667 8.178 32.692 1.00 87.88 376 ARG A CA 1
ATOM 2831 C C . ARG A 1 376 ? -38.722 6.867 33.472 1.00 87.88 376 ARG A C 1
ATOM 2833 O O . ARG A 1 376 ? -39.725 6.173 33.395 1.00 87.88 376 ARG A O 1
ATOM 2840 N N . LEU A 1 377 ? -37.656 6.543 34.199 1.00 83.81 377 LEU A N 1
ATOM 2841 C CA . LEU A 1 377 ? -37.529 5.299 34.960 1.00 83.81 377 LEU A CA 1
ATOM 2842 C C . LEU A 1 377 ? -37.912 5.433 36.439 1.00 83.81 377 LEU A C 1
ATOM 2844 O O . LEU A 1 377 ? -37.796 4.451 37.163 1.00 83.81 377 LEU A O 1
ATOM 2848 N N . ASP A 1 378 ? -38.312 6.628 36.880 1.00 82.94 378 ASP A N 1
ATOM 2849 C CA . ASP A 1 378 ? -38.556 6.965 38.288 1.00 82.94 378 ASP A CA 1
ATOM 2850 C C . ASP A 1 378 ? -37.372 6.605 39.211 1.00 82.94 378 ASP A C 1
ATOM 2852 O O . ASP A 1 378 ? -37.505 6.033 40.290 1.00 82.94 378 ASP A O 1
ATOM 2856 N N . LEU A 1 379 ? -36.156 6.920 38.746 1.00 81.31 379 LEU A N 1
ATOM 2857 C CA . LEU A 1 379 ? -34.908 6.661 39.466 1.00 81.31 379 LEU A CA 1
ATOM 2858 C C . LEU A 1 379 ? -34.241 7.975 39.877 1.00 81.31 379 LEU A C 1
ATOM 2860 O O . LEU A 1 379 ? -34.121 8.919 39.095 1.00 81.31 379 LEU A O 1
ATOM 2864 N N . ALA A 1 380 ? -33.705 8.024 41.093 1.00 73.88 380 ALA A N 1
ATOM 2865 C CA . ALA A 1 380 ? -32.932 9.155 41.577 1.00 73.88 380 ALA A CA 1
ATOM 2866 C C . ALA A 1 380 ? -31.598 9.275 40.819 1.00 73.88 380 ALA A C 1
ATOM 2868 O O . ALA A 1 380 ? -30.882 8.300 40.581 1.00 73.88 380 ALA A O 1
ATOM 2869 N N . MET A 1 381 ? -31.186 10.495 40.468 1.00 71.06 381 MET A N 1
ATOM 2870 C CA . MET A 1 381 ? -29.834 10.689 39.942 1.00 71.06 381 MET A CA 1
ATOM 2871 C C . MET A 1 381 ? -28.787 10.424 41.029 1.00 71.06 381 MET A C 1
ATOM 2873 O O . MET A 1 381 ? -28.953 10.830 42.182 1.00 71.06 381 MET A O 1
ATOM 2877 N N . ALA A 1 382 ? -27.645 9.846 40.646 1.00 61.84 382 ALA A N 1
ATOM 2878 C CA . ALA A 1 382 ? -26.461 9.830 41.496 1.00 61.84 382 ALA A CA 1
ATOM 2879 C C . ALA A 1 382 ? -26.036 11.279 41.811 1.00 61.84 382 ALA A C 1
ATOM 2881 O O . ALA A 1 382 ? -25.442 11.965 40.974 1.00 61.84 382 ALA A O 1
ATOM 2882 N N . ARG A 1 383 ? -26.375 11.780 43.008 1.00 55.12 383 ARG A N 1
ATOM 2883 C CA . ARG A 1 383 ? -25.980 13.124 43.446 1.00 55.12 383 ARG A CA 1
ATOM 2884 C C . ARG A 1 383 ? -24.457 13.230 43.421 1.00 55.12 383 ARG A C 1
ATOM 2886 O O . ARG A 1 383 ? -23.750 12.447 44.053 1.00 55.12 383 ARG A O 1
ATOM 2893 N N . ARG A 1 384 ? -23.948 14.250 42.729 1.00 51.84 384 ARG A N 1
ATOM 2894 C CA . ARG A 1 384 ? -22.558 14.683 42.876 1.00 51.84 384 ARG A CA 1
ATOM 2895 C C . ARG A 1 384 ? -22.417 15.190 44.312 1.00 51.84 384 ARG A C 1
ATOM 2897 O O . ARG A 1 384 ? -23.017 16.207 44.652 1.00 51.84 384 ARG A O 1
ATOM 2904 N N . ARG A 1 385 ? -21.700 14.451 45.165 1.00 59.69 385 ARG A N 1
ATOM 2905 C CA . ARG A 1 385 ? -21.431 14.890 46.542 1.00 59.69 385 ARG A CA 1
ATOM 2906 C C . ARG A 1 385 ? -20.768 16.283 46.486 1.00 59.69 385 ARG A C 1
ATOM 2908 O O . ARG A 1 385 ? -19.920 16.491 45.609 1.00 59.69 385 ARG A O 1
ATOM 2915 N N . PRO A 1 386 ? -21.182 17.240 47.336 1.00 54.53 386 PRO A N 1
ATOM 2916 C CA . PRO A 1 386 ? -20.674 18.608 47.291 1.00 54.53 386 PRO A CA 1
ATOM 2917 C C . PRO A 1 386 ? -19.150 18.645 47.474 1.00 54.53 386 PRO A C 1
ATOM 2919 O O . PRO A 1 386 ? -18.560 17.763 48.105 1.00 54.53 386 PRO A O 1
ATOM 2922 N N . ASN A 1 387 ? -18.499 19.660 46.897 1.00 48.88 387 ASN A N 1
ATOM 2923 C CA . ASN A 1 387 ? -17.069 19.883 47.114 1.00 48.88 387 ASN A CA 1
ATOM 2924 C C . ASN A 1 387 ? -16.818 20.039 48.623 1.00 48.88 387 ASN A C 1
ATOM 2926 O O . ASN A 1 387 ? -17.445 20.882 49.252 1.00 48.88 387 ASN A O 1
ATOM 2930 N N . GLY A 1 388 ? -15.926 19.220 49.184 1.00 61.50 388 GLY A N 1
ATOM 2931 C CA . GLY A 1 388 ? -15.652 19.178 50.627 1.00 61.50 388 GLY A CA 1
ATOM 2932 C C . GLY A 1 388 ? -16.242 17.971 51.362 1.00 61.50 388 GLY A C 1
ATOM 2933 O O . GLY A 1 388 ? -15.808 17.696 52.466 1.00 61.50 388 GLY A O 1
ATOM 2934 N N . HIS A 1 389 ? -17.134 17.189 50.737 1.00 69.44 389 HIS A N 1
ATOM 2935 C CA . HIS A 1 389 ? -17.718 15.994 51.367 1.00 69.44 389 HIS A CA 1
ATOM 2936 C C . HIS A 1 389 ? -16.698 14.903 51.727 1.00 69.44 389 HIS A C 1
ATOM 2938 O O . HIS A 1 389 ? -16.970 14.086 52.588 1.00 69.44 389 HIS A O 1
ATOM 2944 N N . TRP A 1 390 ? -15.542 14.853 51.062 1.00 80.81 390 TRP A N 1
ATOM 2945 C CA . TRP A 1 390 ? -14.505 13.854 51.343 1.00 80.81 390 TRP A CA 1
ATOM 2946 C C . TRP A 1 390 ? -13.514 14.339 52.402 1.00 80.81 390 TRP A C 1
ATOM 2948 O O . TRP A 1 390 ? -12.301 14.233 52.205 1.00 80.81 390 TRP A O 1
ATOM 2958 N N . ASP A 1 391 ? -14.020 14.915 53.488 1.00 82.06 391 ASP A N 1
ATOM 2959 C CA . ASP A 1 391 ? -13.227 15.138 54.690 1.00 82.06 391 ASP A CA 1
ATOM 2960 C C . ASP A 1 391 ? -12.996 13.812 55.435 1.00 82.06 391 ASP A C 1
ATOM 2962 O O . ASP A 1 391 ? -13.561 12.769 55.095 1.00 82.06 391 ASP A O 1
ATOM 2966 N N . MET A 1 392 ? -12.084 13.818 56.408 1.00 80.69 392 MET A N 1
ATOM 2967 C CA . MET A 1 392 ? -11.752 12.597 57.147 1.00 80.69 392 MET A CA 1
ATOM 2968 C C . MET A 1 392 ? -12.943 11.998 57.913 1.00 80.69 392 MET A C 1
ATOM 2970 O O . MET A 1 392 ? -13.074 10.780 57.845 1.00 80.69 392 MET A O 1
ATOM 2974 N N . PRO A 1 393 ? -13.819 12.779 58.576 1.00 78.38 393 PRO A N 1
ATOM 2975 C CA . PRO A 1 393 ? -15.001 12.238 59.251 1.00 78.38 393 PRO A CA 1
ATOM 2976 C C . PRO A 1 393 ? -15.966 11.511 58.307 1.00 78.38 393 PRO A C 1
ATOM 2978 O O . PRO A 1 393 ? -16.349 10.372 58.570 1.00 78.38 393 PRO A O 1
ATOM 2981 N N . ALA A 1 394 ? -16.321 12.117 57.169 1.00 77.56 394 ALA A N 1
ATOM 2982 C CA . ALA A 1 394 ? -17.218 11.483 56.206 1.00 77.56 394 ALA A CA 1
ATOM 2983 C C . ALA A 1 394 ? -16.566 10.272 55.524 1.00 77.56 394 ALA A C 1
ATOM 2985 O O . ALA A 1 394 ? -17.225 9.262 55.277 1.00 77.56 394 ALA A O 1
ATOM 2986 N N . LEU A 1 395 ? -15.260 10.348 55.248 1.00 83.56 395 LEU A N 1
ATOM 2987 C CA . LEU A 1 395 ? -14.500 9.224 54.711 1.00 83.56 395 LEU A CA 1
ATOM 2988 C C . LEU A 1 395 ? -14.402 8.066 55.718 1.00 83.56 395 LEU A C 1
ATOM 2990 O O . LEU A 1 395 ? -14.483 6.915 55.302 1.00 83.56 395 LEU A O 1
ATOM 2994 N N . ALA A 1 396 ? -14.247 8.352 57.013 1.00 79.94 396 ALA A N 1
ATOM 2995 C CA . ALA A 1 396 ? -14.204 7.347 58.073 1.00 79.94 396 ALA A CA 1
ATOM 2996 C C . ALA A 1 396 ? -15.541 6.610 58.207 1.00 79.94 396 ALA A C 1
ATOM 2998 O O . ALA A 1 396 ? -15.558 5.382 58.194 1.00 79.94 396 ALA A O 1
ATOM 2999 N N . ALA A 1 397 ? -16.655 7.347 58.233 1.00 78.56 397 ALA A N 1
ATOM 3000 C CA . ALA A 1 397 ? -17.995 6.766 58.300 1.00 78.56 397 ALA A CA 1
ATOM 3001 C C . ALA A 1 397 ? -18.299 5.847 57.102 1.00 78.56 397 ALA A C 1
ATOM 3003 O O . ALA A 1 397 ? -18.853 4.764 57.264 1.00 78.56 397 ALA A O 1
ATOM 3004 N N . GLU A 1 398 ? -17.897 6.249 55.894 1.00 81.56 398 GLU A N 1
ATOM 3005 C CA . GLU A 1 398 ? -18.114 5.460 54.673 1.00 81.56 398 GLU A CA 1
ATOM 3006 C C . GLU A 1 398 ? -17.115 4.295 54.512 1.00 81.56 398 GLU A C 1
ATOM 3008 O O . GLU A 1 398 ? -17.394 3.350 53.773 1.00 81.56 398 GLU A O 1
ATOM 3013 N N . LEU A 1 399 ? -15.955 4.343 55.183 1.00 83.06 399 LEU A N 1
ATOM 3014 C CA . LEU A 1 399 ? -14.975 3.248 55.208 1.00 83.06 399 LEU A CA 1
ATOM 3015 C C . LEU A 1 399 ? -15.233 2.225 56.310 1.00 83.06 399 LEU A C 1
ATOM 3017 O O . LEU A 1 399 ? -14.786 1.093 56.149 1.00 83.06 399 LEU A O 1
ATOM 3021 N N . ALA A 1 400 ? -15.960 2.591 57.370 1.00 78.88 400 ALA A N 1
ATOM 3022 C CA . ALA A 1 400 ? -16.297 1.731 58.502 1.00 78.88 400 ALA A CA 1
ATOM 3023 C C . ALA A 1 400 ? -16.722 0.294 58.123 1.00 78.88 400 ALA A C 1
ATOM 3025 O O . ALA A 1 400 ? -16.141 -0.634 58.683 1.00 78.88 400 ALA A O 1
ATOM 3026 N N . PRO A 1 401 ? -17.626 0.055 57.146 1.00 77.25 401 PRO A N 1
ATOM 3027 C CA . PRO A 1 401 ? -18.034 -1.309 56.785 1.00 77.25 401 PRO A CA 1
ATOM 3028 C C . PRO A 1 401 ? -16.936 -2.146 56.109 1.00 77.25 401 PRO A C 1
ATOM 3030 O O . PRO A 1 401 ? -17.080 -3.357 55.992 1.00 77.25 401 PRO A O 1
ATOM 3033 N N . TYR A 1 402 ? -15.847 -1.522 55.657 1.00 77.19 402 TYR A N 1
ATOM 3034 C CA . TYR A 1 402 ? -14.739 -2.187 54.965 1.00 77.19 402 TYR A CA 1
ATOM 3035 C C . TYR A 1 402 ? -13.471 -2.289 55.817 1.00 77.19 402 TYR A C 1
ATOM 3037 O O . TYR A 1 402 ? -12.448 -2.785 55.337 1.00 77.19 402 TYR A O 1
ATOM 3045 N N . LEU A 1 403 ? -13.499 -1.779 57.051 1.00 78.38 403 LEU A N 1
ATOM 3046 C CA . LEU A 1 403 ? -12.377 -1.894 57.973 1.00 78.38 403 LEU A CA 1
ATOM 3047 C C . LEU A 1 403 ? -12.355 -3.305 58.556 1.00 78.38 403 LEU A C 1
ATOM 3049 O O . LEU A 1 403 ? -13.274 -3.723 59.255 1.00 78.38 403 LEU A O 1
ATOM 3053 N N . LEU A 1 404 ? -11.277 -4.035 58.278 1.00 66.69 404 LEU A N 1
ATOM 3054 C CA . LEU A 1 404 ? -11.040 -5.343 58.880 1.00 66.69 404 LEU A CA 1
ATOM 3055 C C . LEU A 1 404 ? -10.436 -5.133 60.274 1.00 66.69 404 LEU A C 1
ATOM 3057 O O . LEU A 1 404 ? -9.354 -4.548 60.397 1.00 66.69 404 LEU A O 1
ATOM 3061 N N . ARG A 1 405 ? -11.130 -5.608 61.315 1.00 63.75 405 ARG A N 1
ATOM 3062 C CA . ARG A 1 405 ? -10.603 -5.714 62.683 1.00 63.75 405 ARG A CA 1
ATOM 3063 C C . ARG A 1 405 ? -10.236 -7.175 62.930 1.00 63.75 405 ARG A C 1
ATOM 3065 O O . ARG A 1 405 ? -11.114 -8.024 63.014 1.00 63.75 405 ARG A O 1
ATOM 3072 N N . GLU A 1 406 ? -8.939 -7.472 62.975 1.00 53.97 406 GLU A N 1
ATOM 3073 C CA . GLU A 1 406 ? -8.446 -8.843 63.191 1.00 53.97 406 GLU A CA 1
ATOM 3074 C C . GLU A 1 406 ? -8.521 -9.258 64.674 1.00 53.97 406 GLU A C 1
ATOM 3076 O O . GLU A 1 406 ? -8.704 -10.440 64.944 1.00 53.97 406 GLU A O 1
ATOM 3081 N N . GLN A 1 407 ? -8.439 -8.309 65.621 1.00 50.69 407 GLN A N 1
ATOM 3082 C CA . GLN A 1 407 ? -8.623 -8.505 67.070 1.00 50.69 407 GLN A CA 1
ATOM 3083 C C . GLN A 1 407 ? -9.082 -7.201 67.749 1.00 50.69 407 GLN A C 1
ATOM 3085 O O . GLN A 1 407 ? -8.843 -6.107 67.227 1.00 50.69 407 GLN A O 1
ATOM 3090 N N . GLU A 1 408 ? -9.722 -7.318 68.913 1.00 47.78 408 GLU A N 1
ATOM 3091 C CA . GLU A 1 408 ? -10.103 -6.195 69.776 1.00 47.78 408 GLU A CA 1
ATOM 3092 C C . GLU A 1 408 ? -8.829 -5.442 70.217 1.00 47.78 408 GLU A C 1
ATOM 3094 O O . GLU A 1 408 ? -7.929 -6.027 70.814 1.00 47.78 408 GLU A O 1
ATOM 3099 N N . GLY A 1 409 ? -8.690 -4.171 69.814 1.00 56.50 409 GLY A N 1
ATOM 3100 C CA . GLY A 1 409 ? -7.484 -3.356 70.045 1.00 56.50 409 GLY A CA 1
ATOM 3101 C C . GLY A 1 409 ? -6.464 -3.293 68.893 1.00 56.50 409 GLY A C 1
ATOM 3102 O O . GLY A 1 409 ? -5.463 -2.590 69.011 1.00 56.50 409 GLY A O 1
ATOM 3103 N N . SER A 1 410 ? -6.693 -3.974 67.761 1.00 57.97 410 SER A N 1
ATOM 3104 C CA . SER A 1 410 ? -5.818 -3.868 66.580 1.00 57.97 410 SER A CA 1
ATOM 3105 C C . SER A 1 410 ? -6.189 -2.679 65.686 1.00 57.97 410 SER A C 1
ATOM 3107 O O . SER A 1 410 ? -7.368 -2.412 65.444 1.00 57.97 410 SER A O 1
ATOM 3109 N N . ALA A 1 411 ? -5.180 -1.979 65.156 1.00 59.47 411 ALA A N 1
ATOM 3110 C CA . ALA A 1 411 ? -5.381 -0.821 64.290 1.00 59.47 411 ALA A CA 1
ATOM 3111 C C . ALA A 1 411 ? -6.182 -1.195 63.022 1.00 59.47 411 ALA A C 1
ATOM 3113 O O . ALA A 1 411 ? -5.855 -2.190 62.364 1.00 59.47 411 ALA A O 1
ATOM 3114 N N . PRO A 1 412 ? -7.186 -0.392 62.618 1.00 65.38 412 PRO A N 1
ATOM 3115 C CA . PRO A 1 412 ? -8.034 -0.703 61.473 1.00 6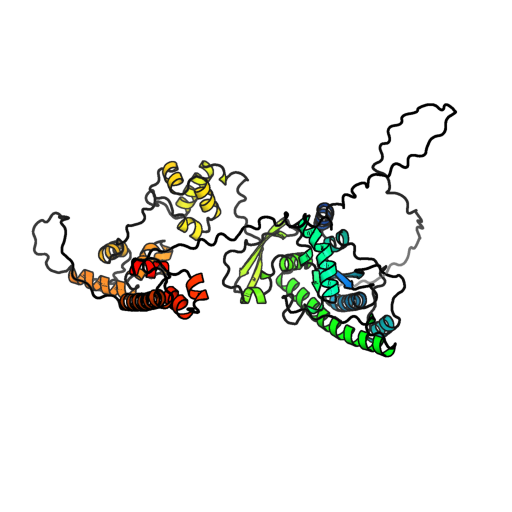5.38 412 PRO A CA 1
ATOM 3116 C C . PRO A 1 412 ? -7.213 -0.866 60.185 1.00 65.38 412 PRO A C 1
ATOM 3118 O O . PRO A 1 412 ? -6.542 0.063 59.716 1.00 65.38 412 PRO A O 1
ATOM 3121 N N . ARG A 1 413 ? -7.285 -2.055 59.568 1.00 74.56 413 ARG A N 1
ATOM 3122 C CA . ARG A 1 413 ? -6.684 -2.305 58.251 1.00 74.56 413 ARG A CA 1
ATOM 3123 C C . ARG A 1 413 ? -7.616 -1.797 57.158 1.00 74.56 413 ARG A C 1
ATOM 3125 O O . ARG A 1 413 ? -8.739 -2.270 57.005 1.00 74.56 413 ARG A O 1
ATOM 3132 N N . LEU A 1 414 ? -7.118 -0.847 56.364 1.00 80.56 414 LEU A N 1
ATOM 3133 C CA . LEU A 1 414 ? -7.824 -0.370 55.176 1.00 80.56 414 LEU A CA 1
ATOM 3134 C C . LEU A 1 414 ? -7.896 -1.464 54.098 1.00 80.56 414 LEU A C 1
ATOM 3136 O O . LEU A 1 414 ? -6.883 -2.124 53.835 1.00 80.56 414 LEU A O 1
ATOM 3140 N N . PRO A 1 415 ? -9.031 -1.585 53.389 1.00 82.50 415 PRO A N 1
ATOM 3141 C CA . PRO A 1 415 ? -9.152 -2.467 52.237 1.00 82.50 415 PRO A CA 1
ATOM 3142 C C . PRO A 1 415 ? -8.186 -2.038 51.125 1.00 82.50 415 PRO A C 1
ATOM 3144 O O . PRO A 1 415 ? -7.859 -0.857 50.951 1.00 82.50 415 PRO A O 1
ATOM 3147 N N . THR A 1 416 ? -7.721 -3.005 50.332 1.00 84.88 416 THR A N 1
ATOM 3148 C CA . THR A 1 416 ? -6.861 -2.697 49.184 1.00 84.88 416 THR A CA 1
ATOM 3149 C C . THR A 1 416 ? -7.639 -1.939 48.107 1.00 84.88 416 THR A C 1
ATOM 3151 O O . THR A 1 416 ? -8.851 -2.092 47.949 1.00 84.88 416 THR A O 1
ATOM 3154 N N . ALA A 1 417 ? -6.932 -1.146 47.293 1.00 81.75 417 ALA A N 1
ATOM 3155 C CA . ALA A 1 417 ? -7.554 -0.453 46.164 1.00 81.75 417 ALA A CA 1
ATOM 3156 C C . ALA A 1 417 ? -8.245 -1.423 45.188 1.00 81.75 417 ALA A C 1
ATOM 3158 O O . ALA A 1 417 ? -9.242 -1.054 44.579 1.00 81.75 417 ALA A O 1
ATOM 3159 N N . ALA A 1 418 ? -7.723 -2.645 45.040 1.00 74.62 418 ALA A N 1
ATOM 3160 C CA . ALA A 1 418 ? -8.318 -3.671 44.190 1.00 74.62 418 ALA A CA 1
ATOM 3161 C C . ALA A 1 418 ? -9.651 -4.185 44.756 1.00 74.62 418 ALA A C 1
ATOM 3163 O O . ALA A 1 418 ? -10.600 -4.313 43.989 1.00 74.62 418 ALA A O 1
ATOM 3164 N N . ALA A 1 419 ? -9.743 -4.395 46.074 1.00 77.75 419 ALA A N 1
ATOM 3165 C CA . ALA A 1 419 ? -10.980 -4.809 46.740 1.00 77.75 419 ALA A CA 1
ATOM 3166 C C . ALA A 1 419 ? -12.085 -3.749 46.588 1.00 77.75 419 ALA A C 1
ATOM 3168 O O . ALA A 1 419 ? -13.160 -4.044 46.076 1.00 77.75 419 ALA A O 1
ATOM 3169 N N . LEU A 1 420 ? -11.773 -2.479 46.875 1.00 80.62 420 LEU A N 1
ATOM 3170 C CA . LEU A 1 420 ? -12.729 -1.377 46.695 1.00 80.62 420 LEU A CA 1
ATOM 3171 C C . LEU A 1 420 ? -13.179 -1.206 45.234 1.00 80.62 420 LEU A C 1
ATOM 3173 O O . LEU A 1 420 ? -14.313 -0.821 44.970 1.00 80.62 420 LEU A O 1
ATOM 3177 N N . VAL A 1 421 ? -12.299 -1.471 44.263 1.00 74.69 421 VAL A N 1
ATOM 3178 C CA . VAL A 1 421 ? -12.653 -1.420 42.834 1.00 74.69 421 VAL A CA 1
ATOM 3179 C C . VAL A 1 421 ? -13.530 -2.605 42.432 1.00 74.69 421 VAL A C 1
ATOM 3181 O O . VAL A 1 421 ? -14.453 -2.407 41.641 1.00 74.69 421 VAL A O 1
ATOM 3184 N N . ALA A 1 422 ? -13.265 -3.803 42.959 1.00 67.81 422 ALA A N 1
ATOM 3185 C CA . ALA A 1 422 ? -14.078 -4.991 42.708 1.00 67.81 422 ALA A CA 1
ATOM 3186 C C . ALA A 1 422 ? -15.524 -4.799 43.194 1.00 67.81 422 ALA A C 1
ATOM 3188 O O . ALA A 1 422 ? -16.457 -5.195 42.503 1.00 67.81 422 ALA A O 1
ATOM 3189 N N . GLU A 1 423 ? -15.705 -4.083 44.303 1.00 70.31 423 GLU A N 1
ATOM 3190 C CA . GLU A 1 423 ? -17.014 -3.713 44.858 1.00 70.31 423 GLU A CA 1
ATOM 3191 C C . GLU A 1 423 ? -17.599 -2.416 44.265 1.00 70.31 423 GLU A C 1
ATOM 3193 O O . GLU A 1 423 ? -18.612 -1.892 44.722 1.00 70.31 423 GLU A O 1
ATOM 3198 N N . GLY A 1 424 ? -16.959 -1.844 43.241 1.00 71.38 424 GLY A N 1
ATOM 3199 C CA . GLY A 1 424 ? -17.451 -0.652 42.547 1.00 71.38 424 GLY A CA 1
ATOM 3200 C C . GLY A 1 424 ? -17.265 0.675 43.298 1.00 71.38 424 GLY A C 1
ATOM 3201 O O . GLY A 1 424 ? -17.585 1.732 42.744 1.00 71.38 424 GLY A O 1
ATOM 3202 N N . ARG A 1 425 ? -16.665 0.671 44.495 1.00 82.56 425 ARG A N 1
ATOM 3203 C CA . ARG A 1 425 ? -16.378 1.851 45.335 1.00 82.56 425 ARG A CA 1
ATOM 3204 C C . ARG A 1 425 ? -15.135 2.631 44.883 1.00 82.56 425 ARG A C 1
ATOM 3206 O O . ARG A 1 425 ? -14.200 2.922 45.634 1.00 82.56 425 ARG A O 1
ATOM 3213 N N . THR A 1 426 ? -15.111 3.008 43.604 1.00 78.50 426 THR A N 1
ATOM 3214 C CA . THR A 1 426 ? -14.037 3.837 43.012 1.00 78.50 426 THR A CA 1
ATOM 3215 C C . THR A 1 426 ? -13.990 5.264 43.575 1.00 78.50 426 THR A C 1
ATOM 3217 O O . THR A 1 426 ? -12.949 5.929 43.524 1.00 78.50 426 THR A O 1
ATOM 3220 N N . ASP A 1 427 ? -15.107 5.725 44.134 1.00 80.06 427 ASP A N 1
ATOM 3221 C CA . ASP A 1 427 ? -15.249 6.971 44.876 1.00 80.06 427 ASP A CA 1
ATOM 3222 C C . ASP A 1 427 ? -14.391 6.972 46.149 1.00 80.06 427 ASP A C 1
ATOM 3224 O O . ASP A 1 427 ? -13.629 7.921 46.347 1.00 80.06 427 ASP A O 1
ATOM 3228 N N . LEU A 1 428 ? -14.398 5.881 46.926 1.00 83.94 428 LEU A N 1
ATOM 3229 C CA . LEU A 1 428 ? -13.571 5.729 48.129 1.00 83.94 428 LEU A CA 1
ATOM 3230 C C . LEU A 1 428 ? -12.076 5.701 47.802 1.00 83.94 428 LEU A C 1
ATOM 3232 O O . LEU A 1 428 ? -11.286 6.387 48.446 1.00 83.94 428 LEU A O 1
ATOM 3236 N N . VAL A 1 429 ? -11.667 5.006 46.734 1.00 85.12 429 VAL A N 1
ATOM 3237 C CA . VAL A 1 429 ? -10.260 5.008 46.280 1.00 85.12 429 VAL A CA 1
ATOM 3238 C C . VAL A 1 429 ? -9.791 6.425 45.945 1.00 85.12 429 VAL A C 1
ATOM 3240 O O . VAL A 1 429 ? -8.662 6.819 46.259 1.00 85.12 429 VAL A O 1
ATOM 3243 N N . ARG A 1 430 ? -10.654 7.217 45.302 1.00 81.50 430 ARG A N 1
ATOM 3244 C CA . ARG A 1 430 ? -10.362 8.616 44.992 1.00 81.50 430 ARG A CA 1
ATOM 3245 C C . ARG A 1 430 ? -10.325 9.472 46.258 1.00 81.50 430 ARG A C 1
ATOM 3247 O O . ARG A 1 430 ? -9.405 10.276 46.387 1.00 81.50 430 ARG A O 1
ATOM 3254 N N . ALA A 1 431 ? -11.271 9.294 47.175 1.00 83.62 431 ALA A N 1
ATOM 3255 C CA . ALA A 1 431 ? -11.338 10.019 48.441 1.00 83.62 431 ALA A CA 1
ATOM 3256 C C . ALA A 1 431 ? -10.108 9.758 49.326 1.00 83.62 431 ALA A C 1
ATOM 3258 O O . ALA A 1 431 ? -9.502 10.700 49.835 1.00 83.62 431 ALA A O 1
ATOM 3259 N N . ILE A 1 432 ? -9.653 8.504 49.407 1.00 85.81 432 ILE A N 1
ATOM 3260 C CA . ILE A 1 432 ? -8.423 8.107 50.106 1.00 85.81 432 ILE A CA 1
ATOM 3261 C C . ILE A 1 432 ? -7.200 8.806 49.500 1.00 85.81 432 ILE A C 1
ATOM 3263 O O . ILE A 1 432 ? -6.347 9.329 50.215 1.00 85.81 432 ILE A O 1
ATOM 3267 N N . ARG A 1 433 ? -7.099 8.864 48.165 1.00 85.50 433 ARG A N 1
ATOM 3268 C CA . ARG A 1 433 ? -5.998 9.573 47.487 1.00 85.50 433 ARG A CA 1
ATOM 3269 C C . ARG A 1 433 ? -6.019 11.073 47.762 1.00 85.50 433 ARG A C 1
ATOM 3271 O O . ARG A 1 433 ? -4.959 11.648 47.992 1.00 85.50 433 ARG A O 1
ATOM 3278 N N . LEU A 1 434 ? -7.202 11.688 47.765 1.00 80.88 434 LEU A N 1
ATOM 3279 C CA . LEU A 1 434 ? -7.372 13.106 48.097 1.00 80.88 434 LEU A CA 1
ATOM 3280 C C . LEU A 1 434 ? -6.949 13.411 49.541 1.00 80.88 434 LEU A C 1
ATOM 3282 O O . LEU A 1 434 ? -6.411 14.483 49.797 1.00 80.88 434 LEU A O 1
ATOM 3286 N N . ASN A 1 435 ? -7.097 12.446 50.450 1.00 80.62 435 ASN A N 1
ATOM 3287 C CA . ASN A 1 435 ? -6.708 12.567 51.854 1.00 80.62 435 ASN A CA 1
ATOM 3288 C C . ASN A 1 435 ? -5.254 12.149 52.163 1.00 80.62 435 ASN A C 1
ATOM 3290 O O . ASN A 1 435 ? -4.872 12.062 53.335 1.00 80.62 435 ASN A O 1
ATOM 3294 N N . GLY A 1 436 ? -4.416 11.958 51.134 1.00 82.88 436 GLY A N 1
ATOM 3295 C CA . GLY A 1 436 ? -2.981 11.666 51.272 1.00 82.88 436 GLY A CA 1
ATOM 3296 C C . GLY A 1 436 ? -2.586 10.211 50.992 1.00 82.88 436 GLY A C 1
ATOM 3297 O O . GLY A 1 436 ? -1.439 9.830 51.222 1.00 82.88 436 GLY A O 1
ATOM 3298 N N . GLY A 1 437 ? -3.511 9.393 50.483 1.00 86.62 437 GLY A N 1
ATOM 3299 C CA . GLY A 1 437 ? -3.282 7.991 50.132 1.00 86.62 437 GLY A CA 1
ATOM 3300 C C . GLY A 1 437 ? -3.548 7.015 51.281 1.00 86.62 437 GLY A C 1
ATOM 3301 O O . GLY A 1 437 ? -3.774 7.412 52.421 1.00 86.62 437 GLY A O 1
ATOM 3302 N N . PHE A 1 438 ? -3.511 5.715 50.969 1.00 85.62 438 PHE A N 1
ATOM 3303 C CA . PHE A 1 438 ? -3.918 4.635 51.882 1.00 85.62 438 PHE A CA 1
ATOM 3304 C C . PHE A 1 438 ? -3.145 4.653 53.208 1.00 85.62 438 PHE A C 1
ATOM 3306 O O . PHE A 1 438 ? -3.754 4.652 54.270 1.00 85.62 438 PHE A O 1
ATOM 3313 N N . LYS A 1 439 ? -1.811 4.782 53.169 1.00 80.88 439 LYS A N 1
ATOM 3314 C CA . LYS A 1 439 ? -0.988 4.851 54.392 1.00 80.88 439 LYS A CA 1
ATOM 3315 C C . LYS A 1 439 ? -1.308 6.073 55.262 1.00 80.88 439 LYS A C 1
ATOM 3317 O O . LYS A 1 439 ? -1.249 5.985 56.482 1.00 80.88 439 LYS A O 1
ATOM 3322 N N . ALA A 1 440 ? -1.622 7.217 54.651 1.00 82.25 440 ALA A N 1
ATOM 3323 C CA . ALA A 1 440 ? -1.959 8.428 55.396 1.00 82.25 440 ALA A CA 1
ATOM 3324 C C . ALA A 1 440 ? -3.370 8.355 55.989 1.00 82.25 440 ALA A C 1
ATOM 3326 O O . ALA A 1 440 ? -3.559 8.769 57.126 1.00 82.25 440 ALA A O 1
ATOM 3327 N N . CYS A 1 441 ? -4.334 7.797 55.249 1.00 84.31 441 CYS A N 1
ATOM 3328 C CA . CYS A 1 441 ? -5.694 7.597 55.746 1.00 84.31 441 CYS A CA 1
ATOM 3329 C C . CYS A 1 441 ? -5.729 6.601 56.907 1.00 84.31 441 CYS A C 1
ATOM 3331 O O . CYS A 1 441 ? -6.386 6.892 57.892 1.00 84.31 441 CYS A O 1
ATOM 3333 N N . ALA A 1 442 ? -4.967 5.501 56.847 1.00 82.62 442 ALA A N 1
ATOM 3334 C CA . ALA A 1 442 ? -4.878 4.544 57.954 1.00 82.62 442 ALA A CA 1
ATOM 3335 C C . ALA A 1 442 ? -4.410 5.221 59.253 1.00 82.62 442 ALA A C 1
ATOM 3337 O O . ALA A 1 442 ? -5.056 5.096 60.283 1.00 82.62 442 ALA A O 1
ATOM 3338 N N . ARG A 1 443 ? -3.341 6.028 59.185 1.00 79.69 443 ARG A N 1
ATOM 3339 C CA . ARG A 1 443 ? -2.847 6.784 60.350 1.00 79.69 443 ARG A CA 1
ATOM 3340 C C . ARG A 1 443 ? -3.860 7.799 60.877 1.00 79.69 443 ARG A C 1
ATOM 3342 O O . ARG A 1 443 ? -3.996 7.952 62.082 1.00 79.69 443 ARG A O 1
ATOM 3349 N N . LYS A 1 444 ? -4.563 8.495 59.980 1.00 82.00 444 LYS A N 1
ATOM 3350 C CA . LYS A 1 444 ? -5.585 9.478 60.364 1.00 82.00 444 LYS A CA 1
ATOM 3351 C C . LYS A 1 444 ? -6.821 8.827 60.985 1.00 82.00 444 LYS A C 1
ATOM 3353 O O . LYS A 1 444 ? -7.437 9.459 61.826 1.00 82.00 444 LYS A O 1
ATOM 3358 N N . LEU A 1 445 ? -7.177 7.608 60.574 1.00 78.44 445 LEU A N 1
ATOM 3359 C CA . LEU A 1 445 ? -8.284 6.852 61.165 1.00 78.44 445 LEU A CA 1
ATOM 3360 C C . LEU A 1 445 ? -7.957 6.409 62.593 1.00 78.44 445 LEU A C 1
ATOM 3362 O O . LEU A 1 445 ? -8.782 6.618 63.469 1.00 78.44 445 LEU A O 1
ATOM 3366 N N . VAL A 1 446 ? -6.734 5.923 62.833 1.00 75.00 446 VAL A N 1
ATOM 3367 C CA . VAL A 1 446 ? -6.248 5.593 64.188 1.00 75.00 446 VAL A CA 1
ATOM 3368 C C . VAL A 1 446 ? -6.305 6.820 65.103 1.00 75.00 446 VAL A C 1
ATOM 3370 O O . VAL A 1 446 ? -6.919 6.774 66.159 1.00 75.00 446 VAL A O 1
ATOM 3373 N N . MET A 1 447 ? -5.772 7.961 64.651 1.00 69.81 447 MET A N 1
ATOM 3374 C CA . MET A 1 447 ? -5.827 9.213 65.421 1.00 69.81 447 MET A CA 1
ATOM 3375 C C . MET A 1 447 ? -7.257 9.723 65.662 1.00 69.81 447 MET A C 1
ATOM 3377 O O . MET A 1 447 ? -7.499 10.423 66.640 1.00 69.81 447 MET A O 1
ATOM 3381 N N . TYR A 1 448 ? -8.197 9.427 64.759 1.00 66.00 448 TYR A N 1
ATOM 3382 C CA . TYR A 1 448 ? -9.595 9.840 64.896 1.00 66.00 448 TYR A CA 1
ATOM 3383 C C . TYR A 1 448 ? -10.351 8.967 65.908 1.00 66.00 448 TYR A C 1
ATOM 3385 O O . TYR A 1 448 ? -11.155 9.498 66.668 1.00 66.00 448 TYR A O 1
ATOM 3393 N N . GLU A 1 449 ? -10.068 7.661 65.961 1.00 62.59 449 GLU A N 1
ATOM 3394 C CA . GLU A 1 449 ? -10.603 6.757 66.991 1.00 62.59 449 GLU A CA 1
ATOM 3395 C C . GLU A 1 449 ? -10.027 7.089 68.381 1.00 62.59 449 GLU A C 1
ATOM 3397 O O . GLU A 1 449 ? -10.782 7.182 69.345 1.00 62.59 449 GLU A O 1
ATOM 3402 N N . GLU A 1 450 ? -8.724 7.375 68.483 1.00 59.69 450 GLU A N 1
ATOM 3403 C CA . GLU A 1 450 ? -8.075 7.768 69.747 1.00 59.69 450 GLU A CA 1
ATOM 3404 C C . GLU A 1 450 ? -8.573 9.127 70.273 1.00 59.69 450 GLU A C 1
ATOM 3406 O O . GLU A 1 450 ? -8.741 9.308 71.477 1.00 59.69 450 GLU A O 1
ATOM 3411 N N . ALA A 1 451 ? -8.863 10.081 69.381 1.00 56.69 451 ALA A N 1
ATOM 3412 C CA . ALA A 1 451 ? -9.410 11.388 69.754 1.00 56.69 451 ALA A CA 1
ATOM 3413 C C . ALA A 1 451 ? -10.907 11.349 70.124 1.00 56.69 451 ALA A C 1
ATOM 3415 O O . ALA A 1 451 ? -11.390 12.268 70.784 1.00 56.69 451 ALA A O 1
ATOM 3416 N N . GLY A 1 452 ? -11.639 10.311 69.703 1.00 52.00 452 GLY A N 1
ATOM 3417 C CA . GLY A 1 452 ? -13.042 10.081 70.061 1.00 52.00 452 GLY A CA 1
ATOM 3418 C C . GLY A 1 452 ? -13.242 9.300 71.367 1.00 52.00 452 GLY A C 1
ATOM 3419 O O . GLY A 1 452 ? -14.371 9.199 71.832 1.00 52.00 452 GLY A O 1
ATOM 3420 N N . GLY A 1 453 ? -12.171 8.767 71.965 1.00 39.25 453 GLY A N 1
ATOM 3421 C CA . GLY A 1 453 ? -12.202 7.897 73.150 1.00 39.25 453 GLY A CA 1
ATOM 3422 C C . GLY A 1 453 ? -12.044 8.606 74.501 1.00 39.25 453 GLY A C 1
ATOM 3423 O O . GLY A 1 453 ? -11.553 8.002 75.452 1.00 39.25 453 GLY A O 1
ATOM 3424 N N . GLY A 1 454 ? -12.401 9.890 74.602 1.00 38.03 454 GLY A N 1
ATOM 3425 C CA . GLY A 1 454 ? -12.290 10.670 75.837 1.00 38.03 454 GLY A CA 1
ATOM 3426 C C . GLY A 1 454 ? -13.645 10.967 76.484 1.00 38.03 454 GLY A C 1
ATOM 3427 O O . GLY A 1 454 ? -14.289 11.933 76.090 1.00 38.03 454 GLY A O 1
ATOM 3428 N N . LYS A 1 455 ? -13.977 10.196 77.532 1.00 35.72 455 LYS A N 1
ATOM 3429 C CA . LYS A 1 455 ? -15.107 10.314 78.484 1.00 35.72 455 LYS A CA 1
ATOM 3430 C C . LYS A 1 455 ? -16.501 9.910 77.988 1.00 35.72 455 LYS A C 1
ATOM 3432 O O . LYS A 1 455 ? -17.301 10.741 77.571 1.00 35.72 455 LYS A O 1
ATOM 3437 N N . GLU A 1 456 ? -16.828 8.641 78.219 1.00 38.22 456 GLU A N 1
ATOM 3438 C CA . GLU A 1 456 ? -18.170 8.258 78.661 1.00 38.22 456 GLU A CA 1
ATOM 3439 C C . GLU A 1 456 ? -18.239 8.446 80.186 1.00 38.22 456 GLU A C 1
ATOM 3441 O O . GLU A 1 456 ? -17.861 7.562 80.943 1.00 38.22 456 GLU A O 1
ATOM 3446 N N . ASP A 1 457 ? -18.695 9.618 80.627 1.00 35.84 457 ASP A N 1
ATOM 3447 C CA . ASP A 1 457 ? -19.412 9.753 81.896 1.00 35.84 457 ASP A CA 1
ATOM 3448 C C . ASP A 1 457 ? -20.822 10.209 81.518 1.00 35.84 457 ASP A C 1
ATOM 3450 O O . ASP A 1 457 ? -20.990 11.101 80.684 1.00 35.84 457 ASP A O 1
ATOM 3454 N N . GLY A 1 458 ? -21.818 9.500 82.043 1.00 40.72 458 GLY A N 1
ATOM 3455 C CA . GLY A 1 458 ? -23.157 9.428 81.478 1.00 40.72 458 GLY A CA 1
ATOM 3456 C C . GLY A 1 458 ? -24.009 10.701 81.498 1.00 40.72 458 GLY A C 1
ATOM 3457 O O . GLY A 1 458 ? -23.601 11.783 81.910 1.00 40.72 458 GLY A O 1
ATOM 3458 N N . VAL A 1 459 ? -25.264 10.454 81.115 1.00 34.69 459 VAL A N 1
ATOM 3459 C CA . VAL A 1 459 ? -26.439 11.335 81.020 1.00 34.69 459 VAL A CA 1
ATOM 3460 C C . VAL A 1 459 ? -26.786 11.748 79.583 1.00 34.69 459 VAL A C 1
ATOM 3462 O O . VAL A 1 459 ? -26.017 12.382 78.868 1.00 34.69 459 VAL A O 1
ATOM 3465 N N . ASP A 1 460 ? -28.000 11.329 79.207 1.00 42.34 460 ASP A N 1
ATOM 3466 C CA . ASP A 1 460 ? -28.818 11.678 78.044 1.00 42.34 460 ASP A CA 1
ATOM 3467 C C . ASP A 1 460 ? -28.369 12.898 77.230 1.00 42.34 460 ASP A C 1
ATOM 3469 O O . ASP A 1 460 ? -28.406 14.041 77.685 1.00 42.34 460 ASP A O 1
ATOM 3473 N N . GLY A 1 461 ? -28.073 12.665 75.951 1.00 27.36 461 GLY A N 1
ATOM 3474 C CA . GLY A 1 461 ? -27.690 13.721 75.025 1.00 27.36 461 GLY A CA 1
ATOM 3475 C C . GLY A 1 461 ? -28.181 13.445 73.618 1.00 27.36 461 GLY A C 1
ATOM 3476 O O . GLY A 1 461 ? -27.476 12.857 72.802 1.00 27.36 461 GLY A O 1
ATOM 3477 N N . ARG A 1 462 ? -29.392 13.926 73.314 1.00 32.62 462 ARG A N 1
ATOM 3478 C CA . ARG A 1 462 ? -29.851 14.194 71.943 1.00 32.62 462 ARG A CA 1
ATOM 3479 C C . ARG A 1 462 ? -28.699 14.803 71.140 1.00 32.62 462 ARG A C 1
ATOM 3481 O O . ARG A 1 462 ? -28.173 15.844 71.529 1.00 32.62 462 ARG A O 1
ATOM 3488 N N . LEU A 1 463 ? -28.349 14.179 70.016 1.00 30.41 463 LEU A N 1
ATOM 3489 C CA . LEU A 1 463 ? -27.376 14.698 69.055 1.00 30.41 463 LEU A CA 1
ATOM 3490 C C . LEU A 1 463 ? -27.851 16.059 68.533 1.00 30.41 463 LEU A C 1
ATOM 3492 O O . LEU A 1 463 ? -28.631 16.155 67.585 1.00 30.41 463 LEU A O 1
ATOM 3496 N N . ASN A 1 464 ? -27.393 17.116 69.196 1.00 29.80 464 ASN A N 1
ATOM 3497 C CA . ASN A 1 464 ? -27.650 18.488 68.818 1.00 29.80 464 ASN A CA 1
ATOM 3498 C C . ASN A 1 464 ? -26.627 18.888 67.748 1.00 29.80 464 ASN A C 1
ATOM 3500 O O . ASN A 1 464 ? -25.457 19.155 68.020 1.00 29.80 464 ASN A O 1
ATOM 3504 N N . LEU A 1 465 ? -27.093 18.879 66.502 1.00 43.56 465 LEU A N 1
ATOM 3505 C CA . LEU A 1 465 ? -26.480 19.551 65.363 1.00 43.56 465 LEU A CA 1
ATOM 3506 C C . LEU A 1 465 ? -26.447 21.062 65.649 1.00 43.56 465 LEU A C 1
ATOM 3508 O O . LEU A 1 465 ? -27.494 21.703 65.615 1.0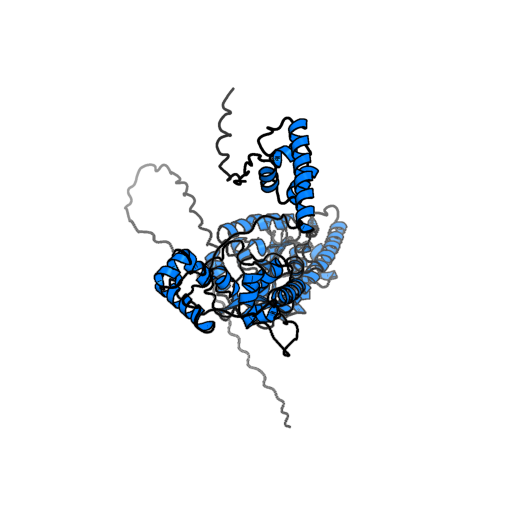0 43.56 465 LEU A O 1
ATOM 3512 N N . GLY A 1 466 ? -25.269 21.638 65.928 1.00 27.03 466 GLY A N 1
ATOM 3513 C CA . GLY A 1 466 ? -25.224 23.002 66.470 1.00 27.03 466 GLY A CA 1
ATOM 3514 C C . GLY A 1 466 ? -23.942 23.834 66.343 1.00 27.03 466 GLY A C 1
ATOM 3515 O O . GLY A 1 466 ? -23.735 24.665 67.208 1.00 27.03 466 GLY A O 1
ATOM 3516 N N . SER A 1 467 ? -23.149 23.711 65.266 1.00 33.59 467 SER A N 1
ATOM 3517 C CA . SER A 1 467 ? -22.286 24.802 64.722 1.00 33.59 467 SER A CA 1
ATOM 3518 C C . SER A 1 467 ? -21.217 25.441 65.679 1.00 33.59 467 SER A C 1
ATOM 3520 O O . SER A 1 467 ? -20.987 24.951 66.775 1.00 33.59 467 SER A O 1
ATOM 3522 N N . PRO A 1 468 ? -20.487 26.519 65.316 1.00 49.47 468 PRO A N 1
ATOM 3523 C CA . PRO A 1 468 ? -19.300 26.579 64.451 1.00 49.47 468 PRO A CA 1
ATOM 3524 C C . PRO A 1 468 ? -18.069 27.212 65.151 1.00 49.47 468 PRO A C 1
ATOM 3526 O O . PRO A 1 468 ? -18.127 28.357 65.591 1.00 49.47 468 PRO A O 1
ATOM 3529 N N . TRP A 1 469 ? -16.921 26.528 65.212 1.00 36.81 469 TRP A N 1
ATOM 3530 C CA . TRP A 1 469 ? -15.650 27.117 65.685 1.00 36.81 469 TRP A CA 1
ATOM 3531 C C . TRP A 1 469 ? -14.593 26.895 64.589 1.00 36.81 469 TRP A C 1
ATOM 3533 O O . TRP A 1 469 ? -14.173 25.775 64.320 1.00 36.81 469 TRP A O 1
ATOM 3543 N N . ALA A 1 470 ? -14.398 27.873 63.702 1.00 31.88 470 ALA A N 1
ATOM 3544 C CA . ALA A 1 470 ? -13.487 29.015 63.845 1.00 31.88 470 ALA A CA 1
ATOM 3545 C C . ALA A 1 470 ? -12.037 28.678 63.447 1.00 31.88 470 ALA A C 1
ATOM 3547 O O . ALA A 1 470 ? -11.202 28.266 64.245 1.00 31.88 470 ALA A O 1
ATOM 3548 N N . ALA A 1 471 ? -11.763 28.901 62.160 1.00 33.72 471 ALA A N 1
ATOM 3549 C CA . ALA A 1 471 ? -10.605 29.641 61.666 1.00 33.72 471 ALA A CA 1
ATOM 3550 C C . ALA A 1 471 ? -9.336 29.635 62.548 1.00 33.72 471 ALA A C 1
ATOM 3552 O O . ALA A 1 471 ? -8.971 30.641 63.152 1.00 33.72 471 ALA A O 1
ATOM 3553 N N . ARG A 1 472 ? -8.564 28.548 62.492 1.00 35.09 472 ARG A N 1
ATOM 3554 C CA . ARG A 1 472 ? -7.100 28.634 62.578 1.00 35.09 472 ARG A CA 1
ATOM 3555 C C . ARG A 1 472 ? -6.521 28.095 61.280 1.00 35.09 472 ARG A C 1
ATOM 3557 O O . ARG A 1 472 ? -6.840 26.983 60.866 1.00 35.09 472 ARG A O 1
ATOM 3564 N N . ARG A 1 473 ? -5.718 28.923 60.601 1.00 40.84 473 ARG A N 1
ATOM 3565 C CA . ARG A 1 473 ? -4.976 28.550 59.389 1.00 40.84 473 ARG A CA 1
ATOM 3566 C C . ARG A 1 473 ? -4.171 27.285 59.687 1.00 40.84 473 ARG A C 1
ATOM 3568 O O . ARG A 1 473 ? -3.191 27.351 60.422 1.00 40.84 473 ARG A O 1
ATOM 3575 N N . MET A 1 474 ? -4.574 26.149 59.123 1.00 38.19 474 MET A N 1
ATOM 3576 C CA . MET A 1 474 ? -3.689 24.989 59.059 1.00 38.19 474 MET A CA 1
ATOM 3577 C C . MET A 1 474 ? -2.536 25.290 58.090 1.00 38.19 474 MET A C 1
ATOM 3579 O O . MET A 1 474 ? -2.752 25.983 57.089 1.00 38.19 474 MET A O 1
ATOM 3583 N N . PRO A 1 475 ? -1.317 24.793 58.364 1.00 43.66 475 PRO A N 1
ATOM 3584 C CA . PRO A 1 475 ? -0.168 25.023 57.503 1.00 43.66 475 PRO A CA 1
ATOM 3585 C C . PRO A 1 475 ? -0.429 24.442 56.111 1.00 43.66 475 PRO A C 1
ATOM 3587 O O . PRO A 1 475 ? -0.903 23.313 55.962 1.00 43.66 475 PRO A O 1
ATOM 3590 N N . GLN A 1 476 ? -0.135 25.240 55.084 1.00 48.62 476 GLN A N 1
ATOM 3591 C CA . GLN A 1 476 ? -0.230 24.820 53.692 1.00 48.62 476 GLN A CA 1
ATOM 3592 C C . GLN A 1 476 ? 0.572 23.533 53.480 1.00 48.62 476 GLN A C 1
ATOM 3594 O O . GLN A 1 476 ? 1.702 23.398 53.951 1.00 48.62 476 GLN A O 1
ATOM 3599 N N . THR A 1 477 ? 0.009 22.578 52.741 1.00 62.06 477 THR A N 1
ATOM 3600 C CA . THR A 1 477 ? 0.766 21.375 52.374 1.00 62.06 477 THR A CA 1
ATOM 3601 C C . THR A 1 477 ? 1.990 21.763 51.523 1.00 62.06 477 THR A C 1
ATOM 3603 O O . THR A 1 477 ? 1.904 22.706 50.731 1.00 62.06 477 THR A O 1
ATOM 3606 N N . PRO A 1 478 ? 3.118 21.026 51.577 1.00 62.72 478 PRO A N 1
ATOM 3607 C CA . PRO A 1 478 ? 4.319 21.347 50.790 1.00 62.72 478 PRO A CA 1
ATOM 3608 C C . PRO A 1 478 ? 4.066 21.465 49.276 1.00 62.72 478 PRO A C 1
ATOM 3610 O O . PRO A 1 478 ? 4.771 22.181 48.565 1.00 62.72 478 PRO A O 1
ATOM 3613 N N . GLY A 1 479 ? 3.045 20.770 48.762 1.00 71.62 479 GLY A N 1
ATOM 3614 C CA . GLY A 1 479 ? 2.610 20.879 47.369 1.00 71.62 479 GLY A CA 1
ATOM 3615 C C . GLY A 1 479 ? 1.861 22.178 47.055 1.00 71.62 479 GLY A C 1
ATOM 3616 O O . GLY A 1 479 ? 2.029 22.717 45.963 1.00 71.62 479 GLY A O 1
ATOM 3617 N N . GLN A 1 480 ? 1.074 22.699 48.000 1.00 71.06 480 GLN A N 1
ATOM 3618 C CA . GLN A 1 480 ? 0.379 23.983 47.861 1.00 71.06 480 GLN A CA 1
ATOM 3619 C C . GLN A 1 480 ? 1.372 25.146 47.904 1.00 71.06 480 GLN A C 1
ATOM 3621 O O . GLN A 1 480 ? 1.353 25.955 46.981 1.00 71.06 480 GLN A O 1
ATOM 3626 N N . ALA A 1 481 ? 2.314 25.141 48.853 1.00 71.00 481 ALA A N 1
ATOM 3627 C CA . ALA A 1 481 ? 3.358 26.165 48.952 1.00 71.00 481 ALA A CA 1
ATOM 3628 C C . ALA A 1 481 ? 4.225 26.242 47.677 1.00 71.00 481 ALA A C 1
ATOM 3630 O O . ALA A 1 481 ? 4.493 27.317 47.146 1.00 71.00 481 ALA A O 1
ATOM 3631 N N . ARG A 1 482 ? 4.603 25.089 47.099 1.00 78.06 482 ARG A N 1
ATOM 3632 C CA . ARG A 1 482 ? 5.338 25.048 45.818 1.00 78.06 482 ARG A CA 1
ATOM 3633 C C . ARG A 1 482 ? 4.515 25.568 44.642 1.00 78.06 482 ARG A C 1
ATOM 3635 O O . ARG A 1 482 ? 5.074 26.168 43.725 1.00 78.06 482 ARG A O 1
ATOM 3642 N N . GLN A 1 483 ? 3.211 25.297 44.623 1.00 82.62 483 GLN A N 1
ATOM 3643 C CA . GLN A 1 483 ? 2.342 25.767 43.549 1.00 82.62 483 GLN A CA 1
ATOM 3644 C C . GLN A 1 483 ? 2.091 27.274 43.651 1.00 82.62 483 GLN A C 1
ATOM 3646 O O . GLN A 1 483 ? 2.024 27.934 42.617 1.00 82.62 483 GLN A O 1
ATOM 3651 N N . GLU A 1 484 ? 1.981 27.802 44.866 1.00 83.31 484 GLU A N 1
ATOM 3652 C CA . GLU A 1 484 ? 1.832 29.230 45.138 1.00 83.31 484 GLU A CA 1
ATOM 3653 C C . GLU A 1 484 ? 3.106 29.998 44.775 1.00 83.31 484 GLU A C 1
ATOM 3655 O O . GLU A 1 484 ? 3.031 30.931 43.984 1.00 83.31 484 GLU A O 1
ATOM 3660 N N . GLY A 1 485 ? 4.291 29.498 45.147 1.00 88.56 485 GLY A N 1
ATOM 3661 C CA . GLY A 1 485 ? 5.559 30.106 44.724 1.00 88.56 485 GLY A CA 1
ATOM 3662 C C . GLY A 1 485 ? 5.752 30.143 43.198 1.00 88.56 485 GLY A C 1
ATOM 3663 O O . GLY A 1 485 ? 6.267 31.114 42.646 1.00 88.56 485 GLY A O 1
ATOM 3664 N N . ARG A 1 486 ? 5.280 29.123 42.463 1.00 90.00 486 ARG A N 1
ATOM 3665 C CA . ARG A 1 486 ? 5.274 29.154 40.983 1.00 90.00 486 ARG A CA 1
ATOM 3666 C C . ARG A 1 486 ? 4.287 30.173 40.420 1.00 90.00 486 ARG A C 1
ATOM 3668 O O . ARG A 1 486 ? 4.557 30.763 39.376 1.00 90.00 486 ARG A O 1
ATOM 3675 N N . LEU A 1 487 ? 3.141 30.337 41.076 1.00 92.94 487 LEU A N 1
ATOM 3676 C CA . LEU A 1 487 ? 2.100 31.284 40.686 1.00 92.94 487 LEU A CA 1
ATOM 3677 C C . LEU A 1 487 ? 2.588 32.726 40.874 1.00 92.94 487 LEU A C 1
ATOM 3679 O O . LEU A 1 487 ? 2.448 33.531 39.955 1.00 92.94 487 LEU A O 1
ATOM 3683 N N . GLU A 1 488 ? 3.243 33.012 41.999 1.00 91.81 488 GLU A N 1
ATOM 3684 C CA . GLU A 1 488 ? 3.862 34.305 42.298 1.00 91.81 488 GLU A CA 1
ATOM 3685 C C . GLU A 1 488 ? 5.008 34.628 41.336 1.00 91.81 488 GLU A C 1
ATOM 3687 O O . GLU A 1 488 ? 5.044 35.718 40.762 1.00 91.81 488 GLU A O 1
ATOM 3692 N N . ALA A 1 489 ? 5.902 33.667 41.077 1.00 92.31 489 ALA A N 1
ATOM 3693 C CA . ALA A 1 489 ? 6.995 33.847 40.123 1.00 92.31 489 ALA A CA 1
ATOM 3694 C C . ALA A 1 489 ? 6.476 34.126 38.702 1.00 92.31 489 ALA A C 1
ATOM 3696 O O . ALA A 1 489 ? 6.990 35.002 38.004 1.00 92.31 489 ALA A O 1
ATOM 3697 N N . ALA A 1 490 ? 5.429 33.417 38.268 1.00 93.94 490 ALA A N 1
ATOM 3698 C CA . ALA A 1 490 ? 4.788 33.676 36.983 1.00 93.94 490 ALA A CA 1
ATOM 3699 C C . ALA A 1 490 ? 4.116 35.061 36.950 1.00 93.94 490 ALA A C 1
ATOM 3701 O O . ALA A 1 490 ? 4.255 35.779 35.959 1.00 93.94 490 ALA A O 1
ATOM 3702 N N . ALA A 1 491 ? 3.445 35.466 38.032 1.00 94.88 491 ALA A N 1
ATOM 3703 C CA . ALA A 1 491 ? 2.803 36.772 38.141 1.00 94.88 491 ALA A CA 1
ATOM 3704 C C . ALA A 1 491 ? 3.807 37.936 38.114 1.00 94.88 491 ALA A C 1
ATOM 3706 O O . ALA A 1 491 ? 3.574 38.942 37.443 1.00 94.88 491 ALA A O 1
ATOM 3707 N N . ALA A 1 492 ? 4.948 37.794 38.795 1.00 93.56 492 ALA A N 1
ATOM 3708 C CA . ALA A 1 492 ? 6.023 38.782 38.779 1.00 93.56 492 ALA A CA 1
ATOM 3709 C C . ALA A 1 492 ? 6.580 38.993 37.362 1.00 93.56 492 ALA A C 1
ATOM 3711 O O . ALA A 1 492 ? 6.746 40.131 36.927 1.00 93.56 492 ALA A O 1
ATOM 3712 N N . ARG A 1 493 ? 6.779 37.904 36.605 1.00 95.12 493 ARG A N 1
ATOM 3713 C CA . ARG A 1 493 ? 7.221 37.983 35.204 1.00 95.12 493 ARG A CA 1
ATOM 3714 C C . ARG A 1 493 ? 6.206 38.702 34.323 1.00 95.12 493 ARG A C 1
ATOM 3716 O O . ARG A 1 493 ? 6.594 39.553 33.535 1.00 95.12 493 ARG A O 1
ATOM 3723 N N . VAL A 1 494 ? 4.914 38.400 34.468 1.00 95.88 494 VAL A N 1
ATOM 3724 C CA . VAL A 1 494 ? 3.865 39.077 33.687 1.00 95.88 494 VAL A CA 1
ATOM 3725 C C . VAL A 1 494 ? 3.837 40.579 33.982 1.00 95.88 494 VAL A C 1
ATOM 3727 O O . VAL A 1 494 ? 3.776 41.357 33.035 1.00 95.88 494 VAL A O 1
ATOM 3730 N N . ARG A 1 495 ? 3.963 40.999 35.251 1.00 95.62 495 ARG A N 1
ATOM 3731 C CA . ARG A 1 495 ? 4.036 42.430 35.611 1.00 95.62 495 ARG A CA 1
ATOM 3732 C C . ARG A 1 495 ? 5.246 43.127 34.999 1.00 95.62 495 ARG A C 1
ATOM 3734 O O . ARG A 1 495 ? 5.097 44.204 34.428 1.00 95.62 495 ARG A O 1
ATOM 3741 N N . ALA A 1 496 ? 6.419 42.500 35.079 1.00 93.25 496 ALA A N 1
ATOM 3742 C CA . ALA A 1 496 ? 7.636 43.043 34.481 1.00 93.25 496 ALA A CA 1
ATOM 3743 C C . ALA A 1 496 ? 7.474 43.249 32.966 1.00 93.25 496 ALA A C 1
ATOM 3745 O O . ALA A 1 496 ? 7.869 44.286 32.440 1.00 93.25 496 ALA A O 1
ATOM 3746 N N . LEU A 1 497 ? 6.817 42.311 32.274 1.00 93.75 497 LEU A N 1
ATOM 3747 C CA . LEU A 1 497 ? 6.550 42.432 30.840 1.00 93.75 497 LEU A CA 1
ATOM 3748 C C . LEU A 1 497 ? 5.490 43.468 30.491 1.00 93.75 497 LEU A C 1
ATOM 3750 O O . LEU A 1 497 ? 5.635 44.144 29.476 1.00 93.75 497 LEU A O 1
ATOM 3754 N N . GLN A 1 498 ? 4.441 43.603 31.305 1.00 94.50 498 GLN A N 1
ATOM 3755 C CA . GLN A 1 498 ? 3.444 44.654 31.101 1.00 94.50 498 GLN A CA 1
ATOM 3756 C C . GLN A 1 498 ? 4.097 46.037 31.155 1.00 94.50 498 GLN A C 1
ATOM 3758 O O . GLN A 1 498 ? 3.822 46.866 30.293 1.00 94.50 498 GLN A O 1
ATOM 3763 N N . HIS A 1 499 ? 5.030 46.243 32.089 1.00 92.38 499 HIS A N 1
ATOM 3764 C CA . HIS A 1 499 ? 5.810 47.475 32.169 1.00 92.38 499 HIS A CA 1
ATOM 3765 C C . HIS A 1 499 ? 6.797 47.629 30.998 1.00 92.38 499 HIS A C 1
ATOM 3767 O O . HIS A 1 499 ? 6.874 48.695 30.400 1.00 92.38 499 HIS A O 1
ATOM 3773 N N . ALA A 1 500 ? 7.540 46.574 30.646 1.00 93.50 500 ALA A N 1
ATOM 3774 C CA . ALA A 1 500 ? 8.590 46.642 29.625 1.00 93.50 500 ALA A CA 1
ATOM 3775 C C . ALA A 1 500 ? 8.062 46.825 28.190 1.00 93.50 500 ALA A C 1
ATOM 3777 O O . ALA A 1 500 ? 8.694 47.506 27.389 1.00 93.50 500 ALA A O 1
ATOM 3778 N N . HIS A 1 501 ? 6.915 46.225 27.856 1.00 92.38 501 HIS A N 1
ATOM 3779 C CA . HIS A 1 501 ? 6.347 46.247 26.501 1.00 92.38 501 HIS A CA 1
ATOM 3780 C C . HIS A 1 501 ? 5.085 47.112 26.377 1.00 92.38 501 HIS A C 1
ATOM 3782 O O . HIS A 1 501 ? 4.425 47.078 25.339 1.00 92.38 501 HIS A O 1
ATOM 3788 N N . GLY A 1 502 ? 4.720 47.856 27.428 1.00 92.88 502 GLY A N 1
ATOM 3789 C CA . GLY A 1 502 ? 3.542 48.727 27.428 1.00 92.88 502 GLY A CA 1
ATOM 3790 C C . GLY A 1 502 ? 2.217 47.977 27.253 1.00 92.88 502 GLY A C 1
ATOM 3791 O O . GLY A 1 502 ? 1.281 48.508 26.657 1.00 92.88 502 GLY A O 1
ATOM 3792 N N . PHE A 1 503 ? 2.120 46.729 27.724 1.00 93.31 503 PHE A N 1
ATOM 3793 C CA . PHE A 1 503 ? 0.849 46.001 27.683 1.00 93.31 503 PHE A CA 1
ATOM 3794 C C . PHE A 1 503 ? -0.124 46.558 28.727 1.00 93.31 503 PHE A C 1
ATOM 3796 O O . PHE A 1 503 ? 0.289 46.957 29.814 1.00 93.31 503 PHE A O 1
ATOM 3803 N N . ASP A 1 504 ? -1.428 46.520 28.426 1.00 92.69 504 ASP A N 1
ATOM 3804 C CA . ASP A 1 504 ? -2.467 46.972 29.358 1.00 92.69 504 ASP A CA 1
ATOM 3805 C C . ASP A 1 504 ? -2.330 46.235 30.712 1.00 92.69 504 ASP A C 1
ATOM 3807 O O . ASP A 1 504 ? -2.459 45.003 30.759 1.00 92.69 504 ASP A O 1
ATOM 3811 N N . PRO A 1 505 ? -2.100 46.957 31.828 1.00 92.75 505 PRO A N 1
ATOM 3812 C CA . PRO A 1 505 ? -1.899 46.358 33.143 1.00 92.75 505 PRO A CA 1
ATOM 3813 C C . PRO A 1 505 ? -3.153 45.663 33.684 1.00 92.75 505 PRO A C 1
ATOM 3815 O O . PRO A 1 505 ? -3.064 44.948 34.675 1.00 92.75 505 PRO A O 1
ATOM 3818 N N . ARG A 1 506 ? -4.324 45.846 33.059 1.00 94.69 506 ARG A N 1
ATOM 3819 C CA . ARG A 1 506 ? -5.599 45.218 33.443 1.00 94.69 506 ARG A CA 1
ATOM 3820 C C . ARG A 1 506 ? -5.924 43.969 32.624 1.00 94.69 506 ARG A C 1
ATOM 3822 O O . ARG A 1 506 ? -6.933 43.312 32.902 1.00 94.69 506 ARG A O 1
ATOM 3829 N N . VAL A 1 507 ? -5.125 43.641 31.609 1.00 93.94 507 VAL A N 1
ATOM 3830 C CA . VAL A 1 507 ? -5.388 42.537 30.674 1.00 93.94 507 VAL A CA 1
ATOM 3831 C C . VAL A 1 507 ? -4.189 41.599 30.618 1.00 93.94 507 VAL A C 1
ATOM 3833 O O . VAL A 1 507 ? -3.040 42.020 30.540 1.00 93.94 507 VAL A O 1
ATOM 3836 N N . MET A 1 508 ? -4.461 40.295 30.650 1.00 96.25 508 MET A N 1
ATOM 3837 C CA . MET A 1 508 ? -3.425 39.277 30.512 1.00 96.25 508 MET A CA 1
ATOM 3838 C C . MET A 1 508 ? -2.870 39.274 29.077 1.00 96.25 508 MET A C 1
ATOM 3840 O O . MET A 1 508 ? -3.658 39.067 28.147 1.00 96.25 508 MET A O 1
ATOM 3844 N N . PRO A 1 509 ? -1.545 39.414 28.870 1.00 95.69 509 PRO A N 1
ATOM 3845 C CA . PRO A 1 509 ? -0.951 39.300 27.543 1.00 95.69 509 PRO A CA 1
ATOM 3846 C C . PRO A 1 509 ? -1.245 37.937 26.907 1.00 95.69 509 PRO A C 1
ATOM 3848 O O . PRO A 1 509 ? -1.125 36.881 27.538 1.00 95.69 509 PRO A O 1
ATOM 3851 N N . THR A 1 510 ? -1.626 37.945 25.633 1.00 94.38 510 THR A N 1
ATOM 3852 C CA . THR A 1 510 ? -1.882 36.720 24.868 1.00 94.38 510 THR A CA 1
ATOM 3853 C C . THR A 1 510 ? -0.576 35.986 24.553 1.00 94.38 510 THR A C 1
ATOM 3855 O O . THR A 1 510 ? 0.496 36.583 24.465 1.00 94.38 510 THR A O 1
ATOM 3858 N N . HIS A 1 511 ? -0.645 34.674 24.299 1.00 92.50 511 HIS A N 1
ATOM 3859 C CA . HIS A 1 511 ? 0.534 33.906 23.866 1.00 92.50 511 HIS A CA 1
ATOM 3860 C C . HIS A 1 511 ? 1.170 34.458 22.578 1.00 92.50 511 HIS A C 1
ATOM 3862 O O . HIS A 1 511 ? 2.375 34.312 22.396 1.00 92.50 511 HIS A O 1
ATOM 3868 N N . ALA A 1 512 ? 0.381 35.079 21.694 1.00 90.50 512 ALA A N 1
ATOM 3869 C CA . ALA A 1 512 ? 0.890 35.718 20.484 1.00 90.50 512 ALA A CA 1
ATOM 3870 C C . ALA A 1 512 ? 1.719 36.966 20.819 1.00 90.50 512 ALA A C 1
ATOM 3872 O O . ALA A 1 512 ? 2.837 37.084 20.331 1.00 90.50 512 ALA A O 1
ATOM 3873 N N . GLN A 1 513 ? 1.221 37.830 21.712 1.00 93.06 513 GLN A N 1
ATOM 3874 C CA . GLN A 1 513 ? 1.953 39.009 22.195 1.00 93.06 513 GLN A CA 1
ATOM 3875 C C . GLN A 1 513 ? 3.244 38.615 22.919 1.00 93.06 513 GLN A C 1
ATOM 3877 O O . GLN A 1 513 ? 4.301 39.161 22.625 1.00 93.06 513 GLN A O 1
ATOM 3882 N N . LEU A 1 514 ? 3.188 37.605 23.796 1.00 94.44 514 LEU A N 1
ATOM 3883 C CA . LEU A 1 514 ? 4.381 37.093 24.479 1.00 94.44 514 LEU A CA 1
ATOM 3884 C C . LEU A 1 514 ? 5.398 36.498 23.494 1.00 94.44 514 LEU A C 1
ATOM 3886 O O . LEU A 1 514 ? 6.597 36.675 23.667 1.00 94.44 514 LEU A O 1
ATOM 3890 N N . ARG A 1 515 ? 4.947 35.808 22.440 1.00 92.50 515 ARG A N 1
ATOM 3891 C CA . ARG A 1 515 ? 5.850 35.260 21.418 1.00 92.50 515 ARG A CA 1
ATOM 3892 C C . ARG A 1 515 ? 6.470 36.359 20.554 1.00 92.50 515 ARG A C 1
ATOM 3894 O O . ARG A 1 515 ? 7.659 36.278 20.275 1.00 92.50 515 ARG A O 1
ATOM 3901 N N . ALA A 1 516 ? 5.689 37.366 20.166 1.00 89.31 516 ALA A N 1
ATOM 3902 C CA . ALA A 1 516 ? 6.178 38.523 19.418 1.00 89.31 516 ALA A CA 1
ATOM 3903 C C . ALA A 1 516 ? 7.212 39.330 20.223 1.00 89.31 516 ALA A C 1
ATOM 3905 O O . ALA A 1 516 ? 8.180 39.816 19.655 1.00 89.31 516 ALA A O 1
ATOM 3906 N N . ALA A 1 517 ? 7.055 39.386 21.548 1.00 89.56 517 ALA A N 1
ATOM 3907 C CA . ALA A 1 517 ? 8.014 39.994 22.469 1.00 89.56 517 ALA A CA 1
ATOM 3908 C C . ALA A 1 517 ? 9.249 39.116 22.780 1.00 89.56 517 ALA A C 1
ATOM 3910 O O . ALA A 1 517 ? 10.083 39.507 23.587 1.00 89.56 517 ALA A O 1
ATOM 3911 N N . GLY A 1 518 ? 9.377 37.916 22.194 1.00 93.38 518 GLY A N 1
ATOM 3912 C CA . GLY A 1 518 ? 10.496 37.000 22.472 1.00 93.38 518 GLY A CA 1
ATOM 3913 C C . GLY A 1 518 ? 10.419 36.279 23.829 1.00 93.38 518 GLY A C 1
ATOM 3914 O O . GLY A 1 518 ? 11.352 35.588 24.238 1.00 93.38 518 GLY A O 1
ATOM 3915 N N . GLU A 1 519 ? 9.286 36.355 24.525 1.00 93.75 519 GLU A N 1
ATOM 3916 C CA . GLU A 1 519 ? 9.115 35.945 25.924 1.00 93.75 519 GLU A CA 1
ATOM 3917 C C . GLU A 1 519 ? 8.715 34.472 26.104 1.00 93.75 519 GLU A C 1
ATOM 3919 O O . GLU A 1 519 ? 7.817 34.102 26.872 1.00 93.75 519 GLU A O 1
ATOM 3924 N N . GLY A 1 520 ? 9.431 33.578 25.415 1.00 90.62 520 GLY A N 1
ATOM 3925 C CA . GLY A 1 520 ? 9.200 32.130 25.482 1.00 90.62 520 GLY A CA 1
ATOM 3926 C C . GLY A 1 520 ? 9.334 31.551 26.899 1.00 90.62 520 GLY A C 1
ATOM 3927 O O . GLY A 1 520 ? 8.568 30.667 27.291 1.00 90.62 520 GLY A O 1
ATOM 3928 N N . LYS A 1 521 ? 10.248 32.102 27.711 1.00 93.69 521 LYS A N 1
ATOM 3929 C CA . LYS A 1 521 ? 10.436 31.707 29.120 1.00 93.69 521 LYS A CA 1
ATOM 3930 C C . LYS A 1 521 ? 9.206 32.026 29.971 1.00 93.69 521 LYS A C 1
ATOM 3932 O O . LYS A 1 521 ? 8.845 31.250 30.856 1.00 93.69 521 LYS A O 1
ATOM 3937 N N . THR A 1 522 ? 8.532 33.136 29.685 1.00 93.94 522 THR A N 1
ATOM 3938 C CA . THR A 1 522 ? 7.330 33.539 30.416 1.00 93.94 522 THR A CA 1
ATOM 3939 C C . THR A 1 522 ? 6.137 32.660 30.040 1.00 93.94 522 THR A C 1
ATOM 3941 O O . THR A 1 522 ? 5.401 32.237 30.927 1.00 93.94 522 THR A O 1
ATOM 3944 N N . ILE A 1 523 ? 6.016 32.238 28.776 1.00 93.88 523 ILE A N 1
ATOM 3945 C CA . ILE A 1 523 ? 5.020 31.230 28.362 1.00 93.88 523 ILE A CA 1
ATOM 3946 C C . ILE A 1 523 ? 5.218 29.907 29.126 1.00 93.88 523 ILE A C 1
ATOM 3948 O O . ILE A 1 523 ? 4.252 29.333 29.634 1.00 93.88 523 ILE A O 1
ATOM 3952 N N . ALA A 1 524 ? 6.461 29.436 29.262 1.00 90.94 524 ALA A N 1
ATOM 3953 C CA . ALA A 1 524 ? 6.764 28.223 30.025 1.00 90.94 524 ALA A CA 1
ATOM 3954 C C . ALA A 1 524 ? 6.409 28.366 31.519 1.00 90.94 524 ALA A C 1
ATOM 3956 O O . ALA A 1 524 ? 5.815 27.455 32.102 1.00 90.94 524 ALA A O 1
ATOM 3957 N N . ALA A 1 525 ? 6.699 29.524 32.125 1.00 92.94 525 ALA A N 1
ATOM 3958 C CA . ALA A 1 525 ? 6.337 29.821 33.512 1.00 92.94 525 ALA A CA 1
ATOM 3959 C C . ALA A 1 525 ? 4.812 29.810 33.731 1.00 92.94 525 ALA A C 1
ATOM 3961 O O . ALA A 1 525 ? 4.333 29.212 34.696 1.00 92.94 525 ALA A O 1
ATOM 3962 N N . LEU A 1 526 ? 4.038 30.384 32.801 1.00 94.69 526 LEU A N 1
ATOM 3963 C CA . LEU A 1 526 ? 2.572 30.355 32.847 1.00 94.69 526 LEU A CA 1
ATOM 3964 C C . LEU A 1 526 ? 2.032 28.922 32.808 1.00 94.69 526 LEU A C 1
ATOM 3966 O O . LEU A 1 526 ? 1.140 28.584 33.585 1.00 94.69 526 LEU A O 1
ATOM 3970 N N . LEU A 1 527 ? 2.579 28.061 31.944 1.00 92.38 527 LEU A N 1
ATOM 3971 C CA . LEU A 1 527 ? 2.189 26.649 31.880 1.00 92.38 527 LEU A CA 1
ATOM 3972 C C . LEU A 1 527 ? 2.531 25.908 33.183 1.00 92.38 527 LEU A C 1
ATOM 3974 O O . LEU A 1 527 ? 1.684 25.187 33.712 1.00 92.38 527 LEU A O 1
ATOM 3978 N N . GLY A 1 528 ? 3.719 26.146 33.750 1.00 89.81 528 GLY A N 1
ATOM 3979 C CA . GLY A 1 528 ? 4.145 25.569 35.032 1.00 89.81 528 GLY A CA 1
ATOM 3980 C C . GLY A 1 528 ? 3.300 26.011 36.236 1.00 89.81 528 GLY A C 1
ATOM 3981 O O . GLY A 1 528 ? 3.134 25.248 37.191 1.00 89.81 528 GLY A O 1
ATOM 3982 N N . ALA A 1 529 ? 2.710 27.207 36.175 1.00 91.38 529 ALA A N 1
ATOM 3983 C CA . ALA A 1 529 ? 1.811 27.751 37.195 1.00 91.38 529 ALA A CA 1
ATOM 3984 C C . ALA A 1 529 ? 0.346 27.273 37.063 1.00 91.38 529 ALA A C 1
ATOM 3986 O O . ALA A 1 529 ? -0.495 27.600 37.905 1.00 91.38 529 ALA A O 1
ATOM 3987 N N . GLY A 1 530 ? 0.024 26.454 36.055 1.00 89.62 530 GLY A N 1
ATOM 3988 C CA . GLY A 1 530 ? -1.336 25.959 35.802 1.00 89.62 530 GLY A CA 1
ATOM 3989 C C . GLY A 1 530 ? -2.109 26.746 34.738 1.00 89.62 530 GLY A C 1
ATOM 3990 O O . GLY A 1 530 ? -3.336 26.665 34.692 1.00 89.62 530 GLY A O 1
ATOM 3991 N N . GLY A 1 531 ? -1.399 27.483 33.882 1.00 92.56 531 GLY A N 1
ATOM 3992 C CA . GLY A 1 531 ? -1.919 28.165 32.701 1.00 92.56 531 GLY A CA 1
ATOM 3993 C C . GLY A 1 531 ? -2.186 29.658 32.900 1.00 92.56 531 GLY A C 1
ATOM 3994 O O . GLY A 1 531 ? -2.423 30.139 34.009 1.00 92.56 531 GLY A O 1
ATOM 3995 N N . ALA A 1 532 ? -2.217 30.389 31.782 1.00 93.62 532 ALA A N 1
ATOM 3996 C CA . ALA A 1 532 ? -2.413 31.839 31.752 1.00 93.62 532 ALA A CA 1
ATOM 3997 C C . ALA A 1 532 ? -3.715 32.293 32.438 1.00 93.62 532 ALA A C 1
ATOM 3999 O O . ALA A 1 532 ? -3.718 33.303 33.131 1.00 93.62 532 ALA A O 1
ATOM 4000 N N . ARG A 1 533 ? -4.801 31.512 32.337 1.00 94.50 533 ARG A N 1
ATOM 4001 C CA . ARG A 1 533 ? -6.079 31.809 33.008 1.00 94.50 533 ARG A CA 1
ATOM 4002 C C . ARG A 1 533 ? -5.961 31.820 34.534 1.00 94.50 533 ARG A C 1
ATOM 4004 O O . ARG A 1 533 ? -6.580 32.651 35.188 1.00 94.50 533 ARG A O 1
ATOM 4011 N N . ARG A 1 534 ? -5.185 30.895 35.108 1.00 93.50 534 ARG A N 1
ATOM 4012 C CA . ARG A 1 534 ? -5.012 30.790 36.564 1.00 93.50 534 ARG A CA 1
ATOM 4013 C C . ARG A 1 534 ? -4.144 31.923 37.100 1.00 93.50 534 ARG A C 1
ATOM 4015 O O . ARG A 1 534 ? -4.474 32.494 38.131 1.00 93.50 534 ARG A O 1
ATOM 4022 N N . VAL A 1 535 ? -3.080 32.266 36.375 1.00 95.25 535 VAL A N 1
ATOM 4023 C CA . VAL A 1 535 ? -2.219 33.412 36.700 1.00 95.25 535 VAL A CA 1
ATOM 4024 C C . VAL A 1 535 ? -3.001 34.722 36.572 1.00 95.25 535 VAL A C 1
ATOM 4026 O O . VAL A 1 535 ? -2.965 35.532 37.488 1.00 95.25 535 VAL A O 1
ATOM 4029 N N . ALA A 1 536 ? -3.803 34.886 35.515 1.00 95.31 536 ALA A N 1
ATOM 4030 C CA . ALA A 1 536 ? -4.676 36.048 35.353 1.00 95.31 536 ALA A CA 1
ATOM 4031 C C . ALA A 1 536 ? -5.672 36.189 36.515 1.00 95.31 536 ALA A C 1
ATOM 4033 O O . ALA A 1 536 ? -5.799 37.273 37.073 1.00 95.31 536 ALA A O 1
ATOM 4034 N N . ALA A 1 537 ? -6.317 35.094 36.935 1.00 93.00 537 ALA A N 1
ATOM 4035 C CA . ALA A 1 537 ? -7.220 35.104 38.086 1.00 93.00 537 ALA A CA 1
ATOM 4036 C C . ALA A 1 537 ? -6.502 35.473 39.396 1.00 93.00 537 ALA A C 1
ATOM 4038 O O . ALA A 1 537 ? -7.041 36.238 40.187 1.00 93.00 537 ALA A O 1
ATOM 4039 N N . HIS A 1 538 ? -5.280 34.973 39.607 1.00 93.69 538 HIS A N 1
ATOM 4040 C CA . HIS A 1 538 ? -4.462 35.319 40.773 1.00 93.69 538 HIS A CA 1
ATOM 4041 C C . HIS A 1 538 ? -4.034 36.794 40.782 1.00 93.69 538 HIS A C 1
ATOM 4043 O O . HIS A 1 538 ? -3.956 37.408 41.838 1.00 93.69 538 HIS A O 1
ATOM 4049 N N . MET A 1 539 ? -3.788 37.369 39.605 1.00 94.12 539 MET A N 1
ATOM 4050 C CA . MET A 1 539 ? -3.384 38.765 39.441 1.00 94.12 539 MET A CA 1
ATOM 4051 C C . MET A 1 539 ? -4.560 39.748 39.316 1.00 94.12 539 MET A C 1
ATOM 4053 O O . MET A 1 539 ? -4.322 40.949 39.231 1.00 94.12 539 MET A O 1
ATOM 4057 N N . GLY A 1 540 ? -5.808 39.270 39.247 1.00 93.50 540 GLY A N 1
ATOM 4058 C CA . GLY A 1 540 ? -6.976 40.118 38.976 1.00 93.50 540 GLY A CA 1
ATOM 4059 C C . GLY A 1 540 ? -7.038 40.679 37.546 1.00 93.50 540 GLY A C 1
ATOM 4060 O O . GLY A 1 540 ? -7.678 41.702 37.314 1.00 93.50 540 GLY A O 1
ATOM 4061 N N . LEU A 1 541 ? -6.380 40.034 36.576 1.00 93.88 541 LEU A N 1
ATOM 4062 C CA . LEU A 1 541 ? -6.349 40.466 35.175 1.00 93.88 541 LEU A CA 1
ATOM 4063 C C . LEU A 1 541 ? -7.523 39.898 34.372 1.00 93.88 541 LEU A C 1
ATOM 4065 O O . LEU A 1 541 ? -7.921 38.741 34.539 1.00 93.88 541 LEU A O 1
ATOM 4069 N N . ARG A 1 542 ? -8.020 40.673 33.400 1.00 92.56 542 ARG A N 1
ATOM 4070 C CA . ARG A 1 542 ? -8.974 40.179 32.398 1.00 92.56 542 ARG A CA 1
ATOM 4071 C C . ARG A 1 542 ? -8.269 39.199 31.457 1.00 92.56 542 ARG A C 1
ATOM 4073 O O . ARG A 1 542 ? -7.270 39.539 30.827 1.00 92.56 542 ARG A O 1
ATOM 4080 N N . PHE A 1 543 ? -8.793 37.978 31.352 1.00 92.44 543 PHE A N 1
ATOM 4081 C CA . PHE A 1 543 ? -8.267 36.941 30.462 1.00 92.44 543 PHE A CA 1
ATOM 4082 C C . PHE A 1 543 ? -9.126 36.837 29.199 1.00 92.44 543 PHE A C 1
ATOM 4084 O O . PHE A 1 543 ? -10.281 36.417 29.269 1.00 92.44 543 PHE A O 1
ATOM 4091 N N . GLN A 1 544 ? -8.563 37.196 28.045 1.00 85.88 544 GLN A N 1
ATOM 4092 C CA . GLN A 1 544 ? -9.212 36.973 26.755 1.00 85.88 544 GLN A CA 1
ATOM 4093 C C . GLN A 1 544 ? -8.883 35.564 26.264 1.00 85.88 544 GLN A C 1
ATOM 4095 O O . GLN A 1 544 ? -7.742 35.246 25.929 1.00 85.88 544 GLN A O 1
ATOM 4100 N N . GLU A 1 545 ? -9.893 34.699 26.235 1.00 73.12 545 GLU A N 1
ATOM 4101 C CA . GLU A 1 545 ? -9.758 33.376 25.644 1.00 73.12 545 GLU A CA 1
ATOM 4102 C C . GLU A 1 545 ? -9.633 33.550 24.127 1.00 73.12 545 GLU A C 1
ATOM 4104 O O . GLU A 1 545 ? -10.615 33.838 23.439 1.00 73.12 545 GLU A O 1
ATOM 4109 N N . THR A 1 546 ? -8.422 33.389 23.588 1.00 62.16 546 THR A N 1
ATOM 4110 C CA . THR A 1 546 ? -8.225 33.256 22.145 1.00 62.16 546 THR A CA 1
ATOM 4111 C C . THR A 1 546 ? -8.849 31.933 21.718 1.00 62.16 546 THR A C 1
ATOM 4113 O O . THR A 1 546 ? -8.193 30.898 21.611 1.00 62.16 546 THR A O 1
ATOM 4116 N N . ARG A 1 547 ? -10.167 31.940 21.494 1.00 46.16 547 ARG A N 1
ATOM 4117 C CA . ARG A 1 547 ? -10.841 30.876 20.760 1.00 46.16 547 ARG A CA 1
ATOM 4118 C C . ARG A 1 547 ? -10.205 30.852 19.383 1.00 46.16 547 ARG A C 1
ATOM 4120 O O . ARG A 1 547 ? -10.573 31.633 18.512 1.00 46.16 547 ARG A O 1
ATOM 4127 N N . GLY A 1 548 ? -9.252 29.948 19.190 1.00 45.53 548 GLY A N 1
ATOM 4128 C CA . GLY A 1 548 ? -8.792 29.541 17.876 1.00 45.53 548 GLY A CA 1
ATOM 4129 C C . GLY A 1 548 ? -9.955 28.901 17.123 1.00 45.53 548 GLY A C 1
ATOM 4130 O O . GLY A 1 548 ? -10.019 27.681 16.989 1.00 45.53 548 GLY A O 1
ATOM 4131 N N . ARG A 1 549 ? -10.893 29.717 16.627 1.00 36.41 549 ARG A N 1
ATOM 4132 C CA . ARG A 1 549 ? -11.628 29.383 15.414 1.00 36.41 549 ARG A CA 1
ATOM 4133 C C . ARG A 1 549 ? -10.543 29.228 14.360 1.00 36.41 549 ARG A C 1
ATOM 4135 O O . ARG A 1 549 ? -9.925 30.208 13.959 1.00 36.41 549 ARG A O 1
ATOM 4142 N N . ARG A 1 550 ? -10.274 27.984 13.9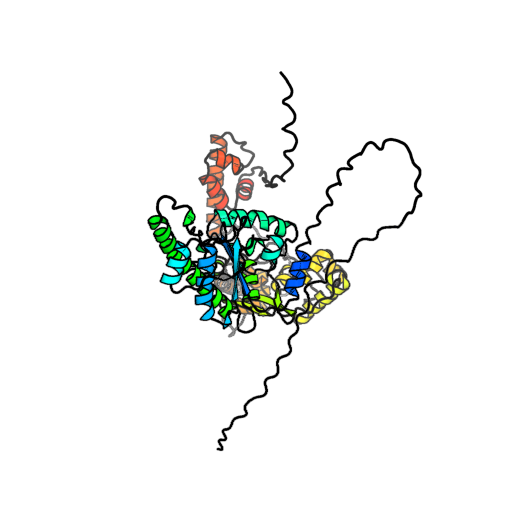57 1.00 35.16 550 ARG A N 1
ATOM 4143 C CA . ARG A 1 550 ? -9.599 27.719 12.686 1.00 35.16 550 ARG A CA 1
ATOM 4144 C C . ARG A 1 550 ? -10.283 28.601 11.634 1.00 35.16 550 ARG A C 1
ATOM 4146 O O . ARG A 1 550 ? -11.514 28.522 11.556 1.00 35.16 550 ARG A O 1
ATOM 4153 N N . PRO A 1 551 ? -9.557 29.428 10.867 1.00 39.25 551 PRO A N 1
ATOM 4154 C CA . PRO A 1 551 ? -10.152 30.105 9.731 1.00 39.25 551 PRO A CA 1
ATOM 4155 C C . PRO A 1 551 ? -10.703 29.013 8.817 1.00 39.25 551 PRO A C 1
ATOM 4157 O O . PRO A 1 551 ? -9.965 28.139 8.357 1.00 39.25 551 PRO A O 1
ATOM 4160 N N . GLY A 1 552 ? -12.021 28.991 8.638 1.00 33.25 552 GLY A N 1
ATOM 4161 C CA . GLY A 1 552 ? -12.605 28.229 7.550 1.00 33.25 552 GLY A CA 1
ATOM 4162 C C . GLY A 1 552 ? -12.066 28.826 6.260 1.00 33.25 552 GLY A C 1
ATOM 4163 O O . GLY A 1 552 ? -12.144 30.039 6.090 1.00 33.25 552 GLY A O 1
ATOM 4164 N N . ARG A 1 553 ? -11.511 27.982 5.383 1.00 43.03 553 ARG A N 1
ATOM 4165 C CA . ARG A 1 553 ? -11.278 28.316 3.975 1.00 43.03 553 ARG A CA 1
ATOM 4166 C C . ARG A 1 553 ? -12.581 28.886 3.409 1.00 43.03 553 ARG A C 1
ATOM 4168 O O . ARG A 1 553 ? -13.506 28.128 3.120 1.00 43.03 553 ARG A O 1
ATOM 4175 N N . ARG A 1 554 ? -12.668 30.208 3.306 1.00 35.47 554 ARG A N 1
ATOM 4176 C CA . ARG A 1 554 ? -13.586 30.894 2.405 1.00 35.47 554 ARG A CA 1
ATOM 4177 C C . ARG A 1 554 ? -12.761 31.345 1.207 1.00 35.47 554 ARG A C 1
ATOM 4179 O O . ARG A 1 554 ? -11.634 31.786 1.376 1.00 35.47 554 ARG A O 1
ATOM 4186 N N . ARG A 1 555 ? -13.361 31.086 0.050 1.00 37.81 555 ARG A N 1
ATOM 4187 C CA . ARG A 1 555 ? -12.952 31.338 -1.329 1.00 37.81 555 ARG A CA 1
ATOM 4188 C C . ARG A 1 555 ? -12.108 32.601 -1.521 1.00 37.81 555 ARG A C 1
ATOM 4190 O O . ARG A 1 555 ? -12.593 33.687 -1.231 1.00 37.81 555 ARG A O 1
ATOM 4197 N N . ASP A 1 556 ? -10.936 32.416 -2.116 1.00 36.47 556 ASP A N 1
ATOM 4198 C CA . ASP A 1 556 ? -10.323 33.404 -2.999 1.00 36.47 556 ASP A CA 1
ATOM 4199 C C . ASP A 1 556 ? -10.845 33.091 -4.409 1.00 36.47 556 ASP A C 1
ATOM 4201 O O . ASP A 1 556 ? -10.405 32.128 -5.035 1.00 36.47 556 ASP A O 1
ATOM 4205 N N . GLU A 1 557 ? -11.863 33.823 -4.862 1.00 38.00 557 GLU A N 1
ATOM 4206 C CA . GLU A 1 557 ? -12.416 33.705 -6.224 1.00 38.00 557 GLU A CA 1
ATOM 4207 C C . GLU A 1 557 ? -12.742 35.084 -6.844 1.00 38.00 557 GLU A C 1
ATOM 4209 O O . GLU A 1 557 ? -13.430 35.152 -7.851 1.00 38.00 557 GLU A O 1
ATOM 4214 N N . GLU A 1 558 ? -12.222 36.191 -6.293 1.00 37.00 558 GLU A N 1
ATOM 4215 C CA . GLU A 1 558 ? -12.561 37.564 -6.735 1.00 37.00 558 GLU A CA 1
ATOM 4216 C C . GLU A 1 558 ? -11.342 38.501 -6.900 1.00 37.00 558 GLU A C 1
ATOM 4218 O O . GLU A 1 558 ? -11.419 39.690 -6.618 1.00 37.00 558 GLU A O 1
ATOM 4223 N N . ALA A 1 559 ? -10.193 38.003 -7.375 1.00 36.28 559 ALA A N 1
ATOM 4224 C CA . ALA A 1 559 ? -9.013 38.859 -7.610 1.00 36.28 559 ALA A CA 1
ATOM 4225 C C . ALA A 1 559 ? -8.300 38.650 -8.964 1.00 36.28 559 ALA A C 1
ATOM 4227 O O . ALA A 1 559 ? -7.098 38.877 -9.065 1.00 36.28 559 ALA A O 1
ATOM 4228 N N . LEU A 1 560 ? -9.015 38.227 -10.016 1.00 35.59 560 LEU A N 1
ATOM 4229 C CA . LEU A 1 560 ? -8.461 38.126 -11.383 1.00 35.59 560 LEU A CA 1
ATOM 4230 C C . LEU A 1 560 ? -9.378 38.712 -12.474 1.00 35.59 560 LEU A C 1
ATOM 4232 O O . LEU A 1 560 ? -9.364 38.264 -13.618 1.00 35.59 560 LEU A O 1
ATOM 4236 N N . GLN A 1 561 ? -10.150 39.747 -12.147 1.00 35.88 561 GLN A N 1
ATOM 4237 C CA . GLN A 1 561 ? -10.845 40.574 -13.139 1.00 35.88 561 GLN A CA 1
ATOM 4238 C C . GLN A 1 561 ? -10.559 42.051 -12.880 1.00 35.88 561 GLN A C 1
ATOM 4240 O O . GLN A 1 561 ? -11.425 42.768 -12.410 1.00 35.88 561 GLN A O 1
ATOM 4245 N N . GLU A 1 562 ? -9.334 42.489 -13.170 1.00 34.41 562 GLU A N 1
ATOM 4246 C CA . GLU A 1 562 ? -9.040 43.896 -13.482 1.00 34.41 562 GLU A CA 1
ATOM 4247 C C . GLU A 1 562 ? -7.626 44.019 -14.076 1.00 34.41 562 GLU A C 1
ATOM 4249 O O . GLU A 1 562 ? -6.685 44.454 -13.428 1.00 34.41 562 GLU A O 1
ATOM 4254 N N . VAL A 1 563 ? -7.463 43.587 -15.331 1.00 34.97 563 VAL A N 1
ATOM 4255 C CA . VAL A 1 563 ? -6.482 44.183 -16.254 1.00 34.97 563 VAL A CA 1
ATOM 4256 C C . VAL A 1 563 ? -7.137 44.217 -17.634 1.00 34.97 563 VAL A C 1
ATOM 4258 O O . VAL A 1 563 ? -7.143 43.235 -18.374 1.00 34.97 563 VAL A O 1
ATOM 4261 N N . VAL A 1 564 ? -7.753 45.353 -17.943 1.00 42.09 564 VAL A N 1
ATOM 4262 C CA . VAL A 1 564 ? -8.260 45.740 -19.262 1.00 42.09 564 VAL A CA 1
ATOM 4263 C C . VAL A 1 564 ? -7.573 47.066 -19.582 1.00 42.09 564 VAL A C 1
ATOM 4265 O O . VAL A 1 564 ? -7.726 48.012 -18.822 1.00 42.09 564 VAL A O 1
ATOM 4268 N N . PHE A 1 565 ? -6.825 47.074 -20.690 1.00 34.59 565 PHE A N 1
ATOM 4269 C CA . PHE A 1 565 ? -6.458 48.219 -21.537 1.00 34.59 565 PHE A CA 1
ATOM 4270 C C . PHE A 1 565 ? -5.872 49.477 -20.870 1.00 34.59 565 PHE A C 1
ATOM 4272 O O . PHE A 1 565 ? -6.618 50.280 -20.322 1.00 34.59 565 PHE A O 1
ATOM 4279 N N . VAL A 1 566 ? -4.569 49.714 -21.088 1.00 43.16 566 VAL A N 1
ATOM 4280 C CA . VAL A 1 566 ? -4.022 50.781 -21.964 1.00 43.16 566 VAL A CA 1
ATOM 4281 C C . VAL A 1 566 ? -2.730 50.263 -22.586 1.00 43.16 566 VAL A C 1
ATOM 4283 O O . VAL A 1 566 ? -1.948 49.635 -21.836 1.00 43.16 566 VAL A O 1
#

Radius of gyration: 38.33 Å; Cα contacts (8 Å, |Δi|>4): 587; chains: 1; bounding box: 69×108×137 Å

Secondary structure (DSSP, 8-state):
--------------------------S------------------------------PPPHHHHHHHHHHS----EEEEEEEGGGSSHHHHHHHHHHHHHHT-GGG-EEEEEEESS---TT---HHHHHHHHHTT-----PPP-B--TTHHHHH-SEEEESSHHHHHHHHHHHHHHHHH-TTS-GGGGEEEGGG-BTTBSS-PPPPP---GGG-TT-HHHHHHHHHHHHHHHHHHHHHHHHHHHHHHHHH-TTS-HHHHHHHHHH-GGGSHHHHHH-TT-TTSPPPEEE-TTS-EEEEEEETTEEEEEE------PPTTGGGSHHHHHHHHHHHHHTTTS--TTEEPPHHHHHHTT-HHHHHHHHHTTHHHHHHHHHT-EE---PPTT--SHHHHHHHHGGG-B-SSTTPPPBPPPHHHHHHTT-HHHHHHHHHTT-HHHHHHHHHHHHHHH-S-------------------PPPPHHHHHHHHHHHHHHHHHHHHHHHHT--TTBPPPHHHHHHTT-HHHHHHHHHTT-HHHHHHHHT-B---------------SSS------

Mean predicted aligned error: 22.22 Å

Foldseek 3Di:
DDDDDDDDDDDDDDDDDDDDDDDDDDDDDDDDDDDDDDDDDDDDPPPPPPPDPDPPPPPQLVVLLVVVVVPPDLAAEEEEEDAQLAALRQLLQQLLCVVCVVVCLQRYHYYYAYCDDHDPPNHDPLRVVLCVVVVTDGDPDDYHHDDLSNVLSNHLAYEYQAPVSLVSSLVSNVVSCVSPVPSLSNLRYDYLQQQAPLAPDGDPRDHLDDLVVLPDDPVSSSVSSNVSSVSSNRSSVSHSVNLVVQDVQQDPQHRSSRSSNVCSVPVCLRLVVVVVPPDDPDDDFDWDQGPVRFTWTWDQDPNHTHIDGDDDPDPDDDCLLVDPVSLLVVQVVVQVVLPDPPVLEGDDLVVCVVVVVPVSSVSQVVCVHPVNSCVVNVGHYPDPDDPPCLDLVNLLVVQVVVFDDPDDPDQTQGDDPVVCVVVVNVVSQVSCVVCPHRVNSSVVSSVVVVVVPPDDPDDDDDPDPDDDDDDDDDDDDPVRVVLVVLLVVLLVVQVVCCVVVVNDLQAQDDPVRCVVVVNVVSQVSQVSSVHSVVSCVVSNHHYDPPPPPPPDDDDPPPDPPDDDDD

Nearest PDB structures (foldseek):
  1c0e-assembly2_B  TM=8.702E-01  e=1.848E-07  Bos taurus
  4etm-assembly1_B  TM=8.475E-01  e=1.435E-07  Bacillus subtilis
  3js5-assembly1_A  TM=8.735E-01  e=8.881E-07  Entamoeba histolytica HM-1:IMSS
  5jnu-assembly1_B  TM=8.530E-01  e=5.496E-06  Mus musculus
  7cuy-assembly2_B  TM=7.383E-01  e=1.674E-05  Drosophila melanogaster

Solvent-accessible surface area (backbone atoms only — not comparable to full-atom values): 34717 Å² total; per-residue (Å²): 143,84,88,83,89,84,89,87,82,87,86,88,82,88,83,87,76,89,79,81,95,80,88,92,87,86,87,89,81,91,76,85,87,77,91,79,83,90,79,88,88,76,90,77,78,83,77,77,74,74,75,74,81,73,80,79,74,68,78,57,67,64,61,57,44,52,49,54,68,65,50,81,67,59,56,23,34,36,34,25,31,28,77,40,52,42,49,69,15,42,53,44,36,23,53,44,50,60,59,42,68,78,41,64,91,55,39,71,47,74,44,69,27,3,74,40,80,43,55,88,85,59,63,46,70,55,52,55,51,54,30,54,76,66,76,41,68,65,74,89,67,82,82,38,55,58,46,64,69,62,48,56,60,70,35,65,33,36,32,18,39,26,68,64,54,38,52,52,54,42,57,63,30,45,55,51,29,72,76,40,66,87,68,51,50,51,56,32,54,41,44,42,37,24,24,39,96,82,25,90,49,95,48,87,57,45,66,52,69,66,34,82,75,48,77,82,47,76,69,46,29,42,52,37,43,54,53,35,49,55,54,45,51,53,18,44,52,24,43,53,52,34,52,51,55,45,33,63,66,52,35,91,92,39,43,41,40,59,49,48,54,50,35,55,76,35,59,71,69,38,66,73,46,46,73,72,52,83,77,70,94,74,72,80,78,66,75,45,68,45,97,87,67,45,46,30,29,77,42,75,56,98,87,40,85,35,82,38,75,48,78,77,68,79,82,72,59,93,60,46,72,74,37,68,65,55,48,52,52,53,51,50,52,57,50,52,76,71,70,58,78,63,79,57,40,42,80,52,69,65,55,33,46,74,70,66,37,49,69,59,41,53,37,38,50,73,60,64,22,68,71,40,50,18,65,74,67,75,26,45,71,69,74,78,74,59,93,73,58,68,38,70,70,53,44,47,65,74,40,52,92,55,46,50,68,90,49,95,91,49,76,62,41,73,65,52,70,66,56,37,46,75,72,66,40,53,65,56,53,49,38,35,49,75,59,65,23,69,76,44,39,40,55,50,49,52,55,50,56,64,70,67,69,75,77,94,71,87,79,94,72,82,88,73,86,73,87,88,87,78,93,68,88,71,82,73,52,76,67,52,53,55,47,49,54,37,32,50,55,32,46,53,51,52,53,54,46,24,68,74,71,70,43,61,87,59,45,48,81,48,73,64,57,34,53,76,70,68,36,58,68,55,55,53,36,25,54,74,38,67,27,61,65,52,40,18,60,76,71,70,27,48,69,79,79,81,74,78,70,72,81,72,92,70,83,91,83,85,86,84,86,84,88,76,89,134

pLDDT: mean 72.51, std 22.09, range [26.58, 97.81]

Sequence (566 aa):
MQMCTGTWQHMRRPLNLQADSQTIRAIGRGHVVASVAQGPGRGARQVRYMQAPQPVFRAAPYLMELHRQRQQSSGCVIMCLDEGESCRSLLTAAMLQVMLARLPHLDVAVTTASIGPAIPGMRSPNLEAVAAEMDLVLPAGTLHEFDELRDTVRCDLILTMDRFDHAEVQKEVSVLDRINSSGFYTQRIRQLGSFGPGGLAARPALDIADPLYAKMTHGAEHAALRAAVHDIAAACRHLVGSLAQLKARAGASTSLRIALACLLQCPALDPQVLTARRRAASLRRPLWRSEGGRLLTLRTLRGEGRVVAARRAPVVPCGHWRDARSVDEALQAWLAARGGDGGGRLPTQAALRASSANSLSWAVDRHGGMAAAARRLDLAMARRRPNGHWDMPALAAELAPYLLREQEGSAPRLPTAAALVAEGRTDLVRAIRLNGGFKACARKLVMYEEAGGGKEDGVDGRLNLGSPWAARRMPQTPGQARQEGRLEAAAARVRALQHAHGFDPRVMPTHAQLRAAGEGKTIAALLGAGGARRVAAHMGLRFQETRGRRPGRRRDEEALQEVVFV